Protein 5M9N (pdb70)

B-factor: mean 44.67, std 14.73, range [20.62, 97.95]

Nearest PDB structures (foldseek):
  5m9n-assembly1_A  TM=1.005E+00  e=4.529E-41  Homo sapiens
  5m9n-assembly2_B  TM=9.582E-01  e=7.636E-34  Homo sapiens
  4b9w-assembly1_A  TM=9.595E-01  e=5.349E-20  Mus musculus
  4b9w-assembly1_B  TM=9.604E-01  e=1.551E-19  Mus musculus
  4b9x-assembly1_A  TM=9.502E-01  e=4.252E-19  Mus musculus

Structure (mmCIF, N/CA/C/O backbone):
data_5M9N
#
_entry.id   5M9N
#
_cell.length_a   42.910
_cell.length_b   52.962
_cell.length_c   59.619
_cell.angle_alpha   64.94
_cell.angle_beta   88.85
_cell.angle_gamma   67.67
#
_symmetry.space_group_name_H-M   'P 1'
#
loop_
_entity.id
_entity.type
_entity.pdbx_description
1 polymer 'Tudor domain-containing protein 1'
2 polymer 'E2F peptide'
3 non-polymer 1,2-ETHANEDIOL
4 non-polymer 'N3, N4-DIMETHYLARGININE'
5 water water
#
loop_
_atom_site.group_PDB
_atom_site.id
_atom_site.type_symbol
_atom_site.label_atom_id
_atom_site.label_alt_id
_atom_site.label_comp_id
_atom_site.label_asym_id
_atom_site.label_entity_id
_atom_site.label_seq_id
_atom_site.pdbx_PDB_ins_code
_atom_site.Cartn_x
_atom_site.Cartn_y
_atom_site.Cartn_z
_atom_site.occupancy
_atom_site.B_iso_or_equiv
_atom_site.auth_seq_id
_atom_site.auth_comp_id
_atom_site.auth_asym_id
_atom_site.auth_atom_id
_atom_site.pdbx_PDB_model_num
ATOM 1 N N . ASN A 1 16 ? 56.076 65.798 15.610 1.00 61.38 474 ASN A N 1
ATOM 2 C CA . ASN A 1 16 ? 55.018 65.888 14.523 1.00 60.45 474 ASN A CA 1
ATOM 3 C C . ASN A 1 16 ? 53.585 65.625 15.042 1.00 60.01 474 ASN A C 1
ATOM 4 O O . ASN A 1 16 ? 52.885 66.558 15.455 1.00 62.16 474 ASN A O 1
ATOM 9 N N . ILE A 1 17 ? 53.130 64.365 15.011 1.00 58.10 475 ILE A N 1
ATOM 10 C CA . ILE A 1 17 ? 51.715 64.046 15.267 1.00 54.88 475 ILE A CA 1
ATOM 11 C C . ILE A 1 17 ? 51.536 63.456 16.662 1.00 53.95 475 ILE A C 1
ATOM 12 O O . ILE A 1 17 ? 52.067 62.391 16.963 1.00 52.54 475 ILE A O 1
ATOM 17 N N . VAL A 1 18 ? 50.759 64.144 17.488 1.00 54.67 476 VAL A N 1
ATOM 18 C CA . VAL A 1 18 ? 50.470 63.699 18.842 1.00 55.48 476 VAL A CA 1
ATOM 19 C C . VAL A 1 18 ? 49.082 63.137 18.733 1.00 55.34 476 VAL A C 1
ATOM 20 O O . VAL A 1 18 ? 48.149 63.889 18.465 1.00 56.08 476 VAL A O 1
ATOM 24 N N . VAL A 1 19 ? 48.947 61.826 18.900 1.00 55.35 477 VAL A N 1
ATOM 25 C CA . VAL A 1 19 ? 47.686 61.153 18.639 1.00 57.43 477 VAL A CA 1
ATOM 26 C C . VAL A 1 19 ? 46.944 60.775 19.927 1.00 61.90 477 VAL A C 1
ATOM 27 O O . VAL A 1 19 ? 47.444 59.982 20.761 1.00 62.21 477 VAL A O 1
ATOM 31 N N . ASP A 1 20 ? 45.737 61.327 20.064 1.00 65.01 478 ASP A N 1
ATOM 32 C CA . ASP A 1 20 ? 44.786 60.839 21.040 1.00 68.68 478 ASP A CA 1
ATOM 33 C C . ASP A 1 20 ? 44.255 59.544 20.439 1.00 67.74 478 ASP A C 1
ATOM 34 O O . ASP A 1 20 ? 43.720 59.545 19.328 1.00 68.02 478 ASP A O 1
ATOM 39 N N . LYS A 1 21 ? 44.447 58.444 21.159 1.00 68.09 479 LYS A N 1
ATOM 40 C CA . LYS A 1 21 ? 43.918 57.146 20.762 1.00 66.74 479 LYS A CA 1
ATOM 41 C C . LYS A 1 21 ? 42.380 57.100 20.742 1.00 66.44 479 LYS A C 1
ATOM 42 O O . LYS A 1 21 ? 41.803 56.229 20.076 1.00 65.25 479 LYS A O 1
ATOM 48 N N . SER A 1 22 ? 41.719 58.014 21.461 1.00 65.43 480 SER A N 1
ATOM 49 C CA . SER A 1 22 ? 40.280 58.243 21.280 1.00 64.03 480 SER A CA 1
ATOM 50 C C . SER A 1 22 ? 39.971 58.583 19.837 1.00 62.05 480 SER A C 1
ATOM 51 O O . SER A 1 22 ? 38.943 58.186 19.322 1.00 61.46 480 SER A O 1
ATOM 54 N N . ASP A 1 23 ? 40.861 59.323 19.191 1.00 59.79 481 ASP A N 1
ATOM 55 C CA . ASP A 1 23 ? 40.696 59.652 17.785 1.00 59.38 481 ASP A CA 1
ATOM 56 C C . ASP A 1 23 ? 41.070 58.528 16.802 1.00 56.61 481 ASP A C 1
ATOM 57 O O . ASP A 1 23 ? 41.111 58.790 15.597 1.00 58.27 481 ASP A O 1
ATOM 62 N N . LEU A 1 24 ? 41.326 57.302 17.265 1.00 52.41 482 LEU A N 1
ATOM 63 C CA . LEU A 1 24 ? 41.705 56.211 16.362 1.00 50.84 482 LEU A CA 1
ATOM 64 C C . LEU A 1 24 ? 40.580 55.208 16.188 1.00 49.27 482 LEU A C 1
ATOM 65 O O . LEU A 1 24 ? 40.792 53.993 16.226 1.00 48.32 482 LEU A O 1
ATOM 70 N N . ILE A 1 25 ? 39.390 55.744 15.927 1.00 48.31 483 ILE A N 1
ATOM 71 C CA . ILE A 1 25 ? 38.175 54.945 15.784 1.00 47.79 483 ILE A CA 1
ATOM 72 C C . ILE A 1 25 ? 38.057 54.611 14.306 1.00 45.07 483 ILE A C 1
ATOM 73 O O . ILE A 1 25 ? 37.916 55.507 13.481 1.00 44.41 483 ILE A O 1
ATOM 78 N N . PRO A 1 26 ? 38.155 53.330 13.967 1.00 43.82 484 PRO A N 1
ATOM 79 C CA . PRO A 1 26 ? 37.825 52.989 12.589 1.00 42.82 484 PRO A CA 1
ATOM 80 C C . PRO A 1 26 ? 36.326 53.178 12.273 1.00 43.77 484 PRO A C 1
ATOM 81 O O . PRO A 1 26 ? 35.459 53.087 13.137 1.00 44.94 484 PRO A O 1
ATOM 85 N N . LYS A 1 27 ? 36.061 53.513 11.028 1.00 44.21 485 LYS A N 1
ATOM 86 C CA . LYS A 1 27 ? 34.705 53.733 10.516 1.00 45.15 485 LYS A CA 1
ATOM 87 C C . LYS A 1 27 ? 34.171 52.429 9.922 1.00 45.66 485 LYS A C 1
ATOM 88 O O . LYS A 1 27 ? 34.948 51.550 9.565 1.00 44.21 485 LYS A O 1
ATOM 94 N N . VAL A 1 28 ? 32.847 52.304 9.828 1.00 47.66 486 VAL A N 1
ATOM 95 C CA . VAL A 1 28 ? 32.192 51.049 9.412 1.00 48.01 486 VAL A CA 1
ATOM 96 C C . VAL A 1 28 ? 31.251 51.346 8.255 1.00 50.53 486 VAL A C 1
ATOM 97 O O . VAL A 1 28 ? 30.494 52.327 8.288 1.00 50.88 486 VAL A O 1
ATOM 101 N N . LEU A 1 29 ? 31.298 50.501 7.226 1.00 50.36 487 LEU A N 1
ATOM 102 C CA . LEU A 1 29 ? 30.336 50.620 6.156 1.00 51.37 487 LEU A CA 1
ATOM 103 C C . LEU A 1 29 ? 28.928 50.456 6.740 1.00 52.22 487 LEU A C 1
ATOM 104 O O . LEU A 1 29 ? 28.664 49.556 7.529 1.00 51.90 487 LEU A O 1
ATOM 109 N N . THR A 1 30 ? 28.070 51.413 6.408 1.00 54.47 488 THR A N 1
ATOM 110 C CA . THR A 1 30 ? 26.650 51.350 6.684 1.00 53.79 488 THR A CA 1
ATOM 111 C C . THR A 1 30 ? 26.159 50.352 5.658 1.00 52.20 488 THR A C 1
ATOM 112 O O . THR A 1 30 ? 26.330 50.562 4.431 1.00 52.67 488 THR A O 1
ATOM 116 N N . LEU A 1 31 ? 25.624 49.251 6.171 1.00 48.20 489 LEU A N 1
ATOM 117 C CA . LEU A 1 31 ? 24.963 48.241 5.387 1.00 45.69 489 LEU A CA 1
ATOM 118 C C . LEU A 1 31 ? 23.600 48.089 6.020 1.00 44.01 489 LEU A C 1
ATOM 119 O O . LEU A 1 31 ? 23.477 47.561 7.122 1.00 45.90 489 LEU A O 1
ATOM 124 N N . ASN A 1 32 ? 22.602 48.662 5.380 1.00 42.66 490 ASN A N 1
ATOM 125 C CA . ASN A 1 32 ? 21.221 48.530 5.846 1.00 42.39 490 ASN A CA 1
ATOM 126 C C . ASN A 1 32 ? 20.636 47.205 5.363 1.00 39.65 490 ASN A C 1
ATOM 127 O O . ASN A 1 32 ? 21.031 46.690 4.290 1.00 37.09 490 ASN A O 1
ATOM 132 N N . VAL A 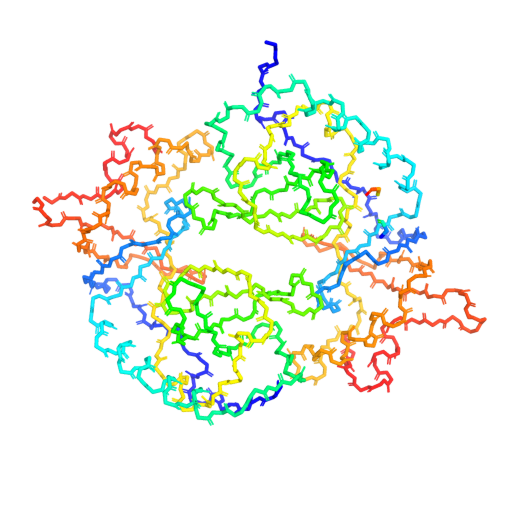1 33 ? 19.696 46.664 6.148 1.00 38.02 491 VAL A N 1
ATOM 133 C CA . VAL A 1 33 ? 18.974 45.472 5.733 1.00 37.57 491 VAL A CA 1
ATOM 134 C C . VAL A 1 33 ? 18.304 45.825 4.375 1.00 37.41 491 VAL A C 1
ATOM 135 O O . VAL A 1 33 ? 17.822 46.932 4.179 1.00 37.01 491 VAL A O 1
ATOM 139 N N . GLY A 1 34 ? 18.312 44.895 3.444 1.00 37.34 492 GLY A N 1
ATOM 140 C CA . GLY A 1 34 ? 17.787 45.174 2.107 1.00 38.33 492 GLY A CA 1
ATOM 141 C C . GLY A 1 34 ? 18.783 45.803 1.146 1.00 38.58 492 GLY A C 1
ATOM 142 O O . GLY A 1 34 ? 18.537 45.784 -0.040 1.00 39.62 492 GLY A O 1
ATOM 143 N N . ASP A 1 35 ? 19.927 46.319 1.613 1.00 38.41 493 ASP A N 1
ATOM 144 C CA . ASP A 1 35 ? 20.959 46.757 0.671 1.00 38.67 493 ASP A CA 1
ATOM 145 C C . ASP A 1 35 ? 21.418 45.582 -0.147 1.00 37.91 493 ASP A C 1
ATOM 146 O O . ASP A 1 35 ? 21.592 44.479 0.382 1.00 36.24 493 ASP A O 1
ATOM 151 N N . GLU A 1 36 ? 21.583 45.827 -1.444 1.00 37.56 494 GLU A N 1
ATOM 152 C CA . GLU A 1 36 ? 22.286 44.922 -2.306 1.00 38.18 494 GLU A CA 1
ATOM 153 C C . GLU A 1 36 ? 23.496 45.678 -2.839 1.00 37.41 494 GLU A C 1
ATOM 154 O O . GLU A 1 36 ? 23.447 46.910 -3.049 1.00 38.43 494 GLU A O 1
ATOM 160 N N . PHE A 1 37 ? 24.603 44.990 -3.044 1.00 35.87 495 PHE A N 1
ATOM 161 C CA . PHE A 1 37 ? 25.720 45.637 -3.749 1.00 35.18 495 PHE A CA 1
ATOM 162 C C . PHE A 1 37 ? 26.441 44.592 -4.535 1.00 34.53 495 PHE A C 1
ATOM 163 O O . PHE A 1 37 ? 26.369 43.391 -4.195 1.00 33.03 495 PHE A O 1
ATOM 171 N N . CYS A 1 38 ? 27.144 45.042 -5.573 1.00 34.73 496 CYS A N 1
ATOM 172 C CA . CYS A 1 38 ? 28.010 44.137 -6.343 1.00 35.94 496 CYS A CA 1
ATOM 173 C C . CYS A 1 38 ? 29.299 44.096 -5.561 1.00 33.33 496 CYS A C 1
ATOM 174 O O . CYS A 1 38 ? 29.858 45.136 -5.279 1.00 31.78 496 CYS A O 1
ATOM 177 N N . GLY A 1 39 ? 29.754 42.889 -5.225 1.00 32.49 497 GLY A N 1
ATOM 178 C CA . GLY A 1 39 ? 31.039 42.740 -4.591 1.00 32.15 497 GLY A CA 1
ATOM 179 C C . GLY A 1 39 ? 31.771 41.478 -4.903 1.00 32.07 497 GLY A C 1
ATOM 180 O O . GLY A 1 39 ? 31.339 40.673 -5.727 1.00 32.16 497 GLY A O 1
ATOM 181 N N . VAL A 1 40 ? 32.855 41.273 -4.147 1.00 31.33 498 VAL A N 1
ATOM 182 C CA . VAL A 1 40 ? 33.705 40.118 -4.293 1.00 31.39 498 VAL A CA 1
ATOM 183 C C . VAL A 1 40 ? 33.847 39.473 -2.927 1.00 30.87 498 VAL A C 1
ATOM 184 O O . VAL A 1 40 ? 33.844 40.197 -1.916 1.00 29.74 498 VAL A O 1
ATOM 188 N N . VAL A 1 41 ? 33.907 38.147 -2.906 1.00 31.09 499 VAL A N 1
ATOM 189 C CA . VAL A 1 41 ? 34.150 37.410 -1.651 1.00 31.64 499 VAL A CA 1
ATOM 190 C C . VAL A 1 41 ? 35.677 37.448 -1.584 1.00 32.29 499 VAL A C 1
ATOM 191 O O . VAL A 1 41 ? 36.383 36.917 -2.435 1.00 32.54 499 VAL A O 1
ATOM 195 N N . ALA A 1 42 ? 36.186 38.181 -0.623 1.00 32.67 500 ALA A N 1
ATOM 196 C CA . ALA A 1 42 ? 37.627 38.401 -0.545 1.00 33.27 500 ALA A CA 1
ATOM 197 C C . ALA A 1 42 ? 38.350 37.287 0.219 1.00 33.71 500 ALA A C 1
ATOM 198 O O . ALA A 1 42 ? 39.464 36.919 -0.173 1.00 35.78 500 ALA A O 1
ATOM 200 N N . HIS A 1 43 ? 37.742 36.784 1.309 1.00 32.79 501 HIS A N 1
ATOM 201 C CA A HIS A 1 43 ? 38.354 35.798 2.217 0.50 32.12 501 HIS A CA 1
ATOM 202 C CA B HIS A 1 43 ? 38.316 35.694 2.092 0.50 32.62 501 HIS A CA 1
ATOM 203 C C . HIS A 1 43 ? 37.235 34.943 2.821 1.00 32.41 501 HIS A C 1
ATOM 204 O O . HIS A 1 43 ? 36.240 35.524 3.203 1.00 32.14 501 HIS A O 1
ATOM 217 N N . ILE A 1 44 ? 37.433 33.618 2.953 1.00 32.29 502 ILE A N 1
ATOM 218 C CA . ILE A 1 44 ? 36.427 32.676 3.465 1.00 32.65 502 ILE A CA 1
ATOM 219 C C . ILE A 1 44 ? 37.057 31.781 4.497 1.00 33.56 502 ILE A C 1
ATOM 220 O O . ILE A 1 44 ? 37.955 31.031 4.146 1.00 34.39 502 ILE A O 1
ATOM 225 N N . GLN A 1 45 ? 36.587 31.850 5.748 1.00 32.53 503 GLN A N 1
ATOM 226 C CA . GLN A 1 45 ? 36.831 30.763 6.727 1.00 32.43 503 GLN A CA 1
ATOM 227 C C . GLN A 1 45 ? 35.823 29.667 6.559 1.00 32.08 503 GLN A C 1
ATOM 228 O O . GLN A 1 45 ? 36.180 28.548 6.290 1.00 33.47 503 GLN A O 1
ATOM 234 N N . THR A 1 46 ? 34.552 29.987 6.713 1.00 31.91 504 THR A N 1
ATOM 235 C CA . THR A 1 46 ? 33.471 29.041 6.475 1.00 32.29 504 THR A CA 1
ATOM 236 C C . THR A 1 46 ? 32.299 29.836 5.915 1.00 32.30 504 THR A C 1
ATOM 237 O O . THR A 1 46 ? 32.328 31.067 5.941 1.00 32.28 504 THR A O 1
ATOM 241 N N . PRO A 1 47 ? 31.211 29.150 5.602 1.00 33.47 505 PRO A N 1
ATOM 242 C CA . PRO A 1 47 ? 30.002 29.843 5.253 1.00 35.09 505 PRO A CA 1
ATOM 243 C C . PRO A 1 47 ? 29.424 30.738 6.305 1.00 35.54 505 PRO A C 1
ATOM 244 O O . PRO A 1 47 ? 28.688 31.638 5.941 1.00 36.02 505 PRO A O 1
ATOM 248 N N . GLU A 1 48 ? 29.782 30.555 7.565 1.00 35.87 506 GLU A N 1
ATOM 249 C CA . GLU A 1 48 ? 29.367 31.453 8.634 1.00 36.43 506 GLU A CA 1
ATOM 250 C C . GLU A 1 48 ? 30.446 32.452 9.010 1.00 35.04 506 GLU A C 1
ATOM 251 O O . GLU A 1 48 ? 30.278 33.174 9.964 1.00 35.70 506 GLU A O 1
ATOM 257 N N . ASP A 1 49 ? 31.576 32.471 8.310 1.00 33.15 507 ASP A N 1
ATOM 258 C CA . ASP A 1 49 ? 32.665 33.373 8.631 1.00 31.99 507 ASP A CA 1
ATOM 259 C C . ASP A 1 49 ? 33.468 33.732 7.380 1.00 29.79 507 ASP A C 1
ATOM 260 O O . ASP A 1 49 ? 34.332 33.000 6.973 1.00 29.74 507 ASP A O 1
ATOM 265 N N . PHE A 1 50 ? 33.087 34.824 6.718 1.00 27.73 508 PHE A N 1
ATOM 266 C CA . PHE A 1 50 ? 33.703 35.228 5.468 1.00 26.39 508 PHE A CA 1
ATOM 267 C C . PHE A 1 50 ? 33.581 36.727 5.299 1.00 25.45 508 PHE A C 1
ATOM 268 O O . PHE A 1 50 ? 32.907 37.360 6.090 1.00 24.96 508 PHE A O 1
ATOM 276 N N . PHE A 1 51 ? 34.251 37.274 4.265 1.00 24.94 509 PHE A N 1
ATOM 277 C CA . PHE A 1 51 ? 34.389 38.715 4.072 1.00 24.53 509 PHE A CA 1
ATOM 278 C C . PHE A 1 51 ? 34.164 39.087 2.638 1.00 25.42 509 PHE A C 1
ATOM 279 O O . PHE A 1 51 ? 34.710 38.433 1.775 1.00 25.42 509 PHE A O 1
ATOM 287 N N . CYS A 1 52 ? 33.439 40.165 2.434 1.00 26.16 510 CYS A N 1
ATOM 288 C CA . CYS A 1 52 ? 33.153 40.653 1.073 1.00 27.25 510 CYS A CA 1
ATOM 289 C C . CYS A 1 52 ? 33.720 42.056 1.036 1.00 27.25 510 CYS A C 1
ATOM 290 O O . CYS A 1 52 ? 33.868 42.716 2.070 1.00 26.08 510 CYS A O 1
ATOM 293 N N . GLN A 1 53 ? 34.069 42.497 -0.164 1.00 27.71 511 GLN A N 1
ATOM 294 C CA . GLN A 1 53 ? 34.303 43.884 -0.428 1.00 28.56 511 GLN A CA 1
ATOM 295 C C . GLN A 1 53 ? 33.360 44.343 -1.559 1.00 30.06 511 GLN A C 1
ATOM 296 O O . GLN A 1 53 ? 33.020 43.562 -2.433 1.00 29.80 511 GLN A O 1
ATOM 302 N N . GLN A 1 54 ? 33.026 45.620 -1.516 1.00 31.69 512 GLN A N 1
ATOM 303 C CA . GLN A 1 54 ? 32.251 46.273 -2.497 1.00 34.94 512 GLN A CA 1
ATOM 304 C C . GLN A 1 54 ? 33.140 46.459 -3.701 1.00 35.95 512 GLN A C 1
ATOM 305 O O . GLN A 1 54 ? 34.266 46.944 -3.585 1.00 36.06 512 GLN A O 1
ATOM 311 N N . LEU A 1 55 ? 32.655 46.085 -4.863 1.00 38.06 513 LEU A N 1
ATOM 312 C CA . LEU A 1 55 ? 33.462 46.233 -6.069 1.00 41.11 513 LEU A CA 1
ATOM 313 C C . LEU A 1 55 ? 33.889 47.698 -6.240 1.00 43.10 513 LEU A C 1
ATOM 314 O O . LEU A 1 55 ? 35.030 47.976 -6.596 1.00 45.56 513 LEU A O 1
ATOM 319 N N . GLN A 1 56 ? 33.033 48.642 -5.880 1.00 46.85 514 GLN A N 1
ATOM 320 C CA . GLN A 1 56 ? 33.344 50.070 -6.061 1.00 52.35 514 GLN A CA 1
ATOM 321 C C . GLN A 1 56 ? 34.513 50.588 -5.189 1.00 54.13 514 GLN A C 1
ATOM 322 O O . GLN A 1 56 ? 34.887 51.755 -5.314 1.00 58.39 514 GLN A O 1
ATOM 328 N N . SER A 1 57 ? 35.089 49.704 -4.356 1.00 52.73 515 SER A N 1
ATOM 329 C CA . SER A 1 57 ? 36.258 49.947 -3.496 1.00 49.50 515 SER A CA 1
ATOM 330 C C . SER A 1 57 ? 37.642 49.882 -4.124 1.00 49.58 515 SER A C 1
ATOM 331 O O . SER A 1 57 ? 38.629 50.244 -3.442 1.00 50.27 515 SER A O 1
ATOM 334 N N . GLY A 1 58 ? 37.767 49.367 -5.340 1.00 47.08 516 GLY A N 1
ATOM 335 C CA . GLY A 1 58 ? 39.072 49.132 -5.944 1.00 47.29 516 GLY A CA 1
ATOM 336 C C . GLY A 1 58 ? 39.965 50.367 -5.974 1.00 49.21 516 GLY A C 1
ATOM 337 O O . GLY A 1 58 ? 41.163 50.305 -5.613 1.00 47.26 516 GLY A O 1
ATOM 338 N N . ARG A 1 59 ? 39.373 51.495 -6.369 1.00 50.86 517 ARG A N 1
ATOM 339 C CA . ARG A 1 59 ? 40.136 52.728 -6.601 1.00 52.30 517 ARG A CA 1
ATOM 340 C C . ARG A 1 59 ? 40.433 53.394 -5.267 1.00 50.19 517 ARG A C 1
ATOM 341 O O . ARG A 1 59 ? 41.582 53.713 -4.965 1.00 49.47 517 ARG A O 1
ATOM 349 N N . LYS A 1 60 ? 39.369 53.610 -4.494 1.00 49.38 518 LYS A N 1
ATOM 350 C CA . LYS A 1 60 ? 39.420 54.208 -3.148 1.00 49.11 518 LYS A CA 1
ATOM 351 C C . LYS A 1 60 ? 40.451 53.495 -2.233 1.00 45.91 518 LYS A C 1
ATOM 352 O O . LYS A 1 60 ? 41.145 54.122 -1.425 1.00 46.87 518 LYS A O 1
ATOM 358 N N . LEU A 1 61 ? 40.592 52.191 -2.431 1.00 43.20 519 LEU A N 1
ATOM 359 C CA . LEU A 1 61 ? 41.501 51.351 -1.678 1.00 41.83 519 LEU A CA 1
ATOM 360 C C . LEU A 1 61 ? 42.918 51.368 -2.213 1.00 40.64 519 LEU A C 1
ATOM 361 O O . LEU A 1 61 ? 43.856 51.361 -1.418 1.00 37.08 519 LEU A O 1
ATOM 366 N N . ALA A 1 62 ? 43.087 51.427 -3.550 1.00 38.62 520 ALA A N 1
ATOM 367 C CA . ALA A 1 62 ? 44.404 51.580 -4.130 1.00 38.50 520 ALA A CA 1
ATOM 368 C C . ALA A 1 62 ? 44.946 52.923 -3.720 1.00 37.67 520 ALA A C 1
ATOM 369 O O . ALA A 1 62 ? 46.126 53.067 -3.537 1.00 37.08 520 ALA A O 1
ATOM 371 N N . GLU A 1 63 ? 44.058 53.892 -3.589 1.00 38.44 521 GLU A N 1
ATOM 372 C CA . GLU A 1 63 ? 44.390 55.238 -3.117 1.00 40.01 521 GLU A CA 1
ATOM 373 C C . GLU A 1 63 ? 44.877 55.225 -1.651 1.00 38.39 521 GLU A C 1
ATOM 374 O O . GLU A 1 63 ? 45.888 55.847 -1.300 1.00 36.67 521 GLU A O 1
ATOM 380 N N . LEU A 1 64 ? 44.156 54.488 -0.822 1.00 37.11 522 LEU A N 1
ATOM 381 C CA . LEU A 1 64 ? 44.541 54.332 0.602 1.00 36.12 522 LEU A CA 1
ATOM 382 C C . LEU A 1 64 ? 45.910 53.726 0.708 1.00 35.84 522 LEU A C 1
ATOM 383 O O . LEU A 1 64 ? 46.769 54.214 1.420 1.00 36.05 522 LEU A O 1
ATOM 388 N N . GLN A 1 65 ? 46.097 52.628 0.012 1.00 36.92 523 GLN A N 1
ATOM 389 C CA . GLN A 1 65 ? 47.367 51.934 -0.046 1.00 38.54 523 GLN A CA 1
ATOM 390 C C . GLN A 1 65 ? 48.518 52.814 -0.521 1.00 38.13 523 GLN A C 1
ATOM 391 O O . GLN A 1 65 ? 49.617 52.694 -0.013 1.00 38.21 523 GLN A O 1
ATOM 397 N N . ALA A 1 66 ? 48.270 53.718 -1.477 1.00 37.66 524 ALA A N 1
ATOM 398 C CA . ALA A 1 66 ? 49.309 54.679 -1.863 1.00 36.89 524 ALA A CA 1
ATOM 399 C C . ALA A 1 66 ? 49.615 55.642 -0.716 1.00 35.48 524 ALA A C 1
ATOM 400 O O . ALA A 1 66 ? 50.782 55.957 -0.463 1.00 33.87 524 ALA A O 1
ATOM 402 N N . SER A 1 67 ? 48.570 56.121 -0.040 1.00 34.12 525 SER A N 1
ATOM 403 C CA . SER A 1 67 ? 48.775 57.034 1.075 1.00 34.46 525 SER A CA 1
ATOM 404 C C . SER A 1 67 ? 49.504 56.369 2.221 1.00 34.06 525 SER A C 1
ATOM 405 O O . SER A 1 67 ? 50.355 56.978 2.893 1.00 34.34 525 SER A O 1
ATOM 408 N N . LEU A 1 68 ? 49.169 55.110 2.447 1.00 33.95 526 LEU A N 1
ATOM 409 C CA . LEU A 1 68 ? 49.781 54.345 3.555 1.00 34.01 526 LEU A CA 1
ATOM 410 C C . LEU A 1 68 ? 51.298 54.154 3.316 1.00 35.64 526 LEU A C 1
ATOM 411 O O . LEU A 1 68 ? 52.091 54.226 4.227 1.00 35.51 526 LEU A O 1
ATOM 416 N N . SER A 1 69 ? 51.642 53.887 2.061 1.00 37.77 527 SER A N 1
ATOM 417 C CA . SER A 1 69 ? 53.008 53.668 1.617 1.00 39.93 527 SER A CA 1
ATOM 418 C C . SER A 1 69 ? 53.787 54.956 1.763 1.00 40.25 527 SER A C 1
ATOM 419 O O . SER A 1 69 ? 54.884 54.965 2.290 1.00 42.88 527 SER A O 1
ATOM 422 N N . LYS A 1 70 ? 53.203 56.057 1.324 1.00 39.39 528 LYS A N 1
ATOM 423 C CA . LYS A 1 70 ? 53.836 57.344 1.473 1.00 40.28 528 LYS A CA 1
ATOM 424 C C . LYS A 1 70 ? 54.085 57.728 2.927 1.00 39.73 528 LYS A C 1
ATOM 425 O O . LYS A 1 70 ? 55.149 58.232 3.277 1.00 40.03 528 LYS A O 1
ATOM 431 N N . TYR A 1 71 ? 53.094 57.452 3.770 1.00 38.19 529 TYR A N 1
ATOM 432 C CA . TYR A 1 71 ? 53.107 57.827 5.151 1.00 37.67 529 TYR A CA 1
ATOM 433 C C . TYR A 1 71 ? 54.098 56.965 5.926 1.00 39.23 529 TYR A C 1
ATOM 434 O O . TYR A 1 71 ? 54.939 57.508 6.653 1.00 39.47 529 TYR A O 1
ATOM 443 N N . CYS A 1 72 ? 54.000 55.643 5.779 1.00 40.15 530 CYS A N 1
ATOM 444 C CA . CYS A 1 72 ? 54.902 54.746 6.498 1.00 42.05 530 CYS A CA 1
ATOM 445 C C . CYS A 1 72 ? 56.357 54.919 6.094 1.00 43.58 530 CYS A C 1
ATOM 446 O O . CYS A 1 72 ? 57.227 54.775 6.937 1.00 43.46 530 CYS A O 1
ATOM 449 N N . ASP A 1 73 ? 56.616 55.317 4.842 1.00 45.79 531 ASP A N 1
ATOM 450 C CA . ASP A 1 73 ? 58.002 55.624 4.416 1.00 48.48 531 ASP A CA 1
ATOM 451 C C . ASP A 1 73 ? 58.680 56.800 5.115 1.00 48.50 531 ASP A C 1
ATOM 452 O O . ASP A 1 73 ? 59.904 56.864 5.147 1.00 50.12 531 ASP A O 1
ATOM 457 N N . GLN A 1 74 ? 57.902 57.716 5.669 1.00 48.71 532 GLN A N 1
ATOM 458 C CA . GLN A 1 74 ? 58.435 58.853 6.389 1.00 50.39 532 GLN A CA 1
ATOM 459 C C . GLN A 1 74 ? 58.659 58.614 7.849 1.00 52.61 532 GLN A C 1
ATOM 460 O O . GLN A 1 74 ? 59.207 59.494 8.537 1.00 53.93 532 GLN A O 1
ATOM 466 N N . LEU A 1 75 ? 58.222 57.461 8.339 1.00 54.80 533 LEU A N 1
ATOM 467 C CA . LEU A 1 75 ? 58.481 57.062 9.726 1.00 58.13 533 LEU A CA 1
ATOM 468 C C . LEU A 1 75 ? 59.875 56.405 9.782 1.00 63.02 533 LEU A C 1
ATOM 469 O O . LEU A 1 75 ? 60.117 55.421 9.063 1.00 60.56 533 LEU A O 1
ATOM 474 N N . PRO A 1 76 ? 60.786 56.933 10.638 1.00 70.64 534 PRO A N 1
ATOM 475 C CA . PRO A 1 76 ? 62.096 56.295 10.754 1.00 75.19 534 PRO A CA 1
ATOM 476 C C . PRO A 1 76 ? 61.900 55.038 11.594 1.00 77.68 534 PRO A C 1
ATOM 477 O O . PRO A 1 76 ? 61.894 55.145 12.816 1.00 78.21 534 PRO A O 1
ATOM 481 N N . PRO A 1 77 ? 61.736 53.853 10.950 1.00 80.73 535 PRO A N 1
ATOM 482 C CA . PRO A 1 77 ? 61.077 52.692 11.573 1.00 80.68 535 PRO A CA 1
ATOM 483 C C . PRO A 1 77 ? 61.901 51.990 12.683 1.00 80.97 535 PRO A C 1
ATOM 484 O O . PRO A 1 77 ? 62.082 50.765 12.663 1.00 78.24 535 PRO A O 1
ATOM 488 N N . ARG A 1 78 ? 62.341 52.782 13.663 1.00 83.15 536 ARG A N 1
ATOM 489 C CA . ARG A 1 78 ? 63.200 52.333 14.747 1.00 83.93 536 ARG A CA 1
ATOM 490 C C . ARG A 1 78 ? 62.394 52.293 16.046 1.00 81.09 536 ARG A C 1
ATOM 491 O O . ARG A 1 78 ? 62.380 53.245 16.838 1.00 80.40 536 ARG A O 1
ATOM 499 N N . SER A 1 79 ? 61.654 51.195 16.178 1.00 76.04 537 SER A N 1
ATOM 500 C CA . SER A 1 79 ? 61.533 50.449 17.443 1.00 76.71 537 SER A CA 1
ATOM 501 C C . SER A 1 79 ? 60.712 51.057 18.603 1.00 72.88 537 SER A C 1
ATOM 502 O O . SER A 1 79 ? 60.348 52.233 18.597 1.00 69.69 537 SER A O 1
ATOM 505 N N . ASP A 1 80 ? 60.440 50.209 19.599 1.00 71.21 538 ASP A N 1
ATOM 506 C CA . ASP A 1 80 ? 59.633 50.552 20.779 1.00 68.89 538 ASP A CA 1
ATOM 507 C C . ASP A 1 80 ? 58.141 50.806 20.441 1.00 62.75 538 ASP A C 1
ATOM 508 O O . ASP A 1 80 ? 57.413 51.346 21.276 1.00 64.78 538 ASP A O 1
ATOM 513 N N . PHE A 1 81 ? 57.670 50.397 19.251 1.00 56.03 539 PHE A N 1
ATOM 514 C CA . PHE A 1 81 ? 56.219 50.418 18.956 1.00 48.79 539 PHE A CA 1
ATOM 515 C C . PHE A 1 81 ? 55.582 49.102 19.420 1.00 46.33 539 PHE A C 1
ATOM 516 O O . PHE A 1 81 ? 55.903 48.014 18.950 1.00 46.16 539 PHE A O 1
ATOM 524 N N . TYR A 1 82 ? 54.714 49.238 20.406 1.00 43.51 540 TYR A N 1
ATOM 525 C CA . TYR A 1 82 ? 54.033 48.159 21.018 1.00 41.97 540 TYR A CA 1
ATOM 526 C C . TYR A 1 82 ? 52.596 48.596 21.107 1.00 40.50 540 TYR A C 1
ATOM 527 O O . TYR A 1 82 ? 52.160 49.114 22.147 1.00 41.66 540 TYR A O 1
ATOM 536 N N . PRO A 1 83 ? 51.812 48.331 20.034 1.00 37.95 541 PRO A N 1
ATOM 537 C CA . PRO A 1 83 ? 50.383 48.607 20.097 1.00 36.83 541 PRO A CA 1
ATOM 538 C C . PRO A 1 83 ? 49.643 47.726 21.094 1.00 36.34 541 PRO A C 1
ATOM 539 O O . PRO A 1 83 ? 50.103 46.610 21.399 1.00 35.91 541 PRO A O 1
ATOM 543 N N . ALA A 1 84 ? 48.511 48.224 21.586 1.00 36.23 542 ALA A N 1
ATOM 544 C CA . ALA A 1 84 ? 47.668 47.497 22.487 1.00 37.06 542 ALA A CA 1
ATOM 545 C C . ALA A 1 84 ? 46.763 46.615 21.706 1.00 37.13 542 ALA A C 1
ATOM 546 O O . ALA A 1 84 ? 46.525 46.885 20.492 1.00 35.51 542 ALA A O 1
ATOM 548 N N . ILE A 1 85 ? 46.231 45.582 22.394 1.00 36.79 543 ILE A N 1
ATOM 549 C CA . ILE A 1 85 ? 45.254 44.669 21.823 1.00 37.71 543 ILE A CA 1
ATOM 550 C C . ILE A 1 85 ? 44.068 45.495 21.418 1.00 35.99 543 ILE A C 1
ATOM 551 O O . ILE A 1 85 ? 43.621 46.316 22.169 1.00 36.26 543 ILE A O 1
ATOM 556 N N . GLY A 1 86 ? 43.648 45.328 20.179 1.00 33.73 544 GLY A N 1
ATOM 557 C CA . GLY A 1 86 ? 42.561 46.104 19.617 1.00 32.80 544 GLY A CA 1
ATOM 558 C C . GLY A 1 86 ? 42.876 47.432 18.961 1.00 31.35 544 GLY A C 1
ATOM 559 O O . GLY A 1 86 ? 41.977 48.106 18.518 1.00 32.35 544 GLY A O 1
ATOM 560 N N . ASP A 1 87 ? 44.126 47.847 18.913 1.00 30.71 545 ASP A N 1
ATOM 561 C CA . ASP A 1 87 ? 44.457 49.087 18.281 1.00 30.05 545 ASP A CA 1
ATOM 562 C C . ASP A 1 87 ? 44.382 48.805 16.771 1.00 28.95 545 ASP A C 1
ATOM 563 O O . ASP A 1 87 ? 44.578 47.669 16.336 1.00 27.71 545 ASP A O 1
ATOM 568 N N . ILE A 1 88 ? 44.111 49.856 16.010 1.00 28.93 546 ILE A N 1
ATOM 569 C CA . ILE A 1 88 ? 44.387 49.821 14.555 1.00 28.56 546 ILE A CA 1
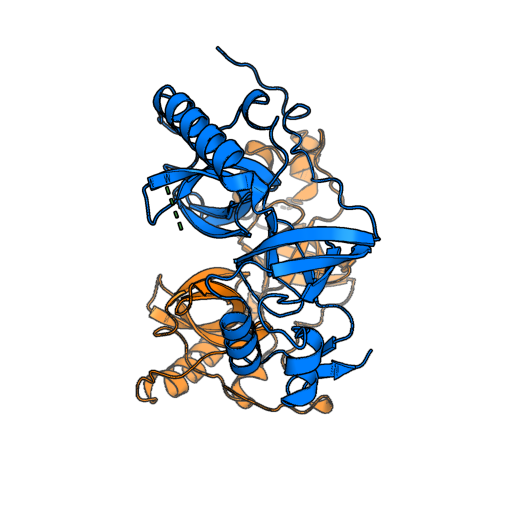ATOM 570 C C . ILE A 1 88 ? 45.779 50.383 14.361 1.00 28.47 546 ILE A C 1
ATOM 571 O O . ILE A 1 88 ? 46.159 51.329 15.034 1.00 29.50 546 ILE A O 1
ATOM 576 N N . CYS A 1 89 ? 46.557 49.792 13.489 1.00 28.06 547 CYS A N 1
ATOM 577 C CA . CYS A 1 89 ? 47.867 50.344 13.125 1.00 28.07 547 CYS A CA 1
ATOM 578 C C . CYS A 1 89 ? 48.108 50.040 11.639 1.00 27.21 547 CYS A C 1
ATOM 579 O O . CYS A 1 89 ? 47.163 49.652 10.951 1.00 27.20 547 CYS A O 1
ATOM 582 N N . CYS A 1 90 ? 49.320 50.267 11.147 1.00 27.15 548 CYS A N 1
ATOM 583 C CA . CYS A 1 90 ? 49.777 49.832 9.813 1.00 27.14 548 CYS A CA 1
ATOM 584 C C . CYS A 1 90 ? 50.621 48.580 9.990 1.00 26.59 548 CYS A C 1
ATOM 585 O O . CYS A 1 90 ? 51.378 48.458 10.973 1.00 26.42 548 CYS A O 1
ATOM 588 N N . ALA A 1 91 ? 50.392 47.611 9.112 1.00 25.47 549 ALA A N 1
ATOM 589 C CA . ALA A 1 91 ? 51.105 46.363 9.037 1.00 25.13 549 ALA A CA 1
ATOM 590 C C . ALA A 1 91 ? 51.590 46.137 7.601 1.00 25.62 549 ALA A C 1
ATOM 591 O O . ALA A 1 91 ? 50.810 46.355 6.636 1.00 24.59 549 ALA A O 1
ATOM 593 N N . GLN A 1 92 ? 52.849 45.694 7.457 1.00 26.07 550 GLN A N 1
ATOM 594 C CA . GLN A 1 92 ? 53.414 45.403 6.140 1.00 26.79 550 GLN A CA 1
ATOM 595 C C . GLN A 1 92 ? 53.227 43.920 5.800 1.00 26.83 550 GLN A C 1
ATOM 596 O O . GLN A 1 92 ? 53.822 43.029 6.429 1.00 26.95 550 GLN A O 1
ATOM 602 N N . PHE A 1 93 ? 52.347 43.659 4.858 1.00 26.71 551 PHE A N 1
ATOM 603 C CA . PHE A 1 93 ? 51.928 42.317 4.465 1.00 27.19 551 PHE A CA 1
ATOM 604 C C . PHE A 1 93 ? 53.107 41.504 3.994 1.00 28.37 551 PHE A C 1
ATOM 605 O O . PHE A 1 93 ? 53.953 42.015 3.285 1.00 28.46 551 PHE A O 1
ATOM 613 N N . SER A 1 94 ? 53.209 40.247 4.442 1.00 28.98 552 SER A N 1
ATOM 614 C CA . SER A 1 94 ? 54.391 39.475 4.130 1.00 30.49 552 SER A CA 1
ATOM 615 C C . SER A 1 94 ? 54.549 39.202 2.623 1.00 31.90 552 SER A C 1
ATOM 616 O O . SER A 1 94 ? 55.667 39.113 2.154 1.00 31.24 552 SER A O 1
ATOM 619 N N . GLU A 1 95 ? 53.437 38.990 1.940 1.00 33.15 553 GLU A N 1
ATOM 620 C CA . GLU A 1 95 ? 53.483 38.526 0.528 1.00 35.78 553 GLU A CA 1
ATOM 621 C C . GLU A 1 95 ? 53.821 39.607 -0.516 1.00 35.60 553 GLU A C 1
ATOM 622 O O . GLU A 1 95 ? 54.265 39.273 -1.599 1.00 36.55 553 GLU A O 1
ATOM 628 N N . ASP A 1 96 ? 53.572 40.882 -0.229 1.00 34.34 554 ASP A N 1
ATOM 629 C CA . ASP A 1 96 ? 53.928 41.950 -1.188 1.00 34.18 554 ASP A CA 1
ATOM 630 C C . ASP A 1 96 ? 54.692 43.110 -0.521 1.00 33.71 554 ASP A C 1
ATOM 631 O O . ASP A 1 96 ? 55.081 44.039 -1.189 1.00 32.97 554 ASP A O 1
ATOM 636 N N . ASP A 1 97 ? 54.826 43.098 0.809 1.00 32.61 555 ASP A N 1
ATOM 637 C CA . ASP A 1 97 ? 55.556 44.155 1.539 1.00 32.59 555 ASP A CA 1
ATOM 638 C C . ASP A 1 97 ? 54.965 45.517 1.448 1.00 32.46 555 ASP A C 1
ATOM 639 O O . ASP A 1 97 ? 55.636 46.496 1.752 1.00 32.82 555 ASP A O 1
ATOM 644 N N . GLN A 1 98 ? 53.667 45.571 1.137 1.00 31.83 556 GLN A N 1
ATOM 645 C CA . GLN A 1 98 ? 52.956 46.805 1.090 1.00 31.73 556 GLN A CA 1
ATOM 646 C C . GLN A 1 98 ? 52.301 46.951 2.438 1.00 29.98 556 GLN A C 1
ATOM 647 O O . GLN A 1 98 ? 52.124 45.973 3.108 1.00 29.01 556 GLN A O 1
ATOM 653 N N . TRP A 1 99 ? 51.900 48.179 2.736 1.00 28.91 557 TRP A N 1
ATOM 654 C CA . TRP A 1 99 ? 51.345 48.594 3.991 1.00 28.09 557 TRP A CA 1
ATOM 655 C C . TRP A 1 99 ? 49.798 48.584 3.914 1.00 26.65 557 TRP A C 1
ATOM 656 O O . TRP A 1 99 ? 49.218 49.058 2.947 1.00 26.10 557 TRP A O 1
ATOM 667 N N . TYR A 1 100 ? 49.182 48.027 4.941 1.00 24.89 558 TYR A N 1
ATOM 668 C CA . TYR A 1 100 ? 47.730 47.838 5.022 1.00 24.29 558 TYR A CA 1
ATOM 669 C C . TYR A 1 100 ? 47.260 48.257 6.384 1.00 23.79 558 TYR A C 1
ATOM 670 O O . TYR A 1 100 ? 48.065 48.274 7.322 1.00 23.46 558 TYR A O 1
ATOM 679 N N . ARG A 1 101 ? 45.963 48.512 6.526 1.00 23.32 559 ARG A N 1
ATOM 680 C CA . ARG A 1 101 ? 45.375 48.761 7.847 1.00 23.22 559 ARG A CA 1
ATOM 681 C C . ARG A 1 101 ? 45.105 47.444 8.578 1.00 22.84 559 ARG A C 1
ATOM 682 O O . ARG A 1 101 ? 44.677 46.419 8.020 1.00 21.85 559 ARG A O 1
ATOM 690 N N . ALA A 1 102 ? 45.459 47.418 9.868 1.00 23.04 560 ALA A N 1
ATOM 691 C CA . ALA A 1 102 ? 45.406 46.165 10.548 1.00 23.32 560 ALA A CA 1
ATOM 692 C C . ALA A 1 102 ? 45.016 46.354 12.024 1.00 24.14 560 ALA A C 1
ATOM 693 O O . ALA A 1 102 ? 45.398 47.336 12.630 1.00 24.34 560 ALA A O 1
ATOM 695 N N . SER A 1 103 ? 44.192 45.429 12.498 1.00 24.55 561 SER A N 1
ATOM 696 C CA . SER A 1 103 ? 43.777 45.351 13.919 1.00 25.63 561 SER A CA 1
ATOM 697 C C . SER A 1 103 ? 44.719 44.451 14.661 1.00 26.18 561 SER A C 1
ATOM 698 O O . SER A 1 103 ? 44.981 43.367 14.235 1.00 26.57 561 SER A O 1
ATOM 701 N N . VAL A 1 104 ? 45.198 44.890 15.818 1.00 27.15 562 VAL A N 1
ATOM 702 C CA . VAL A 1 104 ? 46.054 44.047 16.657 1.00 27.47 562 VAL A CA 1
ATOM 703 C C . VAL A 1 104 ? 45.222 43.008 17.409 1.00 27.09 562 VAL A C 1
ATOM 704 O O . VAL A 1 104 ? 44.443 43.387 18.264 1.00 27.82 562 VAL A O 1
ATOM 708 N N . LEU A 1 105 ? 45.326 41.723 17.078 1.00 26.34 563 LEU A N 1
ATOM 709 C CA . LEU A 1 105 ? 44.388 40.746 17.668 1.00 26.45 563 LEU A CA 1
ATOM 710 C C . LEU A 1 105 ? 44.948 40.127 18.962 1.00 26.62 563 LEU A C 1
ATOM 711 O O . LEU A 1 105 ? 44.207 39.850 19.830 1.00 27.03 563 LEU A O 1
ATOM 716 N N . ALA A 1 106 ? 46.262 39.990 19.050 1.00 26.56 564 ALA A N 1
ATOM 717 C CA . ALA A 1 106 ? 46.935 39.239 20.115 1.00 26.84 564 ALA A CA 1
ATOM 718 C C . ALA A 1 106 ? 48.424 39.344 19.890 1.00 27.07 564 ALA A C 1
ATOM 719 O O . ALA A 1 106 ? 48.905 39.446 18.733 1.00 26.40 564 ALA A O 1
ATOM 721 N N . TYR A 1 107 ? 49.194 39.301 20.980 1.00 27.42 565 TYR A N 1
ATOM 722 C CA . TYR A 1 107 ? 50.621 39.119 20.810 1.00 27.97 565 TYR A CA 1
ATOM 723 C C . TYR A 1 107 ? 50.889 37.628 20.702 1.00 28.41 565 TYR A C 1
ATOM 724 O O . TYR A 1 107 ? 50.401 36.827 21.532 1.00 28.72 565 TYR A O 1
ATOM 733 N N . ALA A 1 108 ? 51.675 37.234 19.704 1.00 28.68 566 ALA A N 1
ATOM 734 C CA . ALA A 1 108 ? 52.138 35.834 19.571 1.00 29.56 566 ALA A CA 1
ATOM 735 C C . ALA A 1 108 ? 53.414 35.530 20.378 1.00 30.74 566 ALA A C 1
ATOM 736 O O . ALA A 1 108 ? 53.661 34.389 20.731 1.00 31.25 566 ALA A O 1
ATOM 738 N N . SER A 1 109 ? 54.242 36.532 20.566 1.00 31.63 567 SER A N 1
ATOM 739 C CA . SER A 1 109 ? 55.399 36.438 21.470 1.00 33.30 567 SER A CA 1
ATOM 740 C C . SER A 1 109 ? 55.625 37.861 21.964 1.00 33.80 567 SER A C 1
ATOM 741 O O . SER A 1 109 ? 54.833 38.786 21.704 1.00 32.66 567 SER A O 1
ATOM 744 N N . GLU A 1 110 ? 56.771 38.084 22.574 1.00 35.61 568 GLU A N 1
ATOM 745 C CA . GLU A 1 110 ? 57.131 39.423 22.989 1.00 36.62 568 GLU A CA 1
ATOM 746 C C . GLU A 1 110 ? 57.387 40.323 21.822 1.00 35.77 568 GLU A C 1
ATOM 747 O O . GLU A 1 110 ? 57.258 41.510 21.995 1.00 35.81 568 GLU A O 1
ATOM 753 N N . GLU A 1 111 ? 57.825 39.776 20.690 1.00 35.54 569 GLU A N 1
ATOM 754 C CA . GLU A 1 111 ? 58.193 40.563 19.517 1.00 35.98 569 GLU A CA 1
ATOM 755 C C . GLU A 1 111 ? 57.344 40.330 18.225 1.00 33.65 569 GLU A C 1
ATOM 756 O O . GLU A 1 111 ? 57.726 40.788 17.170 1.00 33.20 569 GLU A O 1
ATOM 762 N N . SER A 1 112 ? 56.170 39.713 18.337 1.00 31.86 570 SER A N 1
ATOM 763 C CA . SER A 1 112 ? 55.372 39.330 17.174 1.00 30.32 570 SER A CA 1
ATOM 764 C C . SER A 1 112 ? 53.893 39.420 17.528 1.00 28.98 570 SER A C 1
ATOM 765 O O . SER A 1 112 ? 53.529 39.268 18.689 1.00 28.54 570 SER A O 1
ATOM 768 N N . VAL A 1 113 ? 53.058 39.787 16.552 1.00 27.13 571 VAL A N 1
ATOM 769 C CA . VAL A 1 113 ? 51.639 40.044 16.816 1.00 26.33 571 VAL A CA 1
ATOM 770 C C . VAL A 1 113 ? 50.754 39.375 15.767 1.00 25.51 571 VAL A C 1
ATOM 771 O O . VAL A 1 113 ? 51.102 39.421 14.588 1.00 25.67 571 VAL A O 1
ATOM 775 N N . LEU A 1 114 ? 49.613 38.827 16.182 1.00 25.03 572 LEU A N 1
ATOM 776 C CA . LEU A 1 114 ? 48.573 38.335 15.259 1.00 24.62 572 LEU A CA 1
ATOM 777 C C . LEU A 1 114 ? 47.778 39.556 14.819 1.00 23.86 572 LEU A C 1
ATOM 778 O O . LEU A 1 114 ? 47.312 40.295 15.672 1.00 23.64 572 LEU A O 1
ATOM 783 N N . VAL A 1 115 ? 47.748 39.843 13.504 1.00 23.06 573 VAL A N 1
ATOM 784 C CA . VAL A 1 115 ? 47.014 41.006 13.035 1.00 22.85 573 VAL A CA 1
ATOM 785 C C . VAL A 1 115 ? 45.945 40.603 11.981 1.00 22.44 573 VAL A C 1
ATOM 786 O O . VAL A 1 115 ? 46.168 39.654 11.262 1.00 22.48 573 VAL A O 1
ATOM 790 N N . GLY A 1 116 ? 44.813 41.287 11.988 1.00 22.17 574 GLY A N 1
ATOM 791 C CA . GLY A 1 116 ? 43.763 41.132 10.943 1.00 21.96 574 GLY A CA 1
ATOM 792 C C . GLY A 1 116 ? 43.745 42.309 9.996 1.00 21.77 574 GLY A C 1
ATOM 793 O O . GLY A 1 116 ? 43.776 43.473 10.439 1.00 22.19 574 GLY A O 1
ATOM 794 N N . TYR A 1 117 ? 43.776 42.030 8.695 1.00 21.28 575 TYR A N 1
ATOM 795 C CA . TYR A 1 117 ? 43.781 43.106 7.699 1.00 21.23 575 TYR A CA 1
ATOM 796 C C . TYR A 1 117 ? 42.378 43.587 7.512 1.00 21.32 575 TYR A C 1
ATOM 797 O O . TYR A 1 117 ? 41.522 42.868 6.938 1.00 21.27 575 TYR A O 1
ATOM 806 N N . VAL A 1 118 ? 42.102 44.772 8.034 1.00 21.53 576 VAL A N 1
ATOM 807 C CA . VAL A 1 118 ? 40.708 45.181 8.199 1.00 21.94 576 VAL A CA 1
ATOM 808 C C . VAL A 1 118 ? 40.000 45.554 6.858 1.00 22.07 576 VAL A C 1
ATOM 809 O O . VAL A 1 118 ? 38.787 45.695 6.764 1.00 22.26 576 VAL A O 1
ATOM 813 N N . ASP A 1 119 ? 40.772 45.712 5.855 1.00 22.39 577 ASP A N 1
ATOM 814 C CA . ASP A 1 119 ? 40.188 46.024 4.509 1.00 22.79 577 ASP A CA 1
ATOM 815 C C . ASP A 1 119 ? 40.075 44.834 3.599 1.00 23.33 577 ASP A C 1
ATOM 816 O O . ASP A 1 119 ? 39.499 44.959 2.441 1.00 23.73 577 ASP A O 1
ATOM 821 N N . TYR A 1 120 ? 40.541 43.669 4.072 1.00 23.78 578 TYR A N 1
ATOM 822 C CA . TYR A 1 120 ? 40.666 42.480 3.231 1.00 24.70 578 TYR A CA 1
ATOM 823 C C . TYR A 1 120 ? 40.131 41.253 3.886 1.00 24.94 578 TYR A C 1
ATOM 824 O O . TYR A 1 120 ? 39.581 40.395 3.189 1.00 25.28 578 TYR A O 1
ATOM 833 N N . GLY A 1 121 ? 40.345 41.082 5.193 1.00 24.52 579 GLY A N 1
ATOM 834 C CA . GLY A 1 121 ? 39.807 39.985 5.911 1.00 24.66 579 GLY A CA 1
ATOM 835 C C . GLY A 1 121 ? 40.716 38.847 6.268 1.00 24.98 579 GLY A C 1
ATOM 836 O O . GLY A 1 121 ? 40.339 37.967 7.095 1.00 25.35 579 GLY A O 1
ATOM 837 N N . ASN A 1 122 ? 41.914 38.861 5.715 1.00 24.82 580 ASN A N 1
ATOM 838 C CA . ASN A 1 122 ? 42.914 37.884 6.053 1.00 24.89 580 ASN A CA 1
ATOM 839 C C . ASN A 1 122 ? 43.669 38.348 7.317 1.00 24.60 580 ASN A C 1
ATOM 840 O O . ASN A 1 122 ? 43.398 39.417 7.885 1.00 24.60 580 ASN A O 1
ATOM 845 N N . PHE A 1 123 ? 44.572 37.493 7.768 1.00 24.66 581 PHE A N 1
ATOM 846 C CA . PHE A 1 123 ? 45.311 37.672 8.999 1.00 24.35 581 PHE A CA 1
ATOM 847 C C . PHE A 1 123 ? 46.688 37.012 8.879 1.00 24.51 581 PHE A C 1
ATOM 848 O O . PHE A 1 123 ? 46.902 36.171 8.046 1.00 25.04 581 PHE A O 1
ATOM 856 N N . GLU A 1 124 ? 47.648 37.427 9.705 1.00 24.38 582 GLU A N 1
ATOM 857 C CA . GLU A 1 124 ? 48.920 36.734 9.844 1.00 24.68 582 GLU A CA 1
ATOM 858 C C . GLU A 1 124 ? 49.623 37.165 11.134 1.00 24.70 582 GLU A C 1
ATOM 859 O O . GLU A 1 124 ? 49.157 38.061 11.804 1.00 24.24 582 GLU A O 1
ATOM 865 N N . ILE A 1 125 ? 50.745 36.526 11.405 1.00 25.25 583 ILE A N 1
ATOM 866 C CA . ILE A 1 125 ? 51.604 36.893 12.529 1.00 25.88 583 ILE A CA 1
ATOM 867 C C . ILE A 1 125 ? 52.830 37.574 12.000 1.00 26.31 583 ILE A C 1
ATOM 868 O O . ILE A 1 125 ? 53.495 37.057 11.119 1.00 27.32 583 ILE A O 1
ATOM 873 N N . LEU A 1 126 ? 53.097 38.753 12.521 1.00 26.48 584 LEU A N 1
ATOM 874 C CA . LEU A 1 126 ? 54.153 39.607 12.047 1.00 26.89 584 LEU A CA 1
ATOM 875 C C . LEU A 1 126 ? 55.077 40.025 13.191 1.00 27.47 584 LEU A C 1
ATOM 876 O O . LEU A 1 126 ? 54.617 40.344 14.281 1.00 26.60 584 LEU A O 1
ATOM 881 N N . SER A 1 127 ? 56.364 40.055 12.861 1.00 28.36 585 SER A N 1
ATOM 882 C CA . SER A 1 127 ? 57.334 40.819 13.597 1.00 29.52 585 SER A CA 1
ATOM 883 C C . SER A 1 127 ? 56.846 42.246 13.875 1.00 29.41 585 SER A C 1
ATOM 884 O O . SER A 1 127 ? 56.295 42.913 12.980 1.00 28.65 585 SER A O 1
ATOM 887 N N . LEU A 1 128 ? 57.095 42.754 15.080 1.00 30.01 586 LEU A N 1
ATOM 888 C CA . LEU A 1 128 ? 56.884 44.186 15.391 1.00 30.48 586 LEU A CA 1
ATOM 889 C C . LEU A 1 128 ? 57.575 45.172 14.435 1.00 31.23 586 LEU A C 1
ATOM 890 O O . LEU A 1 128 ? 57.099 46.306 14.255 1.00 30.23 586 LEU A O 1
ATOM 895 N N . MET A 1 129 ? 58.651 44.727 13.786 1.00 32.45 587 MET A N 1
ATOM 896 C CA . MET A 1 129 ? 59.329 45.546 12.811 1.00 34.37 587 MET A CA 1
ATOM 897 C C . MET A 1 129 ? 58.394 45.825 11.598 1.00 33.76 587 MET A C 1
ATOM 898 O O . MET A 1 129 ? 58.615 46.791 10.904 1.00 33.54 587 MET A O 1
ATOM 903 N N . ARG A 1 130 ? 57.338 45.020 11.395 1.00 33.02 588 ARG A N 1
ATOM 904 C CA . ARG A 1 130 ? 56.420 45.186 10.237 1.00 33.36 588 ARG A CA 1
ATOM 905 C C . ARG A 1 130 ? 55.168 45.945 10.668 1.00 32.99 588 ARG A C 1
ATOM 906 O O . ARG A 1 130 ? 54.231 46.084 9.878 1.00 32.01 588 ARG A O 1
ATOM 914 N N . LEU A 1 131 ? 55.147 46.490 11.897 1.00 32.56 589 LEU A N 1
ATOM 915 C CA . LEU A 1 131 ? 54.034 47.370 12.301 1.00 32.89 589 LEU A CA 1
ATOM 916 C C . LEU A 1 131 ? 54.547 48.803 12.446 1.00 34.05 589 LEU A C 1
ATOM 917 O O . LEU A 1 131 ? 55.682 48.955 12.805 1.00 34.11 589 LEU A O 1
ATOM 922 N N . CYS A 1 132 ? 53.671 49.792 12.202 1.00 34.03 590 CYS A N 1
ATOM 923 C CA . CYS A 1 132 ? 53.905 51.263 12.074 1.00 35.86 590 CYS A CA 1
ATOM 924 C C . CYS A 1 132 ? 52.665 51.762 12.888 1.00 33.34 590 CYS A C 1
ATOM 925 O O . CYS A 1 132 ? 51.560 51.198 12.736 1.00 32.34 590 CYS A O 1
ATOM 928 N N . PRO A 1 133 ? 52.777 52.804 13.742 1.00 32.79 591 PRO A N 1
ATOM 929 C CA . PRO A 1 133 ? 51.485 53.427 14.157 1.00 32.41 591 PRO A CA 1
ATOM 930 C C . PRO A 1 133 ? 50.742 54.147 13.011 1.00 32.15 591 PRO A C 1
ATOM 931 O O . PRO A 1 133 ? 51.348 54.417 11.980 1.00 31.06 591 PRO A O 1
ATOM 935 N N . ILE A 1 134 ? 49.437 54.377 13.212 1.00 32.36 592 ILE A N 1
ATOM 936 C CA . ILE A 1 134 ? 48.555 55.015 12.235 1.00 33.13 592 ILE A CA 1
ATOM 937 C C . ILE A 1 134 ? 48.161 56.373 12.788 1.00 34.43 592 ILE A C 1
ATOM 938 O O . ILE A 1 134 ? 48.250 56.621 14.000 1.00 34.70 592 ILE A O 1
ATOM 943 N N . ILE A 1 135 ? 47.725 57.243 11.894 1.00 35.69 593 ILE A N 1
ATOM 944 C CA . ILE A 1 135 ? 47.138 58.545 12.267 1.00 37.61 593 ILE A CA 1
ATOM 945 C C . ILE A 1 135 ? 45.678 58.636 11.833 1.00 37.91 593 ILE A C 1
ATOM 946 O O . ILE A 1 135 ? 45.279 57.911 10.929 1.00 37.82 593 ILE A O 1
ATOM 951 N N . PRO A 1 136 ? 44.881 59.528 12.460 1.00 39.65 594 PRO A N 1
ATOM 952 C CA . PRO A 1 136 ? 43.440 59.541 12.187 1.00 40.46 594 PRO A CA 1
ATOM 953 C C . PRO A 1 136 ? 43.090 59.908 10.737 1.00 41.00 594 PRO A C 1
ATOM 954 O O . PRO A 1 136 ? 42.056 59.466 10.258 1.00 41.10 594 PRO A O 1
ATOM 958 N N . LYS A 1 137 ? 43.936 60.661 10.037 1.00 41.63 595 LYS A N 1
ATOM 959 C CA . LYS A 1 137 ? 43.688 60.896 8.603 1.00 42.61 595 LYS A CA 1
ATOM 960 C C . LYS A 1 137 ? 43.543 59.579 7.845 1.00 40.56 595 LYS A C 1
ATOM 961 O O . LYS A 1 137 ? 42.717 59.482 6.975 1.00 40.63 595 LYS A O 1
ATOM 967 N N . LEU A 1 138 ? 44.318 58.556 8.194 1.00 38.96 596 LEU A N 1
ATOM 968 C CA . LEU A 1 138 ? 44.293 57.317 7.416 1.00 37.15 596 LEU A CA 1
ATOM 969 C C . LEU A 1 138 ? 43.127 56.389 7.773 1.00 36.01 596 LEU A C 1
ATOM 970 O O . LEU A 1 138 ? 43.007 55.329 7.161 1.00 33.87 596 LEU A O 1
ATOM 975 N N . LEU A 1 139 ? 42.318 56.776 8.769 1.00 36.27 597 LEU A N 1
ATOM 976 C CA . LEU A 1 139 ? 41.066 56.099 9.136 1.00 36.95 597 LEU A CA 1
ATOM 977 C C . LEU A 1 139 ? 39.803 56.755 8.584 1.00 37.49 597 LEU A C 1
ATOM 978 O O . LEU A 1 139 ? 38.703 56.405 8.990 1.00 38.40 597 LEU A O 1
ATOM 983 N N . GLU A 1 140 ? 39.941 57.675 7.641 1.00 38.53 598 GLU A N 1
ATOM 984 C CA . GLU A 1 140 ? 38.781 58.322 7.058 1.00 39.81 598 GLU A CA 1
ATOM 985 C C . GLU A 1 140 ? 37.994 57.384 6.130 1.00 38.45 598 GLU A C 1
ATOM 986 O O . GLU A 1 140 ? 36.778 57.436 6.157 1.00 39.41 598 GLU A O 1
ATOM 992 N N . LEU A 1 141 ? 38.672 56.526 5.358 1.00 36.25 599 LEU A N 1
ATOM 993 C CA . LEU A 1 141 ? 38.003 55.454 4.628 1.00 35.20 599 LEU A CA 1
ATOM 994 C C . LEU A 1 141 ? 37.404 54.433 5.607 1.00 33.53 599 LEU A C 1
ATOM 995 O O . LEU A 1 141 ? 38.104 54.006 6.500 1.00 33.23 599 LEU A O 1
ATOM 1000 N N . PRO A 1 142 ? 36.106 54.071 5.468 1.00 32.10 600 PRO A N 1
ATOM 1001 C CA . PRO A 1 142 ? 35.646 52.970 6.290 1.00 30.97 600 PRO A CA 1
ATOM 1002 C C . PRO A 1 142 ? 36.353 51.667 5.964 1.00 29.81 600 PRO A C 1
ATOM 1003 O O . PRO A 1 142 ? 36.808 51.442 4.825 1.00 28.92 600 PRO A O 1
ATOM 1007 N N . MET A 1 143 ? 36.449 50.817 6.976 1.00 29.03 601 MET A N 1
ATOM 1008 C CA . MET A 1 143 ? 37.013 49.508 6.822 1.00 29.17 601 MET A CA 1
ATOM 1009 C C . MET A 1 143 ? 36.305 48.687 5.732 1.00 29.16 601 MET A C 1
ATOM 1010 O O . MET A 1 143 ? 35.061 48.581 5.683 1.00 29.70 601 MET A O 1
ATOM 1015 N N . GLN A 1 144 ? 37.070 48.161 4.801 1.00 28.02 602 GLN A N 1
ATOM 1016 C CA . GLN A 1 144 ? 36.455 47.618 3.614 1.00 28.05 602 GLN A CA 1
ATOM 1017 C C . GLN A 1 144 ? 36.090 46.130 3.611 1.00 27.23 602 GLN A C 1
ATOM 1018 O O . GLN A 1 144 ? 35.431 45.712 2.656 1.00 28.57 602 GLN A O 1
ATOM 1024 N N . ALA A 1 145 ? 36.564 45.325 4.559 1.00 25.91 603 ALA A N 1
ATOM 1025 C CA . ALA A 1 145 ? 36.258 43.898 4.585 1.00 25.32 603 ALA A CA 1
ATOM 1026 C C . ALA A 1 145 ? 34.965 43.772 5.357 1.00 25.44 603 ALA A C 1
ATOM 1027 O O . ALA A 1 145 ? 34.901 44.181 6.516 1.00 25.76 603 ALA A O 1
ATOM 1029 N N . ILE A 1 146 ? 33.905 43.343 4.690 1.00 25.01 604 ILE A N 1
ATOM 1030 C CA . ILE A 1 146 ? 32.597 43.281 5.331 1.00 25.27 604 ILE A CA 1
ATOM 1031 C C . ILE A 1 146 ? 32.416 41.856 5.849 1.00 24.78 604 ILE A C 1
ATOM 1032 O O . ILE A 1 146 ? 32.447 40.923 5.067 1.00 24.32 604 ILE A O 1
ATOM 1037 N N . LYS A 1 147 ? 32.232 41.707 7.174 1.00 24.54 605 LYS A N 1
ATOM 1038 C CA A LYS A 1 147 ? 32.088 40.404 7.785 0.50 24.72 605 LYS A CA 1
ATOM 1039 C CA B LYS A 1 147 ? 32.091 40.415 7.798 0.50 24.64 605 LYS A CA 1
ATOM 1040 C C . LYS A 1 147 ? 30.666 39.875 7.610 1.00 25.08 605 LYS A C 1
ATOM 1041 O O . LYS A 1 147 ? 29.702 40.547 7.951 1.00 25.61 605 LYS A O 1
ATOM 1052 N N . CYS A 1 148 ? 30.569 38.654 7.093 1.00 25.32 606 CYS A N 1
ATOM 1053 C CA . CYS A 1 148 ? 29.353 38.064 6.642 1.00 25.73 606 CYS A CA 1
ATOM 1054 C C . CYS A 1 148 ? 29.153 36.666 7.185 1.00 25.92 606 CYS A C 1
ATOM 1055 O O . CYS A 1 148 ? 30.109 35.920 7.422 1.00 25.48 606 CYS A O 1
ATOM 1058 N N . VAL A 1 149 ? 27.870 36.315 7.312 1.00 26.55 607 VAL A N 1
ATOM 1059 C CA . VAL A 1 149 ? 27.407 34.991 7.560 1.00 27.04 607 VAL A CA 1
ATOM 1060 C C . VAL A 1 149 ? 26.348 34.671 6.483 1.00 27.86 607 VAL A C 1
ATOM 1061 O O . VAL A 1 149 ? 25.506 35.489 6.222 1.00 27.91 607 VAL A O 1
ATOM 1065 N N . LEU A 1 150 ? 26.428 33.490 5.896 1.00 28.61 608 LEU A N 1
ATOM 1066 C CA . LEU A 1 150 ? 25.583 33.110 4.800 1.00 29.95 608 LEU A CA 1
ATOM 1067 C C . LEU A 1 150 ? 24.187 32.747 5.337 1.00 30.88 608 LEU A C 1
ATOM 1068 O O . LEU A 1 150 ? 24.084 31.856 6.160 1.00 31.19 608 LEU A O 1
ATOM 1073 N N . ALA A 1 151 ? 23.155 33.485 4.917 1.00 32.48 609 ALA A N 1
ATOM 1074 C CA . ALA A 1 151 ? 21.721 33.288 5.312 1.00 34.30 609 ALA A CA 1
ATOM 1075 C C . ALA A 1 151 ? 21.138 31.945 4.939 1.00 35.83 609 ALA A C 1
ATOM 1076 O O . ALA A 1 151 ? 21.453 31.383 3.890 1.00 35.65 609 ALA A O 1
ATOM 1078 N N . GLY A 1 152 ? 20.283 31.449 5.840 1.00 38.34 610 GLY A N 1
ATOM 1079 C CA . GLY A 1 152 ? 19.394 30.314 5.583 1.00 40.28 610 GLY A CA 1
ATOM 1080 C C . GLY A 1 152 ? 20.015 28.936 5.690 1.00 41.08 610 GLY A C 1
ATOM 1081 O O . GLY A 1 152 ? 19.348 27.965 5.356 1.00 41.30 610 GLY A O 1
ATOM 1082 N N . VAL A 1 153 ? 21.267 28.833 6.139 1.00 41.10 611 VAL A N 1
ATOM 1083 C CA . VAL A 1 153 ? 21.982 27.556 6.117 1.00 42.48 611 VAL A CA 1
ATOM 1084 C C . VAL A 1 153 ? 22.672 27.249 7.421 1.00 42.69 611 VAL A C 1
ATOM 1085 O O . VAL A 1 153 ? 23.094 28.149 8.126 1.00 42.44 611 VAL A O 1
ATOM 1089 N N . LYS A 1 154 ? 22.736 25.949 7.721 1.00 44.84 612 LYS A N 1
ATOM 1090 C CA . LYS A 1 154 ? 23.538 25.390 8.816 1.00 45.08 612 LYS A CA 1
ATOM 1091 C C . LYS A 1 154 ? 24.303 24.217 8.241 1.00 44.89 612 LYS A C 1
ATOM 1092 O O . LYS A 1 154 ? 23.808 23.563 7.303 1.00 44.56 612 LYS A O 1
ATOM 1098 N N . PRO A 1 155 ? 25.472 23.905 8.812 1.00 44.65 613 PRO A N 1
ATOM 1099 C CA . PRO A 1 155 ? 26.269 22.784 8.311 1.00 46.01 613 PRO A CA 1
ATOM 1100 C C . PRO A 1 155 ? 25.568 21.461 8.573 1.00 48.32 613 PRO A C 1
ATOM 1101 O O . PRO A 1 155 ? 25.224 21.205 9.733 1.00 49.06 613 PRO A O 1
ATOM 1105 N N . SER A 1 156 ? 25.392 20.615 7.559 1.00 49.63 614 SER A N 1
ATOM 1106 C CA . SER A 1 156 ? 24.517 19.435 7.727 1.00 52.85 614 SER A CA 1
ATOM 1107 C C . SER A 1 156 ? 25.068 18.395 8.706 1.00 54.02 614 SER A C 1
ATOM 1108 O O . SER A 1 156 ? 24.314 17.536 9.115 1.00 57.54 614 SER A O 1
ATOM 1111 N N . LEU A 1 157 ? 26.351 18.476 9.071 1.00 53.82 615 LEU A N 1
ATOM 1112 C CA . LEU A 1 157 ? 26.932 17.679 10.179 1.00 54.74 615 LEU A CA 1
ATOM 1113 C C . LEU A 1 157 ? 27.030 18.408 11.514 1.00 52.99 615 LEU A C 1
ATOM 1114 O O . LEU A 1 157 ? 27.238 17.756 12.544 1.00 56.12 615 LEU A O 1
ATOM 1119 N N . GLY A 1 158 ? 26.882 19.734 11.512 1.00 50.75 616 GLY A N 1
ATOM 1120 C CA . GLY A 1 158 ? 27.140 20.587 12.686 1.00 49.55 616 GLY A CA 1
ATOM 1121 C C . GLY A 1 158 ? 28.486 21.294 12.619 1.00 48.75 616 GLY A C 1
ATOM 1122 O O . GLY A 1 158 ? 28.801 22.168 13.458 1.00 48.46 616 GLY A O 1
ATOM 1123 N N . ILE A 1 159 ? 29.303 20.869 11.661 1.00 48.38 617 ILE A N 1
ATOM 1124 C CA . ILE A 1 159 ? 30.598 21.464 11.373 1.00 48.01 617 ILE A CA 1
ATOM 1125 C C . ILE A 1 159 ? 30.673 21.617 9.849 1.00 45.95 617 ILE A C 1
ATOM 1126 O O . ILE A 1 159 ? 30.290 20.665 9.163 1.00 43.71 617 ILE A O 1
ATOM 1131 N N . TRP A 1 160 ? 31.192 22.752 9.337 1.00 45.03 618 TRP A N 1
ATOM 1132 C CA . TRP A 1 160 ? 31.500 22.872 7.865 1.00 45.93 618 TRP A CA 1
ATOM 1133 C C . TRP A 1 160 ? 32.789 22.145 7.518 1.00 48.20 618 TRP A C 1
ATOM 1134 O O . TRP A 1 160 ? 33.863 22.398 8.107 1.00 50.08 618 TRP A O 1
ATOM 1145 N N . THR A 1 161 ? 32.658 21.211 6.590 1.00 52.75 619 THR A N 1
ATOM 1146 C CA . THR A 1 161 ? 33.768 20.417 6.117 1.00 57.18 619 THR A CA 1
ATOM 1147 C C . THR A 1 161 ? 34.506 21.172 5.003 1.00 60.72 619 THR A C 1
ATOM 1148 O O . THR A 1 161 ? 33.849 21.859 4.198 1.00 57.24 619 THR A O 1
ATOM 1152 N N . PRO A 1 162 ? 35.858 21.018 4.929 1.00 63.60 620 PRO A N 1
ATOM 1153 C CA . PRO A 1 162 ? 36.688 21.699 3.916 1.00 62.67 620 PRO A CA 1
ATOM 1154 C C . PRO A 1 162 ? 36.213 21.494 2.494 1.00 61.29 620 PRO A C 1
ATOM 1155 O O . PRO A 1 162 ? 36.537 22.308 1.629 1.00 57.19 620 PRO A O 1
ATOM 1159 N N . GLU A 1 163 ? 35.466 20.415 2.269 1.00 59.03 621 GLU A N 1
ATOM 1160 C CA . GLU A 1 163 ? 34.788 20.221 1.022 1.00 58.91 621 GLU A CA 1
ATOM 1161 C C . GLU A 1 163 ? 33.631 21.177 0.757 1.00 56.31 621 GLU A C 1
ATOM 1162 O O . GLU A 1 163 ? 33.403 21.550 -0.396 1.00 55.14 621 GLU A O 1
ATOM 1168 N N . ALA A 1 164 ? 32.837 21.497 1.777 1.00 52.36 622 ALA A N 1
ATOM 1169 C CA . ALA A 1 164 ? 31.763 22.481 1.610 1.00 49.87 622 ALA A CA 1
ATOM 1170 C C . ALA A 1 164 ? 32.387 23.832 1.305 1.00 47.99 622 ALA A C 1
ATOM 1171 O O . ALA A 1 164 ? 31.948 24.552 0.425 1.00 44.45 622 ALA A O 1
ATOM 1173 N N . ILE A 1 165 ? 33.422 24.152 2.069 1.00 46.62 623 ILE A N 1
ATOM 1174 C CA . ILE A 1 165 ? 34.180 25.390 1.916 1.00 45.43 623 ILE A CA 1
ATOM 1175 C C . ILE A 1 165 ? 34.839 25.537 0.519 1.00 45.54 623 ILE A C 1
ATOM 1176 O O . ILE A 1 165 ? 34.819 26.614 -0.073 1.00 42.89 623 ILE A O 1
ATOM 1181 N N . CYS A 1 166 ? 35.418 24.446 0.041 1.00 46.53 624 CYS A N 1
ATOM 1182 C CA . CYS A 1 166 ? 35.955 24.339 -1.311 1.00 49.03 624 CYS A CA 1
ATOM 1183 C C . CYS A 1 166 ? 34.912 24.693 -2.361 1.00 46.83 624 CYS A C 1
ATOM 1184 O O . CYS A 1 166 ? 35.148 25.493 -3.237 1.00 46.74 624 CYS A O 1
ATOM 1187 N N . LEU A 1 167 ? 33.749 24.071 -2.240 1.00 45.93 625 LEU A N 1
ATOM 1188 C CA . LEU A 1 167 ? 32.649 24.317 -3.117 1.00 44.64 625 LEU A CA 1
ATOM 1189 C C . LEU A 1 167 ? 32.197 25.762 -3.088 1.00 42.90 625 LEU A C 1
ATOM 1190 O O . LEU A 1 167 ? 31.972 26.344 -4.139 1.00 42.25 625 LEU A O 1
ATOM 1195 N N . MET A 1 168 ? 32.023 26.334 -1.899 1.00 40.16 626 MET A N 1
ATOM 1196 C CA . MET A 1 168 ? 31.713 27.755 -1.779 1.00 39.00 626 MET A CA 1
ATOM 1197 C C . MET A 1 168 ? 32.745 28.634 -2.498 1.00 39.43 626 MET A C 1
ATOM 1198 O O . MET A 1 168 ? 32.361 29.581 -3.200 1.00 39.92 626 MET A O 1
ATOM 1203 N N . LYS A 1 169 ? 34.030 28.344 -2.285 1.00 40.07 627 LYS A N 1
ATOM 1204 C CA . LYS A 1 169 ? 35.128 29.066 -2.910 1.00 41.86 627 LYS A CA 1
ATOM 1205 C C . LYS A 1 169 ? 35.018 29.019 -4.442 1.00 42.99 627 LYS A C 1
ATOM 1206 O O . LYS A 1 169 ? 35.275 30.026 -5.109 1.00 41.96 627 LYS A O 1
ATOM 1212 N N . LYS A 1 170 ? 34.633 27.849 -4.951 1.00 44.44 628 LYS A N 1
ATOM 1213 C CA . LYS A 1 170 ? 34.467 27.578 -6.391 1.00 46.09 628 LYS A CA 1
ATOM 1214 C C . LYS A 1 170 ? 33.284 28.369 -6.951 1.00 45.60 628 LYS A C 1
ATOM 1215 O O . LYS A 1 170 ? 33.363 28.908 -8.039 1.00 46.01 628 LYS A O 1
ATOM 1221 N N . LEU A 1 171 ? 32.184 28.477 -6.210 1.00 43.85 629 LEU A N 1
ATOM 1222 C CA . LEU A 1 171 ? 31.045 29.260 -6.697 1.00 42.92 629 LEU A CA 1
ATOM 1223 C C . LEU A 1 171 ? 31.302 30.775 -6.794 1.00 41.31 629 LEU A C 1
ATOM 1224 O O . LEU A 1 171 ? 30.630 31.444 -7.534 1.00 39.98 629 LEU A O 1
ATOM 1229 N N . VAL A 1 172 ? 32.225 31.319 -6.014 1.00 40.42 630 VAL A N 1
ATOM 1230 C CA . VAL A 1 172 ? 32.417 32.773 -5.923 1.00 40.76 630 VAL A CA 1
ATOM 1231 C C . VAL A 1 172 ? 33.767 33.284 -6.387 1.00 42.28 630 VAL A C 1
ATOM 1232 O O . VAL A 1 172 ? 33.964 34.500 -6.445 1.00 41.77 630 VAL A O 1
ATOM 1236 N N . GLN A 1 173 ? 34.689 32.386 -6.712 1.00 46.59 631 GLN A N 1
ATOM 1237 C CA . GLN A 1 173 ? 36.053 32.778 -7.118 1.00 50.43 631 GLN A CA 1
ATOM 1238 C C . GLN A 1 173 ? 36.075 33.612 -8.389 1.00 51.59 631 GLN A C 1
ATOM 1239 O O . GLN A 1 173 ? 35.311 33.323 -9.297 1.00 53.75 631 GLN A O 1
ATOM 1245 N N . ASN A 1 174 ? 36.962 34.618 -8.427 1.00 52.64 632 ASN A N 1
ATOM 1246 C CA . ASN A 1 174 ? 37.107 35.582 -9.534 1.00 54.65 632 ASN A CA 1
ATOM 1247 C C . ASN A 1 174 ? 35.804 36.027 -10.136 1.00 54.02 632 ASN A C 1
ATOM 1248 O O . ASN A 1 174 ? 35.703 36.180 -11.358 1.00 56.91 632 ASN A O 1
ATOM 1253 N N . LYS A 1 175 ? 34.799 36.222 -9.285 1.00 51.07 633 LYS A N 1
ATOM 1254 C CA . LYS A 1 175 ? 33.466 36.562 -9.755 1.00 48.73 633 LYS A CA 1
ATOM 1255 C C . LYS A 1 175 ? 32.919 37.769 -9.026 1.00 45.54 633 LYS A C 1
ATOM 1256 O O . LYS A 1 175 ? 33.225 38.019 -7.834 1.00 40.04 633 LYS A O 1
ATOM 1262 N N . ILE A 1 176 ? 32.040 38.464 -9.738 1.00 42.59 634 ILE A N 1
ATOM 1263 C CA . ILE A 1 176 ? 31.311 39.568 -9.192 1.00 42.40 634 ILE A CA 1
ATOM 1264 C C . ILE A 1 176 ? 30.028 38.921 -8.689 1.00 40.59 634 ILE A C 1
ATOM 1265 O O . ILE A 1 176 ? 29.377 38.204 -9.430 1.00 42.84 634 ILE A O 1
ATOM 1270 N N . ILE A 1 177 ? 29.680 39.194 -7.434 1.00 36.49 635 ILE A N 1
ATOM 1271 C CA . ILE A 1 177 ? 28.577 38.573 -6.746 1.00 35.08 635 ILE A CA 1
ATOM 1272 C C . ILE A 1 177 ? 27.675 39.682 -6.296 1.00 33.40 635 ILE A C 1
ATOM 1273 O O . ILE A 1 177 ? 28.142 40.744 -5.937 1.00 32.70 635 ILE A O 1
ATOM 1278 N N . THR A 1 178 ? 26.375 39.446 -6.339 1.00 32.90 636 THR A N 1
ATOM 1279 C CA . THR A 1 178 ? 25.424 40.322 -5.677 1.00 32.75 636 THR A CA 1
ATOM 1280 C C . THR A 1 178 ? 25.321 39.865 -4.200 1.00 31.82 636 THR A C 1
ATOM 1281 O O . THR A 1 178 ? 24.939 38.727 -3.917 1.00 32.69 636 THR A O 1
ATOM 1285 N N . VAL A 1 179 ? 25.660 40.754 -3.287 1.00 30.72 637 VAL A N 1
ATOM 1286 C CA . VAL A 1 179 ? 25.528 40.519 -1.835 1.00 29.77 637 VAL A CA 1
ATOM 1287 C C . VAL A 1 179 ? 24.292 41.231 -1.395 1.00 29.78 637 VAL A C 1
ATOM 1288 O O . VAL A 1 179 ? 24.174 42.426 -1.623 1.00 29.74 637 VAL A O 1
ATOM 1292 N N . LYS A 1 180 ? 23.359 40.508 -0.792 1.00 30.03 638 LYS A N 1
ATOM 1293 C CA . LYS A 1 180 ? 22.141 41.086 -0.292 1.00 31.20 638 LYS A CA 1
ATOM 1294 C C . LYS A 1 180 ? 22.091 40.926 1.221 1.00 30.90 638 LYS A C 1
ATOM 1295 O O . LYS A 1 180 ? 22.164 39.802 1.695 1.00 30.23 638 LYS A O 1
ATOM 1301 N N . VAL A 1 181 ? 21.927 42.033 1.942 1.00 30.87 639 VAL A N 1
ATOM 1302 C CA . VAL A 1 181 ? 21.865 42.019 3.414 1.00 31.32 639 VAL A CA 1
ATOM 1303 C C . VAL A 1 181 ? 20.456 41.572 3.842 1.00 32.31 639 VAL A C 1
ATOM 1304 O O . VAL A 1 181 ? 19.470 42.244 3.543 1.00 32.44 639 VAL A O 1
ATOM 1308 N N . VAL A 1 182 ? 20.377 40.403 4.476 1.00 32.82 640 VAL A N 1
ATOM 1309 C CA . VAL A 1 182 ? 19.126 39.878 5.019 1.00 34.24 640 VAL A CA 1
ATOM 1310 C C . VAL A 1 182 ? 18.879 40.422 6.451 1.00 35.10 640 VAL A C 1
ATOM 1311 O O . VAL A 1 182 ? 17.728 40.704 6.815 1.00 35.74 640 VAL A O 1
ATOM 1315 N N . ASP A 1 183 ? 19.930 40.494 7.277 1.00 35.18 641 ASP A N 1
ATOM 1316 C CA . ASP A 1 183 ? 19.830 40.984 8.673 1.00 36.55 641 ASP A CA 1
ATOM 1317 C C . ASP A 1 183 ? 21.167 41.510 9.185 1.00 36.46 641 ASP A C 1
ATOM 1318 O O . ASP A 1 183 ? 22.197 41.220 8.595 1.00 35.17 641 ASP A O 1
ATOM 1323 N N . LYS A 1 184 ? 21.128 42.272 10.271 1.00 37.86 642 LYS A N 1
ATOM 1324 C CA . LYS A 1 184 ? 22.335 42.701 10.970 1.00 39.89 642 LYS A CA 1
ATOM 1325 C C . LYS A 1 184 ? 22.536 41.933 12.291 1.00 41.28 642 LYS A C 1
ATOM 1326 O O . LYS A 1 184 ? 21.646 41.909 13.116 1.00 42.43 642 LYS A O 1
ATOM 1332 N N . LEU A 1 185 ? 23.695 41.300 12.442 1.00 42.07 643 LEU A N 1
ATOM 1333 C CA . LEU A 1 185 ? 24.060 40.577 13.648 1.00 43.74 643 LEU A CA 1
ATOM 1334 C C . LEU A 1 185 ? 24.995 41.475 14.421 1.00 45.51 643 LEU A C 1
ATOM 1335 O O . LEU A 1 185 ? 25.339 42.576 13.973 1.00 44.93 643 LEU A O 1
ATOM 1340 N N . GLU A 1 186 ? 25.415 41.014 15.591 1.00 48.06 644 GLU A N 1
ATOM 1341 C CA . GLU A 1 186 ? 26.185 41.876 16.471 1.00 49.15 644 GLU A CA 1
ATOM 1342 C C . GLU A 1 186 ? 27.484 42.338 15.824 1.00 46.63 644 GLU A C 1
ATOM 1343 O O . GLU A 1 186 ? 27.761 43.535 15.760 1.00 47.72 644 GLU A O 1
ATOM 1349 N N . ASN A 1 187 ? 28.300 41.418 15.347 1.00 43.70 645 ASN A N 1
ATOM 1350 C CA . ASN A 1 187 ? 29.532 41.846 14.718 1.00 42.04 645 ASN A CA 1
ATOM 1351 C C . ASN A 1 187 ? 29.570 41.585 13.191 1.00 37.84 645 ASN A C 1
ATOM 1352 O O . ASN A 1 187 ? 30.609 41.734 12.575 1.00 35.77 645 ASN A O 1
ATOM 1357 N N . SER A 1 188 ? 28.428 41.264 12.583 1.00 35.02 646 SER A N 1
ATOM 1358 C CA . SER A 1 188 ? 28.425 40.963 11.134 1.00 32.51 646 SER A CA 1
ATOM 1359 C C . SER A 1 188 ? 27.095 41.151 10.403 1.00 31.50 646 SER A C 1
ATOM 1360 O O . SER A 1 188 ? 26.110 41.521 11.004 1.00 31.30 646 SER A O 1
ATOM 1363 N N . SER A 1 189 ? 27.119 40.926 9.088 1.00 30.08 647 SER A N 1
ATOM 1364 C CA . SER A 1 189 ? 25.912 40.895 8.278 1.00 30.00 647 SER A CA 1
ATOM 1365 C C . SER A 1 189 ? 25.527 39.496 7.823 1.00 29.46 647 SER A C 1
ATOM 1366 O O . SER A 1 189 ? 26.356 38.766 7.336 1.00 28.90 647 SER A O 1
ATOM 1369 N N . LEU A 1 190 ? 24.245 39.157 7.963 1.00 29.48 648 LEU A N 1
ATOM 1370 C CA . LEU A 1 190 ? 23.688 37.963 7.394 1.00 29.67 648 LEU A CA 1
ATOM 1371 C C . LEU A 1 190 ? 23.346 38.317 5.945 1.00 29.45 648 LEU A C 1
ATOM 1372 O O . LEU A 1 190 ? 22.640 39.265 5.720 1.00 29.79 648 LEU A O 1
ATOM 1377 N N . VAL A 1 191 ? 23.817 37.545 4.992 1.00 29.46 649 VAL A N 1
ATOM 1378 C CA . VAL A 1 191 ? 23.660 37.922 3.557 1.00 29.63 649 VAL A CA 1
ATOM 1379 C C . VAL A 1 191 ? 23.257 36.737 2.704 1.00 30.48 649 VAL A C 1
ATOM 1380 O O . VAL A 1 191 ? 23.464 35.576 3.086 1.00 30.60 649 VAL A O 1
ATOM 1384 N N . GLU A 1 192 ? 22.659 37.031 1.547 1.00 31.53 650 GLU A N 1
ATOM 1385 C CA . GLU A 1 192 ? 22.562 36.061 0.468 1.00 32.07 650 GLU A CA 1
ATOM 1386 C C . GLU A 1 192 ? 23.620 36.424 -0.529 1.00 31.30 650 GLU A C 1
ATOM 1387 O O . GLU A 1 192 ? 23.905 37.607 -0.711 1.00 31.50 650 GLU A O 1
ATOM 1393 N N . LEU A 1 193 ? 24.206 35.419 -1.163 1.00 31.06 651 LEU A N 1
ATOM 1394 C CA . LEU A 1 193 ? 25.184 35.607 -2.225 1.00 31.10 651 LEU A CA 1
ATOM 1395 C C . LEU A 1 193 ? 24.572 35.071 -3.512 1.00 32.55 651 LEU A C 1
ATOM 1396 O O . LEU A 1 193 ? 24.260 33.893 -3.581 1.00 32.21 651 LEU A O 1
ATOM 1401 N N . ILE A 1 194 ? 24.458 35.929 -4.528 1.00 33.94 652 ILE A N 1
ATOM 1402 C CA . ILE A 1 194 ? 23.709 35.581 -5.741 1.00 36.29 652 ILE A CA 1
ATOM 1403 C C . ILE A 1 194 ? 24.564 35.913 -6.944 1.00 36.75 652 ILE A C 1
ATOM 1404 O O . ILE A 1 194 ? 24.967 37.049 -7.130 1.00 35.80 652 ILE A O 1
ATOM 1409 N N . ASP A 1 195 ? 24.862 34.900 -7.742 1.00 38.63 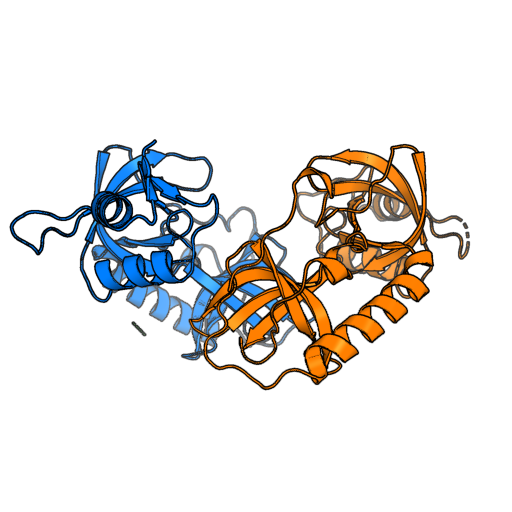653 ASP A N 1
ATOM 1410 C CA . ASP A 1 195 ? 25.625 35.102 -8.929 1.00 40.47 653 ASP A CA 1
ATOM 1411 C C . ASP A 1 195 ? 24.579 35.301 -10.053 1.00 42.40 653 ASP A C 1
ATOM 1412 O O . ASP A 1 195 ? 23.836 34.392 -10.391 1.00 41.90 653 ASP A O 1
ATOM 1417 N N . LYS A 1 196 ? 24.519 36.524 -10.541 1.00 44.22 654 LYS A N 1
ATOM 1418 C CA . LYS A 1 196 ? 23.588 36.918 -11.594 1.00 47.09 654 LYS A CA 1
ATOM 1419 C C . LYS A 1 196 ? 24.158 36.761 -13.020 1.00 50.39 654 LYS A C 1
ATOM 1420 O O . LYS A 1 196 ? 23.540 37.227 -14.006 1.00 51.83 654 LYS A O 1
ATOM 1426 N N . SER A 1 197 ? 25.330 36.133 -13.129 1.00 53.26 655 SER A N 1
ATOM 1427 C CA . SER A 1 197 ? 26.012 35.914 -14.403 1.00 56.76 655 SER A CA 1
ATOM 1428 C C . SER A 1 197 ? 25.538 34.637 -15.082 1.00 60.13 655 SER A C 1
ATOM 1429 O O . SER A 1 197 ? 25.926 34.386 -16.207 1.00 61.16 655 SER A O 1
ATOM 1432 N N . GLU A 1 198 ? 24.752 33.816 -14.381 1.00 63.58 656 GLU A N 1
ATOM 1433 C CA . GLU A 1 198 ? 24.073 32.650 -14.970 1.00 66.30 656 GLU A CA 1
ATOM 1434 C C . GLU A 1 198 ? 22.603 32.998 -15.103 1.00 66.47 656 GLU A C 1
ATOM 1435 O O . GLU A 1 198 ? 21.985 33.511 -14.178 1.00 62.23 656 GLU A O 1
ATOM 1441 N N . THR A 1 199 ? 22.031 32.720 -16.265 1.00 71.02 657 THR A N 1
ATOM 1442 C CA . THR A 1 199 ? 20.737 33.323 -16.603 1.00 73.07 657 THR A CA 1
ATOM 1443 C C . THR A 1 199 ? 19.578 32.816 -15.716 1.00 71.78 657 THR A C 1
ATOM 1444 O O . THR A 1 199 ? 18.658 33.603 -15.437 1.00 76.86 657 THR A O 1
ATOM 1448 N N . PRO A 1 200 ? 19.612 31.528 -15.278 1.00 65.46 658 PRO A N 1
ATOM 1449 C CA . PRO A 1 200 ? 18.872 31.226 -14.047 1.00 61.97 658 PRO A CA 1
ATOM 1450 C C . PRO A 1 200 ? 19.801 31.606 -12.867 1.00 58.42 658 PRO A C 1
ATOM 1451 O O . PRO A 1 200 ? 20.912 31.069 -12.792 1.00 57.40 658 PRO A O 1
ATOM 1455 N N . HIS A 1 201 ? 19.395 32.563 -12.022 1.00 55.15 659 HIS A N 1
ATOM 1456 C CA . HIS A 1 201 ? 20.286 33.065 -10.953 1.00 54.08 659 HIS A CA 1
ATOM 1457 C C . HIS A 1 201 ? 20.532 31.930 -9.944 1.00 53.26 659 HIS A C 1
ATOM 1458 O O . HIS A 1 201 ? 19.624 31.133 -9.660 1.00 53.64 659 HIS A O 1
ATOM 1465 N N . VAL A 1 202 ? 21.749 31.895 -9.394 1.00 52.31 660 VAL A N 1
ATOM 1466 C CA . VAL A 1 202 ? 22.177 30.844 -8.480 1.00 51.19 660 VAL A CA 1
ATOM 1467 C C . VAL A 1 202 ? 22.578 31.449 -7.109 1.00 49.38 660 VAL A C 1
ATOM 1468 O O . VAL A 1 202 ? 23.390 32.380 -7.039 1.00 46.23 660 VAL A O 1
ATOM 1472 N N . SER A 1 203 ? 21.924 30.942 -6.056 1.00 47.42 661 SER A N 1
ATOM 1473 C CA . SER A 1 203 ? 22.148 31.340 -4.669 1.00 45.88 661 SER A CA 1
ATOM 1474 C C . SER A 1 203 ? 23.217 30.428 -4.168 1.00 44.28 661 SER A C 1
ATOM 1475 O O . SER A 1 203 ? 23.160 29.225 -4.429 1.00 42.23 661 SER A O 1
ATOM 1478 N N . VAL A 1 204 ? 24.205 30.987 -3.454 1.00 42.08 662 VAL A N 1
ATOM 1479 C CA . VAL A 1 204 ? 25.248 30.158 -2.917 1.00 41.48 662 VAL A CA 1
ATOM 1480 C C . VAL A 1 204 ? 24.615 29.235 -1.875 1.00 41.48 662 VAL A C 1
ATOM 1481 O O . VAL A 1 204 ? 24.962 28.078 -1.838 1.00 40.78 662 VAL A O 1
ATOM 1485 N N . SER A 1 205 ? 23.702 29.766 -1.047 1.0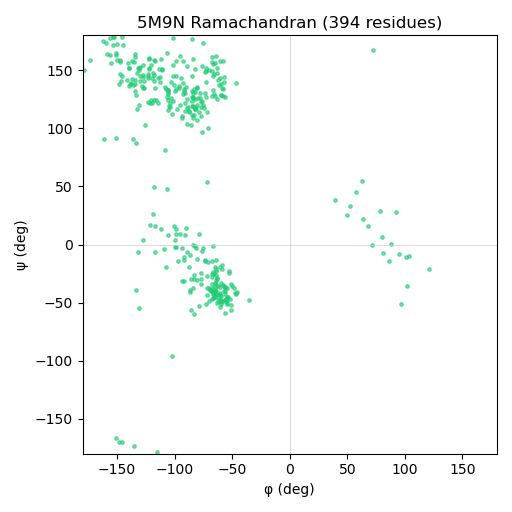0 42.15 663 SER A N 1
ATOM 1486 C CA . SER A 1 205 ? 22.942 28.981 -0.056 1.00 42.66 663 SER A CA 1
ATOM 1487 C C . SER A 1 205 ? 22.276 27.750 -0.700 1.00 42.97 663 SER A C 1
ATOM 1488 O O . SER A 1 205 ? 22.458 26.651 -0.229 1.00 43.13 663 SER A O 1
ATOM 1491 N N . LYS A 1 206 ? 21.540 27.958 -1.784 1.00 43.02 664 LYS A N 1
ATOM 1492 C CA . LYS A 1 206 ? 20.747 26.871 -2.464 1.00 44.80 664 LYS A CA 1
ATOM 1493 C C . LYS A 1 206 ? 21.645 25.739 -2.978 1.00 44.56 664 LYS A C 1
ATOM 1494 O O . LYS A 1 206 ? 21.341 24.572 -2.777 1.00 44.82 664 LYS A O 1
ATOM 1500 N N . VAL A 1 207 ? 22.777 26.091 -3.575 1.00 44.43 665 VAL A N 1
ATOM 1501 C CA . VAL A 1 207 ? 23.698 25.082 -4.093 1.00 46.28 665 VAL A CA 1
ATOM 1502 C C . VAL A 1 207 ? 24.266 24.212 -2.953 1.00 47.95 665 VAL A C 1
ATOM 1503 O O . VAL A 1 207 ? 24.372 22.998 -3.090 1.00 50.17 665 VAL A O 1
ATOM 1507 N N . LEU A 1 208 ? 24.636 24.837 -1.834 1.00 48.62 666 LEU A N 1
ATOM 1508 C CA . LEU A 1 208 ? 25.123 24.092 -0.669 1.00 49.24 666 LEU A CA 1
ATOM 1509 C C . LEU A 1 208 ? 24.061 23.148 -0.044 1.00 50.46 666 LEU A C 1
ATOM 1510 O O . LEU A 1 208 ? 24.399 22.035 0.398 1.00 53.41 666 LEU A O 1
ATOM 1515 N N . LEU A 1 209 ? 22.815 23.613 0.033 1.00 49.61 667 LEU A N 1
ATOM 1516 C CA . LEU A 1 209 ? 21.666 22.781 0.385 1.00 51.01 667 LEU A CA 1
ATOM 1517 C C . LEU A 1 209 ? 21.465 21.637 -0.618 1.00 53.50 667 LEU A C 1
ATOM 1518 O O . LEU A 1 209 ? 21.324 20.488 -0.213 1.00 54.05 667 LEU A O 1
ATOM 1523 N N . ASP A 1 210 ? 21.497 21.943 -1.920 1.00 53.82 668 ASP A N 1
ATOM 1524 C CA . ASP A 1 210 ? 21.321 20.904 -2.947 1.00 56.38 668 ASP A CA 1
ATOM 1525 C C . ASP A 1 210 ? 22.433 19.865 -2.937 1.00 57.17 668 ASP A C 1
ATOM 1526 O O . ASP A 1 210 ? 22.176 18.694 -3.192 1.00 58.22 668 ASP A O 1
ATOM 1531 N N . ALA A 1 211 ? 23.652 20.279 -2.609 1.00 57.02 669 ALA A N 1
ATOM 1532 C CA . ALA A 1 211 ? 24.810 19.374 -2.598 1.00 57.52 669 ALA A CA 1
ATOM 1533 C C . ALA A 1 211 ? 24.962 18.527 -1.332 1.00 58.76 669 ALA A C 1
ATOM 1534 O O . ALA A 1 211 ? 25.910 17.740 -1.233 1.00 60.73 669 ALA A O 1
ATOM 1536 N N . GLY A 1 212 ? 24.069 18.690 -0.357 1.00 57.62 670 GLY A N 1
ATOM 1537 C CA . GLY A 1 212 ? 24.133 17.922 0.881 1.00 56.58 670 GLY A CA 1
ATOM 1538 C C . GLY A 1 212 ? 24.713 18.707 2.045 1.00 54.85 670 GLY A C 1
ATOM 1539 O O . GLY A 1 212 ? 24.243 18.562 3.166 1.00 55.41 670 GLY A O 1
ATOM 1540 N N . PHE A 1 213 ? 25.693 19.569 1.765 1.00 53.16 671 PHE A N 1
ATOM 1541 C CA . PHE A 1 213 ? 26.571 20.136 2.785 1.00 51.58 671 PHE A CA 1
ATOM 1542 C C . PHE A 1 213 ? 25.821 20.999 3.798 1.00 50.18 671 PHE A C 1
ATOM 1543 O O . PHE A 1 213 ? 26.225 21.076 4.967 1.00 48.06 671 PHE A O 1
ATOM 1551 N N . ALA A 1 214 ? 24.714 21.603 3.372 1.00 48.61 672 ALA A N 1
ATOM 1552 C CA . ALA A 1 214 ? 23.942 22.464 4.242 1.00 48.20 672 ALA A CA 1
ATOM 1553 C C . ALA A 1 214 ? 22.554 21.942 4.463 1.00 48.67 672 ALA A C 1
ATOM 1554 O O . ALA A 1 214 ? 22.052 21.195 3.669 1.00 48.19 672 ALA A O 1
ATOM 1556 N N . VAL A 1 215 ? 21.947 22.393 5.556 1.00 50.47 673 VAL A N 1
ATOM 1557 C CA . VAL A 1 215 ? 20.534 22.162 5.891 1.00 51.87 673 VAL A CA 1
ATOM 1558 C C . VAL A 1 215 ? 19.873 23.520 6.197 1.00 51.85 673 VAL A C 1
ATOM 1559 O O . VAL A 1 215 ? 20.557 24.468 6.628 1.00 50.50 673 VAL A O 1
ATOM 1563 N N . GLY A 1 216 ? 18.558 23.604 6.002 1.00 52.18 674 GLY A N 1
ATOM 1564 C CA . GLY A 1 216 ? 17.813 24.863 6.125 1.00 53.61 674 GLY A CA 1
ATOM 1565 C C . GLY A 1 216 ? 17.601 25.403 7.536 1.00 55.55 674 GLY A C 1
ATOM 1566 O O . GLY A 1 216 ? 17.580 24.635 8.503 1.00 56.86 674 GLY A O 1
ATOM 1567 N N . GLU A 1 217 ? 17.469 26.731 7.658 1.00 55.83 675 GLU A N 1
ATOM 1568 C CA . GLU A 1 217 ? 16.898 27.366 8.863 1.00 57.10 675 GLU A CA 1
ATOM 1569 C C . GLU A 1 217 ? 16.120 28.636 8.545 1.00 57.25 675 GLU A C 1
ATOM 1570 O O . GLU A 1 217 ? 16.443 29.331 7.590 1.00 57.19 675 GLU A O 1
ATOM 1576 N N . ASN B 1 15 ? 40.512 13.358 8.108 1.00 71.93 473 ASN B N 1
ATOM 1577 C CA . ASN B 1 15 ? 39.603 14.554 8.100 1.00 71.37 473 ASN B CA 1
ATOM 1578 C C . ASN B 1 15 ? 38.437 14.459 9.106 1.00 68.45 473 ASN B C 1
ATOM 1579 O O . ASN B 1 15 ? 37.975 15.494 9.617 1.00 69.93 473 ASN B O 1
ATOM 1584 N N . ASN B 1 16 ? 37.992 13.231 9.397 1.00 62.91 474 ASN B N 1
ATOM 1585 C CA . ASN B 1 16 ? 36.870 12.965 10.281 1.00 57.83 474 ASN B CA 1
ATOM 1586 C C . ASN B 1 16 ? 37.320 12.139 11.505 1.00 54.60 474 ASN B C 1
ATOM 1587 O O . ASN B 1 16 ? 38.112 11.197 11.387 1.00 50.66 474 ASN B O 1
ATOM 1592 N N . ILE B 1 17 ? 36.770 12.478 12.661 1.00 50.88 475 ILE B N 1
ATOM 1593 C CA . ILE B 1 17 ? 36.769 11.580 13.785 1.00 51.63 475 ILE B CA 1
ATOM 1594 C C . ILE B 1 17 ? 35.515 11.782 14.635 1.00 50.31 475 ILE B C 1
ATOM 1595 O O . ILE B 1 17 ? 35.060 12.905 14.879 1.00 49.30 475 ILE B O 1
ATOM 1600 N N . VAL B 1 18 ? 34.951 10.667 15.061 1.00 49.43 476 VAL B N 1
ATOM 1601 C CA . VAL B 1 18 ? 33.675 10.668 15.745 1.00 49.40 476 VAL B CA 1
ATOM 1602 C C . VAL B 1 18 ? 33.949 10.347 17.188 1.00 49.88 476 VAL B C 1
ATOM 1603 O O . VAL B 1 18 ? 34.736 9.464 17.449 1.00 49.38 476 VAL B O 1
ATOM 1607 N N . VAL B 1 19 ? 33.305 11.088 18.093 1.00 51.83 477 VAL B N 1
ATOM 1608 C CA . VAL B 1 19 ? 33.402 10.882 19.538 1.00 53.83 477 VAL B CA 1
ATOM 1609 C C . VAL B 1 19 ? 31.985 10.846 20.164 1.00 56.95 477 VAL B C 1
ATOM 1610 O O . VAL B 1 19 ? 31.050 11.481 19.635 1.00 55.57 477 VAL B O 1
ATOM 1614 N N . ASP B 1 20 ? 31.852 10.090 21.268 1.00 58.84 478 ASP B N 1
ATOM 1615 C CA . ASP B 1 20 ? 30.589 9.917 22.011 1.00 62.00 478 ASP B CA 1
ATOM 1616 C C . ASP B 1 20 ? 30.421 11.117 22.950 1.00 64.13 478 ASP B C 1
ATOM 1617 O O . ASP B 1 20 ? 31.360 11.479 23.673 1.00 61.86 478 ASP B O 1
ATOM 1622 N N . LYS B 1 21 ? 29.234 11.730 22.927 1.00 67.85 479 LYS B N 1
ATOM 1623 C CA . LYS B 1 21 ? 28.891 12.852 23.831 1.00 70.58 479 LYS B CA 1
ATOM 1624 C C . LYS B 1 21 ? 29.062 12.443 25.298 1.00 69.99 479 LYS B C 1
ATOM 1625 O O . LYS B 1 21 ? 29.605 13.207 26.105 1.00 70.58 479 LYS B O 1
ATOM 1631 N N . SER B 1 22 ? 28.607 11.230 25.617 1.00 69.76 480 SER B N 1
ATOM 1632 C CA . SER B 1 22 ? 28.797 10.624 26.933 1.00 69.55 480 SER B CA 1
ATOM 1633 C C . SER B 1 22 ? 30.234 10.707 27.468 1.00 68.30 480 SER B C 1
ATOM 1634 O O . SER B 1 22 ? 30.439 10.956 28.660 1.00 68.43 480 SER B O 1
ATOM 1637 N N . ASP B 1 23 ? 31.215 10.468 26.599 1.00 66.98 481 ASP B N 1
ATOM 1638 C CA . ASP B 1 23 ? 32.639 10.415 27.019 1.00 66.31 481 ASP B CA 1
ATOM 1639 C C . ASP B 1 23 ? 33.226 11.751 27.512 1.00 64.27 481 ASP B C 1
ATOM 1640 O O . ASP B 1 23 ? 34.201 11.751 28.271 1.00 64.17 481 ASP B O 1
ATOM 1645 N N . LEU B 1 24 ? 32.624 12.863 27.074 1.00 62.98 482 LEU B N 1
ATOM 1646 C CA . LEU B 1 24 ? 33.004 14.219 27.480 1.00 61.54 482 LEU B CA 1
ATOM 1647 C C . LEU B 1 24 ? 34.423 14.499 27.024 1.00 58.33 482 LEU B C 1
ATOM 1648 O O . LEU B 1 24 ? 35.281 14.878 27.812 1.00 55.97 482 LEU B O 1
ATOM 1653 N N . ILE B 1 25 ? 34.641 14.310 25.729 1.00 55.49 483 ILE B N 1
ATOM 1654 C CA . ILE B 1 25 ? 35.932 14.541 25.109 1.00 54.88 483 ILE B CA 1
ATOM 1655 C C . ILE B 1 25 ? 35.681 15.327 23.838 1.00 55.31 483 ILE B C 1
ATOM 1656 O O . ILE B 1 25 ? 34.772 14.959 23.078 1.00 56.21 483 ILE B O 1
ATOM 1661 N N . PRO B 1 26 ? 36.424 16.411 23.591 1.00 54.16 484 PRO B N 1
ATOM 1662 C CA . PRO B 1 26 ? 37.459 16.955 24.488 1.00 54.34 484 PRO B CA 1
ATOM 1663 C C . PRO B 1 26 ? 36.846 17.649 25.714 1.00 55.33 484 PRO B C 1
ATOM 1664 O O . PRO B 1 26 ? 35.765 18.224 25.617 1.00 58.23 484 PRO B O 1
ATOM 1668 N N . LYS B 1 27 ? 37.544 17.604 26.832 1.00 55.32 485 LYS B N 1
ATOM 1669 C CA . LYS B 1 27 ? 37.070 18.246 28.072 1.00 56.11 485 LYS B CA 1
ATOM 1670 C C . LYS B 1 27 ? 38.023 19.328 28.492 1.00 52.63 485 LYS B C 1
ATOM 1671 O O . LYS B 1 27 ? 39.240 19.175 28.413 1.00 47.93 485 LYS B O 1
ATOM 1677 N N . VAL B 1 28 ? 37.435 20.458 28.854 1.00 53.62 486 VAL B N 1
ATOM 1678 C CA . VAL B 1 28 ? 38.115 21.443 29.663 1.00 55.25 486 VAL B CA 1
ATOM 1679 C C . VAL B 1 28 ? 38.400 20.810 31.024 1.00 53.15 486 VAL B C 1
ATOM 1680 O O . VAL B 1 28 ? 37.823 19.794 31.387 1.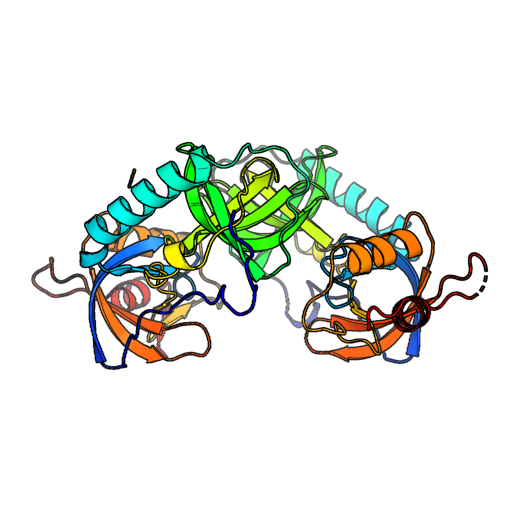00 51.89 486 VAL B O 1
ATOM 1684 N N . LEU B 1 29 ? 39.320 21.420 31.753 1.00 52.17 487 LEU B N 1
ATOM 1685 C CA . LEU B 1 29 ? 39.640 21.007 33.109 1.00 52.45 487 LEU B CA 1
ATOM 1686 C C . LEU B 1 29 ? 38.514 21.586 33.966 1.00 53.02 487 LEU B C 1
ATOM 1687 O O . LEU B 1 29 ? 38.212 22.781 33.878 1.00 53.25 487 LEU B O 1
ATOM 1692 N N . THR B 1 30 ? 37.851 20.752 34.752 1.00 54.46 488 THR B N 1
ATOM 1693 C CA . THR B 1 30 ? 36.749 21.242 35.573 1.00 57.27 488 THR B CA 1
ATOM 1694 C C . THR B 1 30 ? 37.306 21.815 36.878 1.00 55.19 488 THR B C 1
ATOM 1695 O O . THR B 1 30 ? 38.101 21.185 37.576 1.00 56.52 488 THR B O 1
ATOM 1699 N N . LEU B 1 31 ? 36.910 23.047 37.149 1.00 54.05 489 LEU B N 1
ATOM 1700 C CA . LEU B 1 31 ? 37.385 23.822 38.260 1.00 53.80 489 LEU B CA 1
ATOM 1701 C C . LEU B 1 31 ? 36.177 24.438 38.922 1.00 54.88 489 LEU B C 1
ATOM 1702 O O . LEU B 1 31 ? 35.351 25.056 38.256 1.00 54.90 489 LEU B O 1
ATOM 1707 N N . ASN B 1 32 ? 36.081 24.249 40.233 1.00 54.40 490 ASN B N 1
ATOM 1708 C CA . ASN B 1 32 ? 35.028 24.826 41.055 1.00 54.84 490 ASN B CA 1
ATOM 1709 C C . ASN B 1 32 ? 35.496 26.063 41.824 1.00 54.13 490 ASN B C 1
ATOM 1710 O O . ASN B 1 32 ? 36.687 26.233 42.109 1.00 52.03 490 ASN B O 1
ATOM 1715 N N . VAL B 1 33 ? 34.546 26.926 42.161 1.00 53.23 491 VAL B N 1
ATOM 1716 C CA . VAL B 1 33 ? 34.837 28.118 42.968 1.00 52.91 491 VAL B CA 1
ATOM 1717 C C . VAL B 1 33 ? 35.424 27.671 44.340 1.00 51.38 491 VAL B C 1
ATOM 1718 O O . VAL B 1 33 ? 35.024 26.657 44.895 1.00 49.63 491 VAL B O 1
ATOM 1722 N N . GLY B 1 34 ? 36.450 28.396 44.782 1.00 50.17 492 GLY B N 1
ATOM 1723 C CA . GLY B 1 34 ? 37.262 28.025 45.925 1.00 50.17 492 GLY B CA 1
ATOM 1724 C C . GLY B 1 34 ? 38.352 26.995 45.644 1.00 48.54 492 GLY B C 1
ATOM 1725 O O . GLY B 1 34 ? 39.161 26.762 46.521 1.00 48.54 492 GLY B O 1
ATOM 1726 N N . ASP B 1 35 ? 38.412 26.380 44.444 1.00 46.33 493 ASP B N 1
ATOM 1727 C CA . ASP B 1 35 ? 39.526 25.469 44.131 1.00 44.42 493 ASP B CA 1
ATOM 1728 C C . ASP B 1 35 ? 40.819 26.259 44.137 1.00 42.69 493 ASP B C 1
ATOM 1729 O O . ASP B 1 35 ? 40.849 27.438 43.761 1.00 41.89 493 ASP B O 1
ATOM 1734 N N . GLU B 1 36 ? 41.887 25.586 44.532 1.00 41.72 494 GLU B N 1
ATOM 1735 C CA . GLU B 1 36 ? 43.196 26.167 44.580 1.00 41.48 494 GLU B CA 1
ATOM 1736 C C . GLU B 1 36 ? 44.210 25.207 44.031 1.00 40.38 494 GLU B C 1
ATOM 1737 O O . GLU B 1 36 ? 44.125 23.987 44.244 1.00 39.82 494 GLU B O 1
ATOM 1743 N N . PHE B 1 37 ? 45.188 25.752 43.311 1.00 38.93 495 PHE B N 1
ATOM 1744 C CA . PHE B 1 37 ? 46.283 24.924 42.865 1.00 38.38 495 PHE B CA 1
ATOM 1745 C C . PHE B 1 37 ? 47.526 25.741 42.726 1.00 37.32 495 PHE B C 1
ATOM 1746 O O . PHE B 1 37 ? 47.464 26.962 42.711 1.00 36.79 495 PHE B O 1
ATOM 1754 N N . CYS B 1 38 ? 48.648 25.045 42.640 1.00 37.61 496 CYS B N 1
ATOM 1755 C CA . CYS B 1 38 ? 49.903 25.690 42.343 1.00 39.17 496 CYS B CA 1
ATOM 1756 C C . CYS B 1 38 ? 50.061 25.524 40.844 1.00 37.37 496 CYS B C 1
ATOM 1757 O O . CYS B 1 38 ? 49.761 24.444 40.296 1.00 35.49 496 CYS B O 1
ATOM 1760 N N . GLY B 1 39 ? 50.489 26.611 40.216 1.00 36.95 497 GLY B N 1
ATOM 1761 C CA . GLY B 1 39 ? 50.531 26.696 38.744 1.00 35.85 497 GLY B CA 1
ATOM 1762 C C . GLY B 1 39 ? 51.576 27.644 38.255 1.00 35.82 497 GLY B C 1
ATOM 1763 O O . GLY B 1 39 ? 52.304 28.293 39.049 1.00 34.84 497 GLY B O 1
ATOM 1764 N N . VAL B 1 40 ? 51.679 27.731 36.933 1.00 35.20 498 VAL B N 1
ATOM 1765 C CA . VAL B 1 40 ? 52.534 28.696 36.275 1.00 35.76 498 VAL B CA 1
ATOM 1766 C C . VAL B 1 40 ? 51.610 29.556 35.433 1.00 35.57 498 VAL B C 1
ATOM 1767 O O . VAL B 1 40 ? 50.589 29.042 34.957 1.00 34.39 498 VAL B O 1
ATOM 1771 N N . VAL B 1 41 ? 51.893 30.849 35.332 1.00 35.25 499 VAL B N 1
ATOM 1772 C CA . VAL B 1 41 ? 51.056 31.740 34.556 1.00 36.02 499 VAL B CA 1
ATOM 1773 C C . VAL B 1 41 ? 51.816 31.984 33.257 1.00 35.91 499 VAL B C 1
ATOM 1774 O O . VAL B 1 41 ? 53.035 32.161 33.268 1.00 36.03 499 VAL B O 1
ATOM 1778 N N . ALA B 1 42 ? 51.099 32.005 32.159 1.00 35.99 500 ALA B N 1
ATOM 1779 C CA . ALA B 1 42 ? 51.750 32.180 30.845 1.00 36.27 500 ALA B CA 1
ATOM 1780 C C . ALA B 1 42 ? 50.840 32.869 29.804 1.00 35.96 500 ALA B C 1
ATOM 1781 O O . ALA B 1 42 ? 49.626 32.992 29.939 1.00 34.99 500 ALA B O 1
ATOM 1783 N N . HIS B 1 43 ? 51.467 33.365 28.757 1.00 36.68 501 HIS B N 1
ATOM 1784 C CA . HIS B 1 43 ? 50.734 33.836 27.608 1.00 36.71 501 HIS B CA 1
ATOM 1785 C C . HIS B 1 43 ? 49.756 34.920 27.994 1.00 36.63 501 HIS B C 1
ATOM 1786 O O . HIS B 1 43 ? 48.605 34.927 27.593 1.00 38.31 501 HIS B O 1
ATOM 1793 N N . ILE B 1 44 ? 50.248 35.852 28.796 1.00 35.90 502 ILE B N 1
ATOM 1794 C CA . ILE B 1 44 ? 49.486 36.995 29.250 1.00 35.17 502 ILE B CA 1
ATOM 1795 C C . ILE B 1 44 ? 49.293 37.965 28.085 1.00 35.31 502 ILE B C 1
ATOM 1796 O O . ILE B 1 44 ? 50.261 38.510 27.622 1.00 35.07 502 ILE B O 1
ATOM 1801 N N . GLN B 1 45 ? 48.052 38.143 27.641 1.00 35.71 503 GLN B N 1
ATOM 1802 C CA . GLN B 1 45 ? 47.704 39.191 26.664 1.00 36.11 503 GLN B CA 1
ATOM 1803 C C . GLN B 1 45 ? 47.474 40.411 27.508 1.00 37.75 503 GLN B C 1
ATOM 1804 O O . GLN B 1 45 ? 48.145 41.440 27.325 1.00 39.74 503 GLN B O 1
ATOM 1810 N N . THR B 1 46 ? 46.554 40.281 28.474 1.00 37.43 504 THR B N 1
ATOM 1811 C CA . THR B 1 46 ? 46.359 41.323 29.470 1.00 37.76 504 THR B CA 1
ATOM 1812 C C . THR B 1 46 ? 46.015 40.607 30.770 1.00 37.66 504 THR B C 1
ATOM 1813 O O . THR B 1 46 ? 45.732 39.392 30.762 1.00 34.86 504 THR B O 1
ATOM 1817 N N . PRO B 1 47 ? 45.955 41.378 31.865 1.00 39.72 505 PRO B N 1
ATOM 1818 C CA . PRO B 1 47 ? 45.470 40.773 33.109 1.00 41.41 505 PRO B CA 1
ATOM 1819 C C . PRO B 1 47 ? 44.058 40.225 32.959 1.00 42.37 505 PRO B C 1
ATOM 1820 O O . PRO B 1 47 ? 43.684 39.375 33.715 1.00 42.45 505 PRO B O 1
ATOM 1824 N N . GLU B 1 48 ? 43.320 40.645 31.933 1.00 42.55 506 GLU B N 1
ATOM 1825 C CA . GLU B 1 48 ? 42.008 40.072 31.695 1.00 44.11 506 GLU B CA 1
ATOM 1826 C C . GLU B 1 48 ? 41.981 38.923 30.691 1.00 42.03 506 GLU B C 1
ATOM 1827 O O . GLU B 1 48 ? 40.926 38.456 30.339 1.00 41.40 506 GLU B O 1
ATOM 1833 N N . ASP B 1 49 ? 43.147 38.432 30.282 1.00 41.09 507 ASP B N 1
ATOM 1834 C CA . ASP B 1 49 ? 43.240 37.427 29.239 1.00 39.70 507 ASP B CA 1
ATOM 1835 C C . ASP B 1 49 ? 44.611 36.755 29.337 1.00 37.58 507 ASP B C 1
ATOM 1836 O O . ASP B 1 49 ? 45.612 37.232 28.742 1.00 36.73 507 ASP B O 1
ATOM 1841 N N . PHE B 1 50 ? 44.672 35.664 30.123 1.00 35.07 508 PHE B N 1
ATOM 1842 C CA . PHE B 1 50 ? 45.909 34.921 30.267 1.00 32.76 508 PHE B CA 1
ATOM 1843 C C . PHE B 1 50 ? 45.611 33.478 30.531 1.00 31.62 508 PHE B C 1
ATOM 1844 O O . PHE B 1 50 ? 44.470 33.135 30.626 1.00 32.60 508 PHE B O 1
ATOM 1852 N N . PHE B 1 51 ? 46.608 32.620 30.545 1.00 30.85 509 PHE B N 1
ATOM 1853 C CA . PHE B 1 51 ? 46.426 31.209 30.837 1.00 31.29 509 PHE B CA 1
ATOM 1854 C C . PHE B 1 51 ? 47.279 30.796 32.043 1.00 31.99 509 PHE B C 1
ATOM 1855 O O . PHE B 1 51 ? 48.359 31.399 32.300 1.00 32.22 509 PHE B O 1
ATOM 1863 N N . CYS B 1 52 ? 46.789 29.780 32.747 1.00 32.67 510 CYS B N 1
ATOM 1864 C CA . CYS B 1 52 ? 47.577 29.045 33.721 1.00 34.24 510 CYS B CA 1
ATOM 1865 C C . CYS B 1 52 ? 47.595 27.597 33.347 1.00 33.88 510 CYS B C 1
ATOM 1866 O O . CYS B 1 52 ? 46.697 27.116 32.654 1.00 32.48 510 CYS B O 1
ATOM 1869 N N .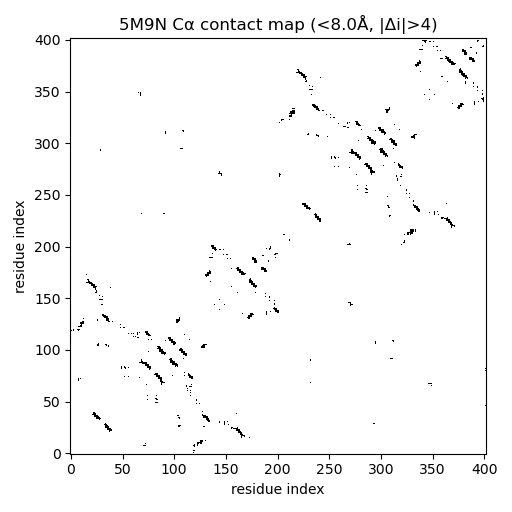 GLN B 1 53 ? 48.597 26.910 33.877 1.00 34.08 511 GLN B N 1
ATOM 1870 C CA . GLN B 1 53 ? 48.690 25.490 33.894 1.00 35.12 511 GLN B CA 1
ATOM 1871 C C . GLN B 1 53 ? 48.933 25.056 35.326 1.00 35.50 511 GLN B C 1
ATOM 1872 O O . GLN B 1 53 ? 49.703 25.722 36.047 1.00 33.07 511 GLN B O 1
ATOM 1878 N N . GLN B 1 54 ? 48.383 23.907 35.655 1.00 36.48 512 GLN B N 1
ATOM 1879 C CA . GLN B 1 54 ? 48.616 23.254 36.981 1.00 38.74 512 GLN B CA 1
ATOM 1880 C C . GLN B 1 54 ? 49.985 22.577 36.988 1.00 38.90 512 GLN B C 1
ATOM 1881 O O . GLN B 1 54 ? 50.274 21.808 36.076 1.00 37.30 512 GLN B O 1
ATOM 1887 N N . LEU B 1 55 ? 50.824 22.816 38.010 1.00 40.87 513 LEU B N 1
ATOM 1888 C CA . LEU B 1 55 ? 52.107 22.052 38.203 1.00 41.76 513 LEU B CA 1
ATOM 1889 C C . LEU B 1 55 ? 51.939 20.542 38.067 1.00 42.20 513 LEU B C 1
ATOM 1890 O O . LEU B 1 55 ? 52.808 19.841 37.544 1.00 42.09 513 LEU B O 1
ATOM 1895 N N . GLN B 1 56 ? 50.867 20.032 38.645 1.00 44.54 514 GLN B N 1
ATOM 1896 C CA . GLN B 1 56 ? 50.589 18.590 38.635 1.00 48.26 514 GLN B CA 1
ATOM 1897 C C . GLN B 1 56 ? 50.333 18.008 37.238 1.00 48.22 514 GLN B C 1
ATOM 1898 O O . GLN B 1 56 ? 50.307 16.783 37.068 1.00 50.55 514 GLN B O 1
ATOM 1904 N N . SER B 1 57 ? 50.121 18.897 36.263 1.00 47.31 515 SER B N 1
ATOM 1905 C CA . SER B 1 57 ? 50.040 18.522 34.862 1.00 46.48 515 SER B CA 1
ATOM 1906 C C . SER B 1 57 ? 51.406 18.205 34.234 1.00 46.23 515 SER B C 1
ATOM 1907 O O . SER B 1 57 ? 51.456 17.858 33.060 1.00 47.03 515 SER B O 1
ATOM 1910 N N . GLY B 1 58 ? 52.516 18.352 34.966 1.00 45.63 516 GLY B N 1
ATOM 1911 C CA . GLY B 1 58 ? 53.845 18.063 34.407 1.00 46.55 516 GLY B CA 1
ATOM 1912 C C . GLY B 1 58 ? 53.932 16.643 33.868 1.00 48.40 516 GLY B C 1
ATOM 1913 O O . GLY B 1 58 ? 54.150 16.403 32.665 1.00 45.89 516 GLY B O 1
ATOM 1914 N N . ARG B 1 59 ? 53.697 15.697 34.763 1.00 49.89 517 ARG B N 1
ATOM 1915 C CA . ARG B 1 59 ? 53.744 14.277 34.413 1.00 51.77 517 ARG B CA 1
ATOM 1916 C C . ARG B 1 59 ? 52.725 13.843 33.368 1.00 47.65 517 ARG B C 1
ATOM 1917 O O . ARG B 1 59 ? 53.037 13.035 32.518 1.00 46.71 517 ARG B O 1
ATOM 1925 N N . LYS B 1 60 ? 51.496 14.313 33.550 1.00 45.21 518 LYS B N 1
ATOM 1926 C CA . LYS B 1 60 ? 50.366 14.064 32.665 1.00 44.35 518 LYS B CA 1
ATOM 1927 C C . LYS B 1 60 ? 50.714 14.440 31.213 1.00 42.50 518 LYS B C 1
ATOM 1928 O O . LYS B 1 60 ? 50.412 13.699 30.281 1.00 41.12 518 LYS B O 1
ATOM 1934 N N . LEU B 1 61 ? 51.338 15.596 31.058 1.00 41.38 519 LEU B N 1
ATOM 1935 C CA . LEU B 1 61 ? 51.656 16.128 29.739 1.00 40.97 519 LEU B CA 1
ATOM 1936 C C . LEU B 1 61 ? 52.906 15.492 29.176 1.00 41.59 519 LEU B C 1
ATOM 1937 O O . LEU B 1 61 ? 53.032 15.368 27.970 1.00 38.04 519 LEU B O 1
ATOM 1942 N N . ALA B 1 62 ? 53.840 15.088 30.043 1.00 42.01 520 ALA B N 1
ATOM 1943 C CA . ALA B 1 62 ? 54.995 14.344 29.574 1.00 44.01 520 ALA B CA 1
ATOM 1944 C C . ALA B 1 62 ? 54.548 12.997 29.022 1.00 45.40 520 ALA B C 1
ATOM 1945 O O . ALA B 1 62 ? 55.043 12.567 27.962 1.00 46.76 520 ALA B O 1
ATOM 1947 N N . GLU B 1 63 ? 53.616 12.345 29.714 1.00 45.92 521 GLU B N 1
ATOM 1948 C CA . GLU B 1 63 ? 53.085 11.067 29.249 1.00 47.14 521 GLU B CA 1
ATOM 1949 C C . GLU B 1 63 ? 52.271 11.227 27.969 1.00 45.25 521 GLU B C 1
ATOM 1950 O O . GLU B 1 63 ? 52.494 10.494 27.010 1.00 44.63 521 GLU B O 1
ATOM 1956 N N . LEU B 1 64 ? 51.376 12.209 27.944 1.00 43.50 522 LEU B N 1
ATOM 1957 C CA . LEU B 1 64 ? 50.628 12.536 26.713 1.00 42.74 522 LEU B CA 1
ATOM 1958 C C . LEU B 1 64 ? 51.563 12.807 25.525 1.00 43.51 522 LEU B C 1
ATOM 1959 O O . LEU B 1 64 ? 51.369 12.237 24.452 1.00 44.82 522 LEU B O 1
ATOM 1964 N N . GLN B 1 65 ? 52.557 13.675 25.694 1.00 43.81 523 GLN B N 1
ATOM 1965 C CA . GLN B 1 65 ? 53.500 13.916 24.623 1.00 45.38 523 GLN B CA 1
ATOM 1966 C C . GLN B 1 65 ? 54.148 12.630 24.135 1.00 45.43 523 GLN B C 1
ATOM 1967 O O . GLN B 1 65 ? 54.244 12.419 22.917 1.00 43.36 523 GLN B O 1
ATOM 1973 N N . ALA B 1 66 ? 54.629 11.813 25.080 1.00 44.37 524 ALA B N 1
ATOM 1974 C CA . ALA B 1 66 ? 55.172 10.488 24.773 1.00 44.67 524 ALA B CA 1
ATOM 1975 C C . ALA B 1 66 ? 54.201 9.662 23.942 1.00 44.23 524 ALA B C 1
ATOM 1976 O O . ALA B 1 66 ? 54.607 9.088 22.942 1.00 45.76 524 ALA B O 1
ATOM 1978 N N . SER B 1 67 ? 52.929 9.624 24.332 1.00 43.52 525 SER B N 1
ATOM 1979 C CA . SER B 1 67 ? 51.894 8.948 23.539 1.00 43.92 525 SER B CA 1
ATOM 1980 C C . SER B 1 67 ? 51.613 9.592 22.162 1.00 42.84 525 SER B C 1
ATOM 1981 O O . SER B 1 67 ? 51.386 8.899 21.167 1.00 42.26 525 SER B O 1
ATOM 1984 N N . LEU B 1 68 ? 51.592 10.918 22.123 1.00 42.75 526 LEU B N 1
ATOM 1985 C CA . LEU B 1 68 ? 51.401 11.621 20.849 1.00 43.31 526 LEU B CA 1
ATOM 1986 C C . LEU B 1 68 ? 52.552 11.317 19.911 1.00 44.56 526 LEU B C 1
ATOM 1987 O O . LEU B 1 68 ? 52.320 10.958 18.748 1.00 43.63 526 LEU B O 1
ATOM 1992 N N . SER B 1 69 ? 53.782 11.472 20.415 1.00 45.84 527 SER B N 1
ATOM 1993 C CA . SER B 1 69 ? 54.980 11.238 19.621 1.00 49.84 527 SER B CA 1
ATOM 1994 C C . SER B 1 69 ? 55.002 9.838 19.039 1.00 52.41 527 SER B C 1
ATOM 1995 O O . SER B 1 69 ? 55.247 9.675 17.835 1.00 54.43 527 SER B O 1
ATOM 1998 N N . LYS B 1 70 ? 54.717 8.849 19.878 1.00 53.33 528 LYS B N 1
ATOM 1999 C CA . LYS B 1 70 ? 54.577 7.469 19.422 1.00 55.64 528 LYS B CA 1
ATOM 2000 C C . LYS B 1 70 ? 53.599 7.376 18.234 1.00 54.20 528 LYS B C 1
ATOM 2001 O O . LYS B 1 70 ? 53.958 6.905 17.167 1.00 56.33 528 LYS B O 1
ATOM 2007 N N . TYR B 1 71 ? 52.385 7.865 18.438 1.00 50.73 529 TYR B N 1
ATOM 2008 C CA . TYR B 1 71 ? 51.329 7.780 17.456 1.00 49.55 529 TYR B CA 1
ATOM 2009 C C . TYR B 1 71 ? 51.683 8.535 16.169 1.00 48.69 529 TYR B C 1
ATOM 2010 O O . TYR B 1 71 ? 51.582 7.988 15.077 1.00 48.13 529 TYR B O 1
ATOM 2019 N N . CYS B 1 72 ? 52.139 9.773 16.326 1.00 47.62 530 CYS B N 1
ATOM 2020 C CA . CYS B 1 72 ? 52.397 10.669 15.201 1.00 48.19 530 CYS B CA 1
ATOM 2021 C C . CYS B 1 72 ? 53.643 10.296 14.366 1.00 49.27 530 CYS B C 1
ATOM 2022 O O . CYS B 1 72 ? 53.584 10.332 13.132 1.00 49.33 530 CYS B O 1
ATOM 2025 N N . ASP B 1 73 ? 54.750 9.935 15.033 1.00 49.72 531 ASP B N 1
ATOM 2026 C CA . ASP B 1 73 ? 56.019 9.605 14.346 1.00 50.64 531 ASP B CA 1
ATOM 2027 C C . ASP B 1 73 ? 55.989 8.239 13.636 1.00 52.62 531 ASP B C 1
ATOM 2028 O O . ASP B 1 73 ? 56.898 7.943 12.871 1.00 53.44 531 ASP B O 1
ATOM 2033 N N . GLN B 1 74 ? 54.989 7.405 13.939 1.00 53.51 532 GLN B N 1
ATOM 2034 C CA . GLN B 1 74 ? 54.750 6.124 13.264 1.00 56.66 532 GLN B CA 1
ATOM 2035 C C . GLN B 1 74 ? 54.110 6.332 11.901 1.00 55.92 532 GLN B C 1
ATOM 2036 O O . GLN B 1 74 ? 54.305 5.519 10.998 1.00 56.41 532 GLN B O 1
ATOM 2042 N N . LEU B 1 75 ? 53.340 7.407 11.773 1.00 55.51 533 LEU B N 1
ATOM 2043 C CA . LEU B 1 75 ? 52.577 7.665 10.576 1.00 56.60 533 LEU B CA 1
ATOM 2044 C C . LEU B 1 75 ? 53.435 8.099 9.389 1.00 56.76 533 LEU B C 1
ATOM 2045 O O . LEU B 1 75 ? 54.362 8.901 9.536 1.00 55.68 533 LEU B O 1
ATOM 2050 N N . PRO B 1 76 ? 53.100 7.594 8.190 1.00 58.25 534 PRO B N 1
ATOM 2051 C CA . PRO B 1 76 ? 53.655 8.205 6.969 1.00 59.22 534 PRO B CA 1
ATOM 2052 C C . PRO B 1 76 ? 53.053 9.607 6.707 1.00 58.82 534 PRO B C 1
ATOM 2053 O O . PRO B 1 76 ? 51.918 9.865 7.106 1.00 58.41 534 PRO B O 1
ATOM 2057 N N . PRO B 1 77 ? 53.807 10.520 6.063 1.00 60.84 535 PRO B N 1
ATOM 2058 C CA . PRO B 1 77 ? 53.247 11.844 5.721 1.00 61.30 535 PRO B CA 1
ATOM 2059 C C . PRO B 1 77 ? 52.104 11.777 4.703 1.00 62.55 535 PRO B C 1
ATOM 2060 O O . PRO B 1 77 ? 52.032 10.824 3.940 1.00 64.25 535 PRO B O 1
ATOM 2064 N N . ARG B 1 78 ? 51.237 12.787 4.705 1.00 63.16 536 ARG B N 1
ATOM 2065 C CA . ARG B 1 78 ? 50.004 12.775 3.938 1.00 64.86 536 ARG B CA 1
ATOM 2066 C C . ARG B 1 78 ? 49.747 14.140 3.296 1.00 65.21 536 ARG B C 1
ATOM 2067 O O . ARG B 1 78 ? 49.938 15.183 3.926 1.00 65.84 536 ARG B O 1
ATOM 2075 N N . SER B 1 79 ? 49.307 14.131 2.042 1.00 64.12 537 SER B N 1
ATOM 2076 C CA . SER B 1 79 ? 49.090 15.362 1.284 1.00 63.12 537 SER B CA 1
ATOM 2077 C C . SER B 1 79 ? 47.703 15.976 1.476 1.00 61.30 537 SER B C 1
ATOM 2078 O O . SER B 1 79 ? 47.525 17.164 1.218 1.00 61.05 537 SER B O 1
ATOM 2081 N N . ASP B 1 80 ? 46.750 15.176 1.956 1.00 60.48 538 ASP B N 1
ATOM 2082 C CA . ASP B 1 80 ? 45.307 15.452 1.839 1.00 59.26 538 ASP B CA 1
ATOM 2083 C C . ASP B 1 80 ? 44.588 15.595 3.204 1.00 56.45 538 ASP B C 1
ATOM 2084 O O . ASP B 1 80 ? 43.380 15.332 3.306 1.00 58.07 538 ASP B O 1
ATOM 2089 N N . PHE B 1 81 ? 45.313 15.988 4.257 1.00 52.85 539 PHE B N 1
ATOM 2090 C CA . PHE B 1 81 ? 44.693 16.225 5.570 1.00 48.53 539 PHE B CA 1
ATOM 2091 C C . PHE B 1 81 ? 44.285 17.687 5.656 1.00 46.15 539 PHE B C 1
ATOM 2092 O O . PHE B 1 81 ? 45.121 18.576 5.505 1.00 44.72 539 PHE B O 1
ATOM 2100 N N . TYR B 1 82 ? 42.998 17.915 5.880 1.00 45.19 540 TYR B N 1
ATOM 2101 C CA . TYR B 1 82 ? 42.408 19.241 6.013 1.00 44.47 540 TYR B CA 1
ATOM 2102 C C . TYR B 1 82 ? 41.451 19.200 7.176 1.00 43.25 540 TYR B C 1
ATOM 2103 O O . TYR B 1 82 ? 40.288 18.846 7.016 1.00 43.39 540 TYR B O 1
ATOM 2112 N N . PRO B 1 83 ? 41.951 19.530 8.392 1.00 40.79 541 PRO B N 1
ATOM 2113 C CA . PRO B 1 83 ? 41.054 19.576 9.501 1.00 40.40 541 PRO B CA 1
ATOM 2114 C C . PRO B 1 83 ? 40.054 20.712 9.370 1.00 40.58 541 PRO B C 1
ATOM 2115 O O . PRO B 1 83 ? 40.281 21.679 8.629 1.00 41.94 541 PRO B O 1
ATOM 2119 N N . ALA B 1 84 ? 38.927 20.567 10.064 1.00 41.10 542 ALA B N 1
ATOM 2120 C CA . ALA B 1 84 ? 37.927 21.614 10.126 1.00 41.17 542 ALA B CA 1
ATOM 2121 C C . ALA B 1 84 ? 38.205 22.564 11.303 1.00 40.31 542 ALA B C 1
ATOM 2122 O O . ALA B 1 84 ? 38.808 22.148 12.314 1.00 39.02 542 ALA B O 1
ATOM 2124 N N . ILE B 1 85 ? 37.744 23.816 11.163 1.00 39.86 543 ILE B N 1
ATOM 2125 C CA . ILE B 1 85 ? 37.829 24.824 12.224 1.00 40.05 543 ILE B CA 1
ATOM 2126 C C . ILE B 1 85 ? 37.112 24.254 13.428 1.00 39.85 543 ILE B C 1
ATOM 2127 O O . ILE B 1 85 ? 35.950 23.845 13.336 1.00 41.08 543 ILE B O 1
ATOM 2132 N N . GLY B 1 86 ? 37.789 24.267 14.560 1.00 37.36 544 GLY B N 1
ATOM 2133 C CA . GLY B 1 86 ? 37.266 23.723 15.769 1.00 37.33 544 GLY B CA 1
ATOM 2134 C C . GLY B 1 86 ? 37.672 22.297 16.049 1.00 35.81 544 GLY B C 1
ATOM 2135 O O . GLY B 1 86 ? 37.385 21.825 17.081 1.00 37.01 544 GLY B O 1
ATOM 2136 N N . ASP B 1 87 ? 38.317 21.603 15.134 1.00 35.38 545 ASP B N 1
ATOM 2137 C CA . ASP B 1 87 ? 38.832 20.285 15.429 1.00 34.78 545 ASP B CA 1
ATOM 2138 C C . ASP B 1 87 ? 40.026 20.374 16.337 1.00 33.54 545 ASP B C 1
ATOM 2139 O O . ASP B 1 87 ? 40.791 21.354 16.270 1.00 31.72 545 ASP B O 1
ATOM 2144 N N . ILE B 1 88 ? 40.190 19.335 17.171 1.00 33.50 546 ILE B N 1
ATOM 2145 C CA . ILE B 1 88 ? 41.483 19.091 17.788 1.00 32.95 546 ILE B CA 1
ATOM 2146 C C . ILE B 1 88 ? 42.240 18.156 16.890 1.00 33.40 546 ILE B C 1
ATOM 2147 O O . ILE B 1 88 ? 41.703 17.181 16.469 1.00 34.78 546 ILE B O 1
ATOM 2152 N N . CYS B 1 89 ? 43.489 18.453 16.628 1.00 33.72 547 CYS B N 1
ATOM 2153 C CA . CYS B 1 89 ? 44.401 17.565 15.935 1.00 35.02 547 CYS B CA 1
ATOM 2154 C C . CYS B 1 89 ? 45.752 17.573 16.700 1.00 34.69 547 CYS B C 1
ATOM 2155 O O . CYS B 1 89 ? 45.828 18.131 17.802 1.00 33.70 547 CYS B O 1
ATOM 2158 N N . CYS B 1 90 ? 46.773 16.913 16.143 1.00 34.72 548 CYS B N 1
ATOM 2159 C CA . CYS B 1 90 ? 48.152 17.033 16.567 1.00 34.23 548 CYS B CA 1
ATOM 2160 C C . CYS B 1 90 ? 48.915 18.051 15.752 1.00 33.84 548 CYS B C 1
ATOM 2161 O O . CYS B 1 90 ? 48.687 18.194 14.511 1.00 34.48 548 CYS B O 1
ATOM 2164 N N . ALA B 1 91 ? 49.805 18.768 16.403 1.00 32.24 549 ALA B N 1
ATOM 2165 C CA . ALA B 1 91 ? 50.636 19.765 15.737 1.00 32.06 549 ALA B CA 1
ATOM 2166 C C . ALA B 1 91 ? 52.083 19.740 16.272 1.00 32.47 549 ALA B C 1
ATOM 2167 O O . ALA B 1 91 ? 52.329 19.653 17.495 1.00 31.27 549 ALA B O 1
ATOM 2169 N N . GLN B 1 92 ? 53.013 19.826 15.331 1.00 32.75 550 GLN B N 1
ATOM 2170 C CA . GLN B 1 92 ? 54.410 19.825 15.628 1.00 34.24 550 GLN B CA 1
ATOM 2171 C C . GLN B 1 92 ? 54.885 21.274 15.863 1.00 33.41 550 GLN B C 1
ATOM 2172 O O . GLN B 1 92 ? 55.042 22.065 14.920 1.00 33.06 550 GLN B O 1
ATOM 2178 N N . PHE B 1 93 ? 55.088 21.605 17.133 1.00 32.34 551 PHE B N 1
ATOM 2179 C CA . PHE B 1 93 ? 55.439 22.937 17.572 1.00 32.26 551 PHE B CA 1
ATOM 2180 C C . PHE B 1 93 ? 56.731 23.385 16.880 1.00 33.66 551 PHE B C 1
ATOM 2181 O O . PHE B 1 93 ? 57.686 22.607 16.766 1.00 34.09 551 PHE B O 1
ATOM 2189 N N . SER B 1 94 ? 56.735 24.610 16.363 1.00 33.92 552 SER B N 1
ATOM 2190 C CA . SER B 1 94 ? 57.867 25.115 15.565 1.00 35.52 552 SER B CA 1
ATOM 2191 C C . SER B 1 94 ? 59.127 25.204 16.414 1.00 37.42 552 SER B C 1
ATOM 2192 O O . SER B 1 94 ? 60.203 25.050 15.889 1.00 37.61 552 SER B O 1
ATOM 2195 N N . GLU B 1 95 ? 58.981 25.457 17.714 1.00 38.53 553 GLU B N 1
ATOM 2196 C CA . GLU B 1 95 ? 60.143 25.727 18.550 1.00 41.11 553 GLU B CA 1
ATOM 2197 C C . GLU B 1 95 ? 60.922 24.484 18.917 1.00 41.65 553 GLU B C 1
ATOM 2198 O O . GLU B 1 95 ? 62.137 24.563 19.045 1.00 44.02 553 GLU B O 1
ATOM 2204 N N . ASP B 1 96 ? 60.265 23.345 19.108 1.00 40.76 554 ASP B N 1
ATOM 2205 C CA . ASP B 1 96 ? 60.974 22.106 19.544 1.00 40.34 554 ASP B CA 1
ATOM 2206 C C . ASP B 1 96 ? 60.729 20.872 18.674 1.00 41.05 554 ASP B C 1
ATOM 2207 O O . ASP B 1 96 ? 61.223 19.804 18.985 1.00 41.22 554 ASP B O 1
ATOM 2212 N N . ASP B 1 97 ? 59.982 21.032 17.573 1.00 41.28 555 ASP B N 1
ATOM 2213 C CA . ASP B 1 97 ? 59.513 19.919 16.712 1.00 41.71 555 ASP B CA 1
ATOM 2214 C C . ASP B 1 97 ? 58.831 18.746 17.399 1.00 40.93 555 ASP B C 1
ATOM 2215 O O . ASP B 1 97 ? 58.774 17.638 16.859 1.00 40.55 555 ASP B O 1
ATOM 2220 N N . GLN B 1 98 ? 58.251 19.012 18.565 1.00 40.04 556 GLN B N 1
ATOM 2221 C CA . GLN B 1 98 ? 57.602 17.999 19.334 1.00 39.81 556 GLN B CA 1
ATOM 2222 C C . GLN B 1 98 ? 56.111 18.094 19.059 1.00 37.87 556 GLN B C 1
ATOM 2223 O O . GLN B 1 98 ? 55.619 19.153 18.672 1.00 35.91 556 GLN B O 1
ATOM 2229 N N . TRP B 1 99 ? 55.415 16.991 19.300 1.00 36.82 557 TRP B N 1
ATOM 2230 C CA . TRP B 1 99 ? 53.976 16.857 18.990 1.00 36.38 557 TRP B CA 1
ATOM 2231 C C . TRP B 1 99 ? 53.094 17.263 20.185 1.00 34.56 557 TRP B C 1
ATOM 2232 O O . TRP B 1 99 ? 53.359 16.807 21.315 1.00 35.41 557 TRP B O 1
ATOM 2243 N N . TYR B 1 100 ? 52.095 18.120 19.931 1.00 32.01 558 TYR B N 1
ATOM 2244 C CA . TYR B 1 100 ? 51.140 18.634 20.919 1.00 30.34 558 TYR B CA 1
ATOM 2245 C C . TYR B 1 100 ? 49.731 18.593 20.402 1.00 29.80 558 TYR B C 1
ATOM 2246 O O . TYR B 1 100 ? 49.508 18.526 19.163 1.00 29.05 558 TYR B O 1
ATOM 2255 N N . ARG B 1 101 ? 48.775 18.726 21.323 1.00 29.11 559 ARG B N 1
ATOM 2256 C CA . ARG B 1 101 ? 47.342 18.849 20.947 1.00 28.92 559 ARG B CA 1
ATOM 2257 C C . ARG B 1 101 ? 46.974 20.289 20.554 1.00 28.34 559 ARG B C 1
ATOM 2258 O O . ARG B 1 101 ? 47.265 21.239 21.288 1.00 27.08 559 ARG B O 1
ATOM 2266 N N . ALA B 1 102 ? 46.403 20.459 19.343 1.00 28.01 560 ALA B N 1
ATOM 2267 C CA . ALA B 1 102 ? 46.106 21.769 18.826 1.00 27.98 560 ALA B CA 1
ATOM 2268 C C . ALA B 1 102 ? 44.628 21.887 18.485 1.00 28.05 560 ALA B C 1
ATOM 2269 O O . ALA B 1 102 ? 44.008 20.942 18.014 1.00 28.76 560 ALA B O 1
ATOM 2271 N N . SER B 1 103 ? 44.088 23.074 18.661 1.00 27.64 561 SER B N 1
ATOM 2272 C CA . SER B 1 103 ? 42.803 23.404 18.170 1.00 27.73 561 SER B CA 1
ATOM 2273 C C . SER B 1 103 ? 42.968 24.176 16.862 1.00 27.52 561 SER B C 1
ATOM 2274 O O . SER B 1 103 ? 43.762 25.111 16.791 1.00 26.94 561 SER B O 1
ATOM 2277 N N . VAL B 1 104 ? 42.196 23.803 15.848 1.00 27.19 562 VAL B N 1
ATOM 2278 C CA . VAL B 1 104 ? 42.258 24.505 14.578 1.00 27.49 562 VAL B CA 1
ATOM 2279 C C . VAL B 1 104 ? 41.349 25.723 14.682 1.00 27.48 562 VAL B C 1
ATOM 2280 O O . VAL B 1 104 ? 40.119 25.632 14.695 1.00 28.26 562 VAL B O 1
ATOM 2284 N N . LEU B 1 105 ? 41.945 26.878 14.736 1.00 26.97 563 LEU B N 1
ATOM 2285 C CA . LEU B 1 105 ? 41.197 28.110 14.959 1.00 27.06 563 LEU B CA 1
ATOM 2286 C C . LEU B 1 105 ? 40.822 28.767 13.661 1.00 27.37 563 LEU B C 1
ATOM 2287 O O . LEU B 1 105 ? 39.851 29.433 13.606 1.00 27.72 563 LEU B O 1
ATOM 2292 N N . ALA B 1 106 ? 41.634 28.627 12.648 1.00 27.53 564 ALA B N 1
ATOM 2293 C CA . ALA B 1 106 ? 41.356 29.297 11.365 1.00 28.54 564 ALA B CA 1
ATOM 2294 C C . ALA B 1 106 ? 42.374 28.844 10.324 1.00 28.88 564 ALA B C 1
ATOM 2295 O O . ALA B 1 106 ? 43.448 28.330 10.662 1.00 28.03 564 ALA B O 1
ATOM 2297 N N . TYR B 1 107 ? 42.022 28.992 9.049 1.00 30.19 565 TYR B N 1
ATOM 2298 C CA . TYR B 1 107 ? 42.989 28.839 7.999 1.00 31.24 565 TYR B CA 1
ATOM 2299 C C . TYR B 1 107 ? 43.666 30.160 7.692 1.00 31.59 565 TYR B C 1
ATOM 2300 O O . TYR B 1 107 ? 42.991 31.116 7.324 1.00 32.88 565 TYR B O 1
ATOM 2309 N N . ALA B 1 108 ? 44.997 30.190 7.740 1.00 31.57 566 ALA B N 1
ATOM 2310 C CA . ALA B 1 108 ? 45.764 31.377 7.357 1.00 31.94 566 ALA B CA 1
ATOM 2311 C C . ALA B 1 108 ? 45.980 31.453 5.838 1.00 33.26 566 ALA B C 1
ATOM 2312 O O . ALA B 1 108 ? 46.136 32.525 5.317 1.00 33.44 566 ALA B O 1
ATOM 2314 N N . SER B 1 109 ? 46.037 30.314 5.173 1.00 34.54 567 SER B N 1
ATOM 2315 C CA . SER B 1 109 ? 46.093 30.255 3.724 1.00 36.54 567 SER B CA 1
ATOM 2316 C C . SER B 1 109 ? 45.482 28.908 3.438 1.00 37.75 567 SER B C 1
ATOM 2317 O O . SER B 1 109 ? 45.104 28.198 4.369 1.00 36.49 567 SER B O 1
ATOM 2320 N N . GLU B 1 110 ? 45.380 28.582 2.153 1.00 38.94 568 GLU B N 1
ATOM 2321 C CA . GLU B 1 110 ? 44.931 27.265 1.687 1.00 40.81 568 GLU B CA 1
ATOM 2322 C C . GLU B 1 110 ? 45.648 26.088 2.395 1.00 41.03 568 GLU B C 1
ATOM 2323 O O . GLU B 1 110 ? 44.991 25.082 2.693 1.00 41.43 568 GLU B O 1
ATOM 2329 N N . GLU B 1 111 ? 46.955 26.225 2.689 1.00 40.51 569 GLU B N 1
ATOM 2330 C CA . GLU B 1 111 ? 47.773 25.112 3.166 1.00 40.48 569 GLU B CA 1
ATOM 2331 C C . GLU B 1 111 ? 48.414 25.395 4.580 1.00 37.58 569 GLU B C 1
ATOM 2332 O O . GLU B 1 111 ? 49.398 24.774 4.920 1.00 36.36 569 GLU B O 1
ATOM 2338 N N . SER B 1 112 ? 47.916 26.385 5.314 1.00 35.21 570 SER B N 1
ATOM 2339 C CA . SER B 1 112 ? 48.412 26.709 6.678 1.00 33.20 570 SER B CA 1
ATOM 2340 C C . SER B 1 112 ? 47.241 27.065 7.568 1.00 32.09 570 SER B C 1
ATOM 2341 O O . SER B 1 112 ? 46.176 27.477 7.071 1.00 31.99 570 SER B O 1
ATOM 2344 N N . VAL B 1 113 ? 47.455 26.883 8.894 1.00 30.27 571 VAL B N 1
ATOM 2345 C CA . VAL B 1 113 ? 46.408 26.972 9.836 1.00 29.75 571 VAL B CA 1
ATOM 2346 C C . VAL B 1 113 ? 46.946 27.669 11.103 1.00 28.85 571 VAL B C 1
ATOM 2347 O O . VAL B 1 113 ? 48.126 27.506 11.480 1.00 28.53 571 VAL B O 1
ATOM 2351 N N . LEU B 1 114 ? 46.097 28.499 11.675 1.00 28.07 572 LEU B N 1
ATOM 2352 C CA . LEU B 1 114 ? 46.292 29.024 13.017 1.00 27.41 572 LEU B CA 1
ATOM 2353 C C . LEU B 1 114 ? 45.792 27.980 14.005 1.00 26.90 572 LEU B C 1
ATOM 2354 O O . LEU B 1 114 ? 44.569 27.592 14.019 1.00 27.12 572 LEU B O 1
ATOM 2359 N N . VAL B 1 115 ? 46.743 27.506 14.795 1.00 26.26 573 VAL B N 1
ATOM 2360 C CA . VAL B 1 115 ? 46.497 26.510 15.824 1.00 25.90 573 VAL B CA 1
ATOM 2361 C C . VAL B 1 115 ? 46.693 27.095 17.232 1.00 25.62 573 VAL B C 1
ATOM 2362 O O . VAL B 1 115 ? 47.543 27.942 17.441 1.00 25.22 573 VAL B O 1
ATOM 2366 N N . GLY B 1 116 ? 45.814 26.697 18.135 1.00 25.53 574 GLY B N 1
ATOM 2367 C CA . GLY B 1 116 ? 45.950 27.041 19.561 1.00 25.63 574 GLY B CA 1
ATOM 2368 C C . GLY B 1 116 ? 46.389 25.802 20.283 1.00 25.77 574 GLY B C 1
ATOM 2369 O O . GLY B 1 116 ? 45.766 24.739 20.179 1.00 26.10 574 GLY B O 1
ATOM 2370 N N . TYR B 1 117 ? 47.422 25.920 21.106 1.00 25.93 575 TYR B N 1
ATOM 2371 C CA . TYR B 1 117 ? 47.914 24.734 21.855 1.00 26.16 575 TYR B CA 1
ATOM 2372 C C . TYR B 1 117 ? 47.113 24.568 23.148 1.00 26.59 575 TYR B C 1
ATOM 2373 O O . TYR B 1 117 ? 47.348 25.267 24.113 1.00 26.33 575 TYR B O 1
ATOM 2382 N N . VAL B 1 118 ? 46.181 23.619 23.146 1.00 26.90 576 VAL B N 1
ATOM 2383 C CA . VAL B 1 118 ? 45.124 23.526 24.141 1.00 27.42 576 VAL B CA 1
ATOM 2384 C C . VAL B 1 118 ? 45.625 23.095 25.533 1.00 27.75 576 VAL B C 1
ATOM 2385 O O . VAL B 1 118 ? 44.955 23.305 26.526 1.00 27.86 576 VAL B O 1
ATOM 2389 N N . ASP B 1 119 ? 46.840 22.581 25.594 1.00 28.33 577 ASP B N 1
ATOM 2390 C CA . ASP B 1 119 ? 47.458 22.212 26.860 1.00 29.17 577 ASP B CA 1
ATOM 2391 C C . ASP B 1 119 ? 48.428 23.243 27.421 1.00 29.54 577 ASP B C 1
ATOM 2392 O O . ASP B 1 119 ? 48.864 23.061 28.571 1.00 30.00 577 ASP B O 1
ATOM 2397 N N . TYR B 1 120 ? 48.650 24.343 26.685 1.00 29.11 578 TYR B N 1
ATOM 2398 C CA . TYR B 1 120 ? 49.655 25.348 27.001 1.00 29.86 578 TYR B CA 1
ATOM 2399 C C . TYR B 1 120 ? 49.081 26.760 26.950 1.00 29.36 578 TYR B C 1
ATOM 2400 O O . TYR B 1 120 ? 49.191 27.549 27.908 1.00 28.85 578 TYR B O 1
ATOM 2409 N N . GLY B 1 121 ? 48.475 27.121 25.831 1.00 27.92 579 GLY B N 1
ATOM 2410 C CA . GLY B 1 121 ? 47.871 28.428 25.716 1.00 27.76 579 GLY B CA 1
ATOM 2411 C C . GLY B 1 121 ? 48.405 29.297 24.597 1.00 27.55 579 GLY B C 1
ATOM 2412 O O . GLY B 1 121 ? 47.781 30.278 24.206 1.00 28.01 579 GLY B O 1
ATOM 2413 N N . ASN B 1 122 ? 49.602 28.997 24.123 1.00 27.38 580 ASN B N 1
ATOM 2414 C CA . ASN B 1 122 ? 50.197 29.766 23.051 1.00 26.69 580 ASN B CA 1
ATOM 2415 C C . ASN B 1 122 ? 49.518 29.372 21.744 1.00 26.05 580 ASN B C 1
ATOM 2416 O O . ASN B 1 122 ? 48.652 28.460 21.680 1.00 25.26 580 ASN B O 1
ATOM 2421 N N . PHE B 1 123 ? 49.873 30.101 20.703 1.00 25.78 581 PHE B N 1
ATOM 2422 C CA . PHE B 1 123 ? 49.282 29.802 19.369 1.00 25.26 581 PHE B CA 1
ATOM 2423 C C . PHE B 1 123 ? 50.315 30.118 18.332 1.00 25.55 581 PHE B C 1
ATOM 2424 O O . PHE B 1 123 ? 51.231 30.934 18.562 1.00 25.43 581 PHE B O 1
ATOM 2432 N N . GLU B 1 124 ? 50.141 29.514 17.132 1.00 25.39 582 GLU B N 1
ATOM 2433 C CA . GLU B 1 124 ? 50.981 29.871 16.005 1.00 25.86 582 GLU B CA 1
ATOM 2434 C C . GLU B 1 124 ? 50.311 29.468 14.690 1.00 26.05 582 GLU B C 1
ATOM 2435 O O . GLU B 1 124 ? 49.241 28.832 14.719 1.00 25.47 582 GLU B O 1
ATOM 2441 N N . ILE B 1 125 ? 50.924 29.876 13.584 1.00 26.85 583 ILE B N 1
ATOM 2442 C CA . ILE B 1 125 ? 50.442 29.490 12.213 1.00 27.59 583 ILE B CA 1
ATOM 2443 C C . ILE B 1 125 ? 51.390 28.439 11.743 1.00 28.31 583 ILE B C 1
ATOM 2444 O O . ILE B 1 125 ? 52.647 28.679 11.745 1.00 29.07 583 ILE B O 1
ATOM 2449 N N . LEU B 1 126 ? 50.860 27.268 11.431 1.00 28.95 584 LEU B N 1
ATOM 2450 C CA . LEU B 1 126 ? 51.648 26.175 10.874 1.00 30.29 584 LEU B CA 1
ATOM 2451 C C . LEU B 1 126 ? 51.185 25.758 9.483 1.00 31.70 584 LEU B C 1
ATOM 2452 O O . LEU B 1 126 ? 50.005 25.759 9.197 1.00 31.87 584 LEU B O 1
ATOM 2457 N N . SER B 1 127 ? 52.135 25.326 8.670 1.00 33.27 585 SER B N 1
ATOM 2458 C CA . SER B 1 127 ? 51.815 24.539 7.509 1.00 35.14 585 SER B CA 1
ATOM 2459 C C . SER B 1 127 ? 51.050 23.282 7.896 1.00 35.92 585 SER B C 1
ATOM 2460 O O . SER B 1 127 ? 51.354 22.644 8.940 1.00 34.25 585 SER B O 1
ATOM 2463 N N . LEU B 1 128 ? 50.101 22.877 7.026 1.00 36.73 586 LEU B N 1
ATOM 2464 C CA . LEU B 1 128 ? 49.351 21.636 7.229 1.00 37.79 586 LEU B CA 1
ATOM 2465 C C . LEU B 1 128 ? 50.265 20.401 7.300 1.00 39.13 586 LEU B C 1
ATOM 2466 O O . LEU B 1 128 ? 49.851 19.370 7.819 1.00 38.25 586 LEU B O 1
ATOM 2471 N N . MET B 1 129 ? 51.483 20.507 6.761 1.00 41.59 587 MET B N 1
ATOM 2472 C CA . MET B 1 129 ? 52.457 19.424 6.798 1.00 44.76 587 MET B CA 1
ATOM 2473 C C . MET B 1 129 ? 52.923 19.122 8.234 1.00 43.01 587 MET B C 1
ATOM 2474 O O . MET B 1 129 ? 53.285 18.008 8.527 1.00 43.94 587 MET B O 1
ATOM 2479 N N . ARG B 1 130 ? 52.855 20.102 9.122 1.00 41.74 588 ARG B N 1
ATOM 2480 C CA . ARG B 1 130 ? 53.192 19.903 10.546 1.00 41.09 588 ARG B CA 1
ATOM 2481 C C . ARG B 1 130 ? 52.009 19.477 11.420 1.00 40.39 588 ARG B C 1
ATOM 2482 O O . ARG B 1 130 ? 52.121 19.564 12.666 1.00 39.59 588 ARG B O 1
ATOM 2490 N N . LEU B 1 131 ? 50.895 19.043 10.819 1.00 39.67 589 LEU B N 1
ATOM 2491 C CA . LEU B 1 131 ? 49.748 18.484 11.563 1.00 41.02 589 LEU B CA 1
ATOM 2492 C C . LEU B 1 131 ? 49.536 16.975 11.304 1.00 42.73 589 LEU B C 1
ATOM 2493 O O . LEU B 1 131 ? 49.856 16.540 10.225 1.00 43.51 589 LEU B O 1
ATOM 2498 N N . CYS B 1 132 ? 49.110 16.195 12.314 1.00 44.31 590 CYS B N 1
ATOM 2499 C CA . CYS B 1 132 ? 48.526 14.819 12.160 1.00 45.32 590 CYS B CA 1
ATOM 2500 C C . CYS B 1 132 ? 47.042 14.890 12.597 1.00 43.46 590 CYS B C 1
ATOM 2501 O O . CYS B 1 132 ? 46.708 15.604 13.550 1.00 42.35 590 CYS B O 1
ATOM 2504 N N . PRO B 1 133 ? 46.169 14.034 12.035 1.00 42.91 591 PRO B N 1
ATOM 2505 C CA . PRO B 1 133 ? 44.899 13.803 12.754 1.00 42.16 591 PRO B CA 1
ATOM 2506 C C . PRO B 1 133 ? 45.166 13.220 14.138 1.00 40.94 591 PRO B C 1
ATOM 2507 O O . PRO B 1 133 ? 46.242 12.650 14.377 1.00 40.75 591 PRO B O 1
ATOM 2511 N N . ILE B 1 134 ? 44.217 13.378 15.041 1.00 39.59 592 ILE B N 1
ATOM 2512 C CA . ILE B 1 134 ? 44.359 12.805 16.392 1.00 39.80 592 ILE B CA 1
ATOM 2513 C C . ILE B 1 134 ? 43.411 11.606 16.455 1.00 40.72 592 ILE B C 1
ATOM 2514 O O . ILE B 1 134 ? 42.564 11.460 15.581 1.00 40.51 592 ILE B O 1
ATOM 2519 N N . ILE B 1 135 ? 43.583 10.752 17.455 1.00 41.64 593 ILE B N 1
ATOM 2520 C CA . ILE B 1 135 ? 42.618 9.679 17.758 1.00 42.89 593 ILE B CA 1
ATOM 2521 C C . ILE B 1 135 ? 41.868 9.896 19.067 1.00 42.61 593 ILE B C 1
ATOM 2522 O O . ILE B 1 135 ? 42.402 10.533 19.991 1.00 41.62 593 ILE B O 1
ATOM 2527 N N . PRO B 1 136 ? 40.625 9.371 19.155 1.00 42.61 594 PRO B N 1
ATOM 2528 C CA . PRO B 1 136 ? 39.840 9.547 20.364 1.00 42.83 594 PRO B CA 1
ATOM 2529 C C . PRO B 1 136 ? 40.570 9.297 21.679 1.00 42.55 594 PRO B C 1
ATOM 2530 O O . PRO B 1 136 ? 40.371 10.057 22.611 1.00 41.90 594 PRO B O 1
ATOM 2534 N N . LYS B 1 137 ? 41.411 8.264 21.731 1.00 42.96 595 LYS B N 1
ATOM 2535 C CA . LYS B 1 137 ? 42.083 7.856 22.965 1.00 43.98 595 LYS B CA 1
ATOM 2536 C C . LYS B 1 137 ? 42.963 8.993 23.538 1.00 41.42 595 LYS B C 1
ATOM 2537 O O . LYS B 1 137 ? 43.074 9.168 24.763 1.00 39.80 595 LYS B O 1
ATOM 2543 N N . LEU B 1 138 ? 43.538 9.788 22.648 1.00 38.61 596 LEU B N 1
ATOM 2544 C CA . LEU B 1 138 ? 44.447 10.871 23.040 1.00 37.33 596 LEU B CA 1
ATOM 2545 C C . LEU B 1 138 ? 43.707 12.170 23.440 1.00 36.36 596 LEU B C 1
ATOM 2546 O O . LEU B 1 138 ? 44.354 13.155 23.768 1.00 34.71 596 LEU B O 1
ATOM 2551 N N . LEU B 1 139 ? 42.360 12.168 23.383 1.00 36.91 597 LEU B N 1
ATOM 2552 C CA . LEU B 1 139 ? 41.513 13.256 23.895 1.00 37.20 597 LEU B CA 1
ATOM 2553 C C . LEU B 1 139 ? 41.023 13.037 25.358 1.00 38.40 597 LEU B C 1
ATOM 2554 O O . LEU B 1 139 ? 40.293 13.880 25.924 1.00 37.23 597 LEU B O 1
ATOM 2559 N N . GLU B 1 140 ? 41.375 11.893 25.932 1.00 40.17 598 GLU B N 1
ATOM 2560 C CA . GLU B 1 140 ? 40.934 11.532 27.291 1.00 42.27 598 GLU B CA 1
ATOM 2561 C C . GLU B 1 140 ? 41.417 12.584 28.294 1.00 40.40 598 GLU B C 1
ATOM 2562 O O . GLU B 1 140 ? 40.645 13.071 29.125 1.00 40.39 598 GLU B O 1
ATOM 2568 N N . LEU B 1 141 ? 42.696 12.928 28.219 1.00 38.31 599 LEU B N 1
ATOM 2569 C CA . LEU B 1 141 ? 43.274 13.827 29.215 1.00 36.46 599 LEU B CA 1
ATOM 2570 C C . LEU B 1 141 ? 42.577 15.189 29.059 1.00 35.97 599 LEU B C 1
ATOM 2571 O O . LEU B 1 141 ? 42.488 15.716 27.942 1.00 33.78 599 LEU B O 1
ATOM 2576 N N . PRO B 1 142 ? 42.045 15.758 30.167 1.00 35.53 600 PRO B N 1
ATOM 2577 C CA . PRO B 1 142 ? 41.537 17.139 29.925 1.00 35.03 600 PRO B CA 1
ATOM 2578 C C . PRO B 1 142 ? 42.586 18.163 29.387 1.00 34.11 600 PRO B C 1
ATOM 2579 O O . PRO B 1 142 ? 43.840 18.028 29.554 1.00 32.89 600 PRO B O 1
ATOM 2583 N N . MET B 1 143 ? 42.063 19.200 28.755 1.00 33.81 601 MET B N 1
ATOM 2584 C CA . MET B 1 143 ? 42.901 20.216 28.165 1.00 33.42 601 MET B CA 1
ATOM 2585 C C . MET B 1 143 ? 43.477 21.039 29.326 1.00 32.72 601 MET B C 1
ATOM 2586 O O . MET B 1 143 ? 42.723 21.541 30.133 1.00 32.68 601 MET B O 1
ATOM 2591 N N . GLN B 1 144 ? 44.797 21.182 29.346 1.00 31.75 602 GLN B N 1
ATOM 2592 C CA . GLN B 1 144 ? 45.490 21.676 30.521 1.00 32.40 602 GLN B CA 1
ATOM 2593 C C . GLN B 1 144 ? 45.665 23.179 30.503 1.00 32.45 602 GLN B C 1
ATOM 2594 O O . GLN B 1 144 ? 46.067 23.683 31.520 1.00 32.10 602 GLN B O 1
ATOM 2600 N N . ALA B 1 145 ? 45.397 23.903 29.382 1.00 31.47 603 ALA B N 1
ATOM 2601 C CA . ALA B 1 145 ? 45.514 25.371 29.449 1.00 31.61 603 ALA B CA 1
ATOM 2602 C C . ALA B 1 145 ? 44.242 25.931 30.030 1.00 32.28 603 ALA B C 1
ATOM 2603 O O . ALA B 1 145 ? 43.194 25.787 29.417 1.00 32.48 603 ALA B O 1
ATOM 2605 N N . ILE B 1 146 ? 44.323 26.580 31.211 1.00 31.75 604 ILE B N 1
ATOM 2606 C CA . ILE B 1 146 ? 43.166 27.148 31.882 1.00 31.98 604 ILE B CA 1
ATOM 2607 C C . ILE B 1 146 ? 43.133 28.621 31.539 1.00 32.71 604 ILE B C 1
ATOM 2608 O O . ILE B 1 146 ? 44.071 29.340 31.847 1.00 31.07 604 ILE B O 1
ATOM 2613 N N . LYS B 1 147 ? 42.079 29.070 30.845 1.00 34.49 605 LYS B N 1
ATOM 2614 C CA . LYS B 1 147 ? 41.935 30.460 30.461 1.00 35.96 605 LYS B CA 1
ATOM 2615 C C . LYS B 1 147 ? 41.418 31.217 31.659 1.00 36.98 605 LYS B C 1
ATOM 2616 O O . LYS B 1 147 ? 40.476 30.765 32.338 1.00 37.32 605 LYS B O 1
ATOM 2622 N N . CYS B 1 148 ? 42.030 32.372 31.921 1.00 37.92 606 CYS B N 1
ATOM 2623 C CA . CYS B 1 148 ? 41.794 33.071 33.211 1.00 38.24 606 CYS B CA 1
ATOM 2624 C C . CYS B 1 148 ? 41.581 34.562 32.977 1.00 38.66 606 CYS B C 1
ATOM 2625 O O . CYS B 1 148 ? 41.975 35.108 31.935 1.00 36.78 606 CYS B O 1
ATOM 2628 N N . VAL B 1 149 ? 40.907 35.185 33.941 1.00 39.07 607 VAL B N 1
ATOM 2629 C CA . VAL B 1 149 ? 40.759 36.623 34.061 1.00 40.24 607 VAL B CA 1
ATOM 2630 C C . VAL B 1 149 ? 41.135 36.933 35.522 1.00 42.21 607 VAL B C 1
ATOM 2631 O O . VAL B 1 149 ? 40.789 36.186 36.431 1.00 41.37 607 VAL B O 1
ATOM 2635 N N . LEU B 1 150 ? 41.833 38.036 35.735 1.00 43.92 608 LEU B N 1
ATOM 2636 C CA . LEU B 1 150 ? 42.300 38.376 37.029 1.00 46.26 608 LEU B CA 1
ATOM 2637 C C . LEU B 1 150 ? 41.141 38.987 37.785 1.00 48.77 608 LEU B C 1
ATOM 2638 O O . LEU B 1 150 ? 40.480 39.885 37.287 1.00 49.13 608 LEU B O 1
ATOM 2643 N N . ALA B 1 151 ? 40.878 38.421 38.959 1.00 50.81 609 ALA B N 1
ATOM 2644 C CA . ALA B 1 151 ? 39.863 38.938 39.892 1.00 54.85 609 ALA B CA 1
ATOM 2645 C C . ALA B 1 151 ? 40.203 40.343 40.392 1.00 57.57 609 ALA B C 1
ATOM 2646 O O . ALA B 1 151 ? 41.314 40.587 40.896 1.00 57.02 609 ALA B O 1
ATOM 2648 N N . GLY B 1 152 ? 39.240 41.251 40.206 1.00 61.63 610 GLY B N 1
ATOM 2649 C CA . GLY B 1 152 ? 39.158 42.514 40.960 1.00 64.53 610 GLY B CA 1
ATOM 2650 C C . GLY B 1 152 ? 39.840 43.705 40.324 1.00 65.47 610 GLY B C 1
ATOM 2651 O O . GLY B 1 152 ? 40.279 44.618 41.011 1.00 65.07 610 GLY B O 1
ATOM 2652 N N . VAL B 1 153 ? 39.927 43.709 39.002 1.00 68.43 611 VAL B N 1
ATOM 2653 C CA . VAL B 1 153 ? 40.713 44.713 38.305 1.00 69.63 611 VAL B CA 1
ATOM 2654 C C . VAL B 1 153 ? 40.091 45.091 36.977 1.00 71.12 611 VAL B C 1
ATOM 2655 O O . VAL B 1 153 ? 39.490 44.256 36.298 1.00 72.59 611 VAL B O 1
ATOM 2659 N N . LYS B 1 154 ? 40.247 46.367 36.637 1.00 72.91 612 LYS B N 1
ATOM 2660 C CA . LYS B 1 154 ? 39.876 46.907 35.351 1.00 72.90 612 LYS B CA 1
ATOM 2661 C C . LYS B 1 154 ? 40.973 47.894 34.939 1.00 74.18 612 LYS B C 1
ATOM 2662 O O . LYS B 1 154 ? 41.649 48.445 35.811 1.00 72.25 612 LYS B O 1
ATOM 2668 N N . PRO B 1 155 ? 41.179 48.090 33.611 1.00 76.56 613 PRO B N 1
ATOM 2669 C CA . PRO B 1 155 ? 42.318 48.884 33.144 1.00 77.87 613 PRO B CA 1
ATOM 2670 C C . PRO B 1 155 ? 42.120 50.376 33.468 1.00 81.71 613 PRO B C 1
ATOM 2671 O O . PRO B 1 155 ? 41.395 51.074 32.749 1.00 82.34 613 PRO B O 1
ATOM 2675 N N . SER B 1 156 ? 42.773 50.839 34.541 1.00 85.53 614 SER B N 1
ATOM 2676 C CA . SER B 1 156 ? 42.450 52.118 35.230 1.00 90.18 614 SER B CA 1
ATOM 2677 C C . SER B 1 156 ? 41.989 53.276 34.338 1.00 92.99 614 SER B C 1
ATOM 2678 O O . SER B 1 156 ? 40.998 53.943 34.658 1.00 97.95 614 SER B O 1
ATOM 2681 N N . LEU B 1 157 ? 42.715 53.519 33.247 1.00 92.48 615 LEU B N 1
ATOM 2682 C CA . LEU B 1 157 ? 42.381 54.595 32.306 1.00 92.63 615 LEU B CA 1
ATOM 2683 C C . LEU B 1 157 ? 42.072 54.010 30.925 1.00 91.25 615 LEU B C 1
ATOM 2684 O O . LEU B 1 157 ? 42.612 54.457 29.914 1.00 88.43 615 LEU B O 1
ATOM 2689 N N . GLY B 1 158 ? 41.200 52.998 30.905 1.00 90.32 616 GLY B N 1
ATOM 2690 C CA . GLY B 1 158 ? 40.622 52.466 29.669 1.00 90.32 616 GLY B CA 1
ATOM 2691 C C . GLY B 1 158 ? 41.313 51.239 29.105 1.00 89.25 616 GLY B C 1
ATOM 2692 O O . GLY B 1 158 ? 40.666 50.242 28.787 1.00 89.64 616 GLY B O 1
ATOM 2693 N N . ILE B 1 159 ? 42.631 51.323 28.962 1.00 88.18 617 ILE B N 1
ATOM 2694 C CA . ILE B 1 159 ? 43.428 50.264 28.345 1.00 84.74 617 ILE B CA 1
ATOM 2695 C C . ILE B 1 159 ? 44.482 49.800 29.358 1.00 82.52 617 ILE B C 1
ATOM 2696 O O . ILE B 1 159 ? 44.749 50.486 30.371 1.00 80.17 617 ILE B O 1
ATOM 2701 N N . TRP B 1 160 ? 45.010 48.599 29.124 1.00 77.00 618 TRP B N 1
ATOM 2702 C CA . TRP B 1 160 ? 46.180 48.119 29.845 1.00 73.57 618 TRP B CA 1
ATOM 2703 C C . TRP B 1 160 ? 47.436 48.685 29.175 1.00 72.06 618 TRP B C 1
ATOM 2704 O O . TRP B 1 160 ? 47.768 48.325 28.040 1.00 69.06 618 TRP B O 1
ATOM 2715 N N . THR B 1 161 ? 48.109 49.579 29.900 1.00 72.99 619 THR B N 1
ATOM 2716 C CA . THR B 1 161 ? 49.362 50.196 29.460 1.00 73.68 619 THR B CA 1
ATOM 2717 C C . THR B 1 161 ? 50.454 49.131 29.383 1.00 72.90 619 THR B C 1
ATOM 2718 O O . THR B 1 161 ? 50.470 48.215 30.220 1.00 72.40 619 THR B O 1
ATOM 2722 N N . PRO B 1 162 ? 51.401 49.266 28.434 1.00 71.86 620 PRO B N 1
ATOM 2723 C CA . PRO B 1 162 ? 52.514 48.305 28.363 1.00 72.29 620 PRO B CA 1
ATOM 2724 C C . PRO B 1 162 ? 53.233 48.064 29.713 1.00 74.49 620 PRO B C 1
ATOM 2725 O O . PRO B 1 162 ? 53.652 46.943 29.993 1.00 72.71 620 PRO B O 1
ATOM 2729 N N . GLU B 1 163 ? 53.348 49.110 30.533 1.00 77.51 621 GLU B N 1
ATOM 2730 C CA . GLU B 1 163 ? 53.991 49.013 31.854 1.00 79.34 621 GLU B CA 1
ATOM 2731 C C . GLU B 1 163 ? 53.207 48.115 32.808 1.00 75.99 621 GLU B C 1
ATOM 2732 O O . GLU B 1 163 ? 53.810 47.349 33.557 1.00 74.43 621 GLU B O 1
ATOM 2738 N N . ALA B 1 164 ? 51.875 48.236 32.775 1.00 73.62 622 ALA B N 1
ATOM 2739 C CA . ALA B 1 164 ? 50.965 47.386 33.555 1.00 70.77 622 ALA B CA 1
ATOM 2740 C C . ALA B 1 164 ? 51.107 45.891 33.207 1.00 67.63 622 ALA B C 1
ATOM 2741 O O . ALA B 1 164 ? 51.259 45.047 34.114 1.00 64.50 622 ALA B O 1
ATOM 2743 N N . ILE B 1 165 ? 51.068 45.592 31.905 1.00 62.17 623 ILE B N 1
ATOM 2744 C CA . ILE B 1 165 ? 51.136 44.221 31.390 1.00 59.63 623 ILE B CA 1
ATOM 2745 C C . ILE B 1 165 ? 52.519 43.606 31.632 1.00 59.68 623 ILE B C 1
ATOM 2746 O O . ILE B 1 165 ? 52.641 42.390 31.934 1.00 56.45 623 ILE B O 1
ATOM 2751 N N . CYS B 1 166 ? 53.545 44.451 31.461 1.00 59.10 624 CYS B N 1
ATOM 2752 C CA . CYS B 1 166 ? 54.928 44.095 31.745 1.00 59.23 624 CYS B CA 1
ATOM 2753 C C . CYS B 1 166 ? 55.189 43.881 33.264 1.00 58.22 624 CYS B C 1
ATOM 2754 O O . CYS B 1 166 ? 55.928 42.970 33.635 1.00 57.37 624 CYS B O 1
ATOM 2757 N N . LEU B 1 167 ? 54.603 44.717 34.128 1.00 55.88 625 LEU B N 1
ATOM 2758 C CA . LEU B 1 167 ? 54.613 44.465 35.565 1.00 55.79 625 LEU B CA 1
ATOM 2759 C C . LEU B 1 167 ? 53.926 43.117 35.857 1.00 53.52 625 LEU B C 1
ATOM 2760 O O . LEU B 1 167 ? 54.452 42.328 36.616 1.00 53.43 625 LEU B O 1
ATOM 2765 N N . MET B 1 168 ? 52.778 42.835 35.236 1.00 52.18 626 MET B N 1
ATOM 2766 C CA . MET B 1 168 ? 52.099 41.565 35.485 1.00 49.19 626 MET B CA 1
ATOM 2767 C C . MET B 1 168 ? 53.008 40.378 35.179 1.00 48.04 626 MET B C 1
ATOM 2768 O O . MET B 1 168 ? 53.172 39.450 36.024 1.00 46.23 626 MET B O 1
ATOM 2773 N N . LYS B 1 169 ? 53.625 40.436 34.003 1.00 46.38 627 LYS B N 1
ATOM 2774 C CA . LYS B 1 169 ? 54.578 39.413 33.576 1.00 46.85 627 LYS B CA 1
ATOM 2775 C C . LYS B 1 169 ? 55.708 39.247 34.575 1.00 47.24 627 LYS B C 1
ATOM 2776 O O . LYS B 1 169 ? 56.042 38.130 34.939 1.00 46.08 627 LYS B O 1
ATOM 2782 N N . LYS B 1 170 ? 56.292 40.367 34.991 1.00 48.38 628 LYS B N 1
ATOM 2783 C CA . LYS B 1 170 ? 57.398 40.367 35.957 1.00 50.06 628 LYS B CA 1
ATOM 2784 C C . LYS B 1 170 ? 57.005 39.661 37.239 1.00 48.90 628 LYS B C 1
ATOM 2785 O O . LYS B 1 170 ? 57.819 38.939 37.789 1.00 50.73 628 LYS B O 1
ATOM 2791 N N . LEU B 1 171 ? 55.775 39.866 37.712 1.00 47.14 629 LEU B N 1
ATOM 2792 C CA . LEU B 1 171 ? 55.362 39.323 39.014 1.00 47.67 629 LEU B CA 1
ATOM 2793 C C . LEU B 1 171 ? 55.191 37.824 38.957 1.00 46.64 629 LEU B C 1
ATOM 2794 O O . LEU B 1 171 ? 55.385 37.159 39.952 1.00 45.11 629 LEU B O 1
ATOM 2799 N N . VAL B 1 172 ? 54.868 37.266 37.787 1.00 44.07 630 VAL B N 1
ATOM 2800 C CA . VAL B 1 172 ? 54.601 35.838 37.730 1.00 43.86 630 VAL B CA 1
ATOM 2801 C C . VAL B 1 172 ? 55.684 35.035 37.017 1.00 45.74 630 VAL B C 1
ATOM 2802 O O . VAL B 1 172 ? 55.614 33.802 37.020 1.00 43.94 630 VAL B O 1
ATOM 2806 N N . GLN B 1 173 ? 56.692 35.719 36.462 1.00 48.94 631 GLN B N 1
ATOM 2807 C CA . GLN B 1 173 ? 57.715 35.083 35.614 1.00 51.44 631 GLN B CA 1
ATOM 2808 C C . GLN B 1 173 ? 58.585 34.126 36.401 1.00 51.46 631 GLN B C 1
ATOM 2809 O O . GLN B 1 173 ? 59.054 34.468 37.497 1.00 51.77 631 GLN B O 1
ATOM 2815 N N . ASN B 1 174 ? 58.798 32.928 35.848 1.00 51.18 632 ASN B N 1
ATOM 2816 C CA . ASN B 1 174 ? 59.603 31.880 36.512 1.00 53.48 632 ASN B CA 1
ATOM 2817 C C . ASN B 1 174 ? 59.153 31.582 37.946 1.00 50.70 632 ASN B C 1
ATOM 2818 O O . ASN B 1 174 ? 59.973 31.269 38.794 1.00 52.88 632 ASN B O 1
ATOM 2823 N N . LYS B 1 175 ? 57.859 31.685 38.228 1.00 47.95 633 LYS B N 1
ATOM 2824 C CA . LYS B 1 175 ? 57.395 31.472 39.604 1.00 47.45 633 LYS B CA 1
ATOM 2825 C C . LYS B 1 175 ? 56.250 30.520 39.644 1.00 44.28 633 LYS B C 1
ATOM 2826 O O . LYS B 1 175 ? 55.393 30.563 38.804 1.00 39.72 633 LYS B O 1
ATOM 2832 N N . ILE B 1 176 ? 56.223 29.728 40.709 1.00 42.01 634 ILE B N 1
ATOM 2833 C CA . ILE B 1 176 ? 55.082 28.895 41.058 1.00 40.76 634 ILE B CA 1
ATOM 2834 C C . ILE B 1 176 ? 54.118 29.769 41.831 1.00 40.39 634 ILE B C 1
ATOM 2835 O O . ILE B 1 176 ? 54.447 30.183 42.970 1.00 40.67 634 ILE B O 1
ATOM 2840 N N . ILE B 1 177 ? 52.912 29.933 41.294 1.00 37.53 635 ILE B N 1
ATOM 2841 C CA . ILE B 1 177 ? 51.948 30.893 41.773 1.00 37.82 635 ILE B CA 1
ATOM 2842 C C . ILE B 1 177 ? 50.805 30.098 42.312 1.00 37.52 635 ILE B C 1
ATOM 2843 O O . ILE B 1 177 ? 50.520 29.055 41.755 1.00 36.72 635 ILE B O 1
ATOM 2848 N N . THR B 1 178 ? 50.184 30.557 43.414 1.00 38.02 636 THR B N 1
ATOM 2849 C CA . THR B 1 178 ? 48.954 29.963 43.903 1.00 38.16 636 THR B CA 1
ATOM 2850 C C . THR B 1 178 ? 47.771 30.632 43.241 1.00 38.05 636 THR B C 1
ATOM 2851 O O . THR B 1 178 ? 47.568 31.855 43.379 1.00 37.94 636 THR B O 1
ATOM 2855 N N . VAL B 1 179 ? 47.017 29.810 42.496 1.00 36.99 637 VAL B N 1
ATOM 2856 C CA . VAL B 1 179 ? 45.863 30.252 41.769 1.00 37.52 637 VAL B CA 1
ATOM 2857 C C . VAL B 1 179 ? 44.634 29.839 42.512 1.00 38.21 637 VAL B C 1
ATOM 2858 O O . VAL B 1 179 ? 44.453 28.672 42.813 1.00 38.08 637 VAL B O 1
ATOM 2862 N N . LYS B 1 180 ? 43.783 30.806 42.783 1.00 39.97 638 LYS B N 1
ATOM 2863 C CA . LYS B 1 180 ? 42.535 30.551 43.471 1.00 42.57 638 LYS B CA 1
ATOM 2864 C C . LYS B 1 180 ? 41.363 30.920 42.557 1.00 41.60 638 LYS B C 1
ATOM 2865 O O . LYS B 1 180 ? 41.250 32.037 42.126 1.00 41.75 638 LYS B O 1
ATOM 2871 N N . VAL B 1 181 ? 40.469 29.980 42.323 1.00 43.23 639 VAL B N 1
ATOM 2872 C CA . VAL B 1 181 ? 39.275 30.246 41.493 1.00 44.68 639 VAL B CA 1
ATOM 2873 C C . VAL B 1 181 ? 38.247 30.939 42.380 1.00 47.01 639 VAL B C 1
ATOM 2874 O O . VAL B 1 181 ? 37.824 30.362 43.382 1.00 46.51 639 VAL B O 1
ATOM 2878 N N . VAL B 1 182 ? 37.893 32.180 42.024 1.00 48.94 640 VAL B N 1
ATOM 2879 C CA . VAL B 1 182 ? 36.870 32.959 42.748 1.00 51.72 640 VAL B CA 1
ATOM 2880 C C . VAL B 1 182 ? 35.541 33.126 41.999 1.00 53.55 640 VAL B C 1
ATOM 2881 O O . VAL B 1 182 ? 34.541 33.444 42.613 1.00 54.92 640 VAL B O 1
ATOM 2885 N N . ASP B 1 183 ? 35.522 32.931 40.682 1.00 55.10 641 ASP B N 1
ATOM 2886 C CA . ASP B 1 183 ? 34.268 32.888 39.933 1.00 57.04 641 ASP B CA 1
ATOM 2887 C C . ASP B 1 183 ? 34.437 32.083 38.643 1.00 55.79 641 ASP B C 1
ATOM 2888 O O . ASP B 1 183 ? 35.547 31.912 38.158 1.00 53.64 641 ASP B O 1
ATOM 2893 N N . LYS B 1 184 ? 33.326 31.556 38.139 1.00 56.86 642 LYS B N 1
ATOM 2894 C CA . LYS B 1 184 ? 33.262 30.929 36.831 1.00 58.83 642 LYS B CA 1
ATOM 2895 C C . LYS B 1 184 ? 32.675 31.970 35.913 1.00 60.72 642 LYS B C 1
ATOM 2896 O O . LYS B 1 184 ? 31.688 32.616 36.261 1.00 59.67 642 LYS B O 1
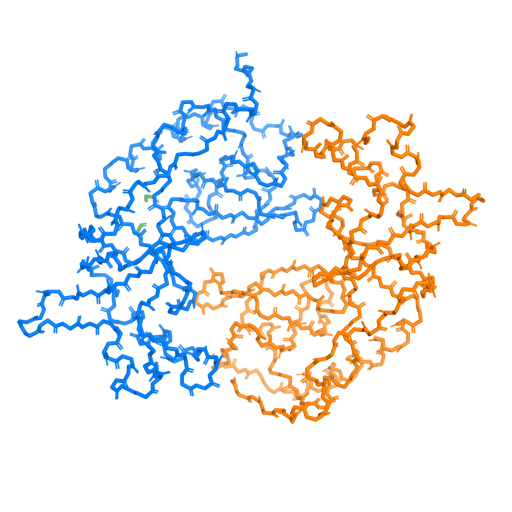ATOM 2902 N N . LEU B 1 185 ? 33.310 32.157 34.764 1.00 60.81 643 LEU B N 1
ATOM 2903 C CA . LEU B 1 185 ? 32.781 33.019 33.749 1.00 63.21 643 LEU B CA 1
ATOM 2904 C C . LEU B 1 185 ? 32.466 32.111 32.586 1.00 62.87 643 LEU B C 1
ATOM 2905 O O . LEU B 1 185 ? 32.648 30.892 32.682 1.00 61.49 643 LEU B O 1
ATOM 2910 N N . GLU B 1 186 ? 31.983 32.700 31.495 1.00 64.55 644 GLU B N 1
ATOM 2911 C CA . GLU B 1 186 ? 31.770 31.957 30.255 1.00 64.97 644 GLU B CA 1
ATOM 2912 C C . GLU B 1 186 ? 33.174 31.785 29.657 1.00 62.67 644 GLU B C 1
ATOM 2913 O O . GLU B 1 186 ? 33.905 32.768 29.472 1.00 63.29 644 GLU B O 1
ATOM 2919 N N . ASN B 1 187 ? 33.571 30.535 29.410 1.00 60.63 645 ASN B N 1
ATOM 2920 C CA . ASN B 1 187 ? 34.875 30.201 28.779 1.00 57.66 645 ASN B CA 1
ATOM 2921 C C . ASN B 1 187 ? 36.149 30.410 29.627 1.00 52.27 645 ASN B C 1
ATOM 2922 O O . ASN B 1 187 ? 37.232 30.092 29.153 1.00 46.45 645 ASN B O 1
ATOM 2927 N N . SER B 1 188 ? 36.020 30.878 30.876 1.00 51.03 646 SER B N 1
ATOM 2928 C CA . SER B 1 188 ? 37.176 31.187 31.701 1.00 48.24 646 SER B CA 1
ATOM 2929 C C . SER B 1 188 ? 36.910 31.219 33.208 1.00 48.24 646 SER B C 1
ATOM 2930 O O . SER B 1 188 ? 35.775 31.317 33.668 1.00 49.31 646 SER B O 1
ATOM 2933 N N . SER B 1 189 ? 37.997 31.160 33.955 1.00 44.54 647 SER B N 1
ATOM 2934 C CA . SER B 1 189 ? 37.938 31.266 35.380 1.00 44.60 647 SER B CA 1
ATOM 2935 C C . SER B 1 189 ? 38.438 32.638 35.797 1.00 44.39 647 SER B C 1
ATOM 2936 O O . SER B 1 189 ? 39.498 33.089 35.370 1.00 42.93 647 SER B O 1
ATOM 2939 N N . LEU B 1 190 ? 37.683 33.275 36.687 1.00 46.00 648 LEU B N 1
ATOM 2940 C CA . LEU B 1 190 ? 38.128 34.495 37.369 1.00 45.53 648 LEU B CA 1
ATOM 2941 C C . LEU B 1 190 ? 38.967 34.023 38.578 1.00 44.53 648 LEU B C 1
ATOM 2942 O O . LEU B 1 190 ? 38.547 33.116 39.313 1.00 44.22 648 LEU B O 1
ATOM 2947 N N . VAL B 1 191 ? 40.167 34.587 38.747 1.00 43.06 649 VAL B N 1
ATOM 2948 C CA . VAL B 1 191 ? 41.154 34.011 39.658 1.00 42.06 649 VAL B CA 1
ATOM 2949 C C . VAL B 1 191 ? 41.911 35.046 40.456 1.00 42.55 649 VAL B C 1
ATOM 2950 O O . VAL B 1 191 ? 42.081 36.172 40.017 1.00 43.33 649 VAL B O 1
ATOM 2954 N N . GLU B 1 192 ? 42.348 34.639 41.649 1.00 42.76 650 GLU B N 1
ATOM 2955 C CA . GLU B 1 192 ? 43.340 35.368 42.397 1.00 42.81 650 GLU B CA 1
ATOM 2956 C C . GLU B 1 192 ? 44.663 34.666 42.137 1.00 40.52 650 GLU B C 1
ATOM 2957 O O . GLU B 1 192 ? 44.742 33.429 42.048 1.00 39.65 650 GLU B O 1
ATOM 2963 N N . LEU B 1 193 ? 45.714 35.450 42.069 1.00 39.97 651 LEU B N 1
ATOM 2964 C CA . LEU B 1 193 ? 47.049 34.919 41.872 1.00 39.16 651 LEU B CA 1
ATOM 2965 C C . LEU B 1 193 ? 47.858 35.343 43.083 1.00 39.81 651 LEU B C 1
ATOM 2966 O O . LEU B 1 193 ? 48.013 36.540 43.332 1.00 40.95 651 LEU B O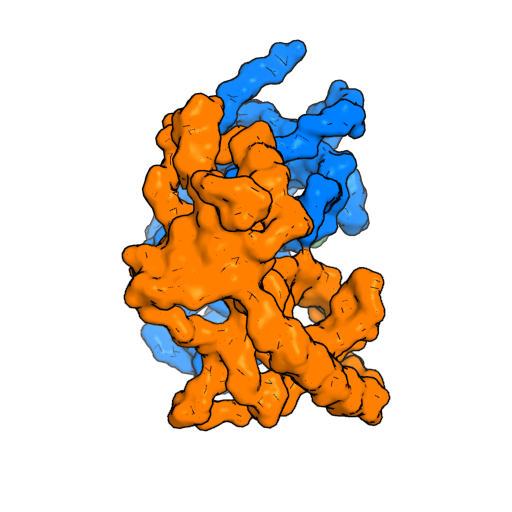 1
ATOM 2971 N N . ILE B 1 194 ? 48.403 34.371 43.789 1.00 39.56 652 ILE B N 1
ATOM 2972 C CA . ILE B 1 194 ? 49.191 34.681 45.007 1.00 40.53 652 ILE B CA 1
ATOM 2973 C C . ILE B 1 194 ? 50.579 34.140 44.832 1.00 40.32 652 ILE B C 1
ATOM 2974 O O . ILE B 1 194 ? 50.749 32.978 44.553 1.00 40.06 652 ILE B O 1
ATOM 2979 N N . ASP B 1 195 ? 51.568 35.015 44.916 1.00 41.95 653 ASP B N 1
ATOM 2980 C CA . ASP B 1 195 ? 52.951 34.581 44.951 1.00 43.86 653 ASP B CA 1
ATOM 2981 C C . ASP B 1 195 ? 53.378 34.329 46.410 1.00 45.64 653 ASP B C 1
ATOM 2982 O O . ASP B 1 195 ? 53.407 35.260 47.198 1.00 45.27 653 ASP B O 1
ATOM 2987 N N . LYS B 1 196 ? 53.721 33.078 46.709 1.00 47.09 654 LYS B N 1
ATOM 2988 C CA . LYS B 1 196 ? 54.246 32.668 48.020 1.00 49.77 654 LYS B CA 1
ATOM 2989 C C . LYS B 1 196 ? 55.788 32.509 48.051 1.00 51.90 654 LYS B C 1
ATOM 2990 O O . LYS B 1 196 ? 56.341 31.839 48.943 1.00 51.45 654 LYS B O 1
ATOM 2996 N N . SER B 1 197 ? 56.453 33.065 47.036 1.00 54.41 655 SER B N 1
ATOM 2997 C CA . SER B 1 197 ? 57.908 33.274 47.005 1.00 56.96 655 SER B CA 1
ATOM 2998 C C . SER B 1 197 ? 58.357 34.163 48.120 1.00 60.29 655 SER B C 1
ATOM 2999 O O . SER B 1 197 ? 59.459 33.966 48.614 1.00 61.66 655 SER B O 1
ATOM 3002 N N . GLU B 1 198 ? 57.535 35.165 48.455 1.00 63.33 656 GLU B N 1
ATOM 3003 C CA . GLU B 1 198 ? 57.741 36.029 49.627 1.00 67.78 656 GLU B CA 1
ATOM 3004 C C . GLU B 1 198 ? 56.802 35.613 50.768 1.00 67.26 656 GLU B C 1
ATOM 3005 O O . GLU B 1 198 ? 55.770 36.255 51.010 1.00 66.37 656 GLU B O 1
ATOM 3011 N N . HIS B 1 201 ? 53.663 37.282 51.239 1.00 60.04 659 HIS B N 1
ATOM 3012 C CA . HIS B 1 201 ? 52.800 36.795 50.155 1.00 58.71 659 HIS B CA 1
ATOM 3013 C C . HIS B 1 201 ? 52.265 37.935 49.304 1.00 59.48 659 HIS B C 1
ATOM 3014 O O . HIS B 1 201 ? 51.572 38.829 49.805 1.00 60.93 659 HIS B O 1
ATOM 3021 N N . VAL B 1 202 ? 52.553 37.876 48.000 1.00 59.22 660 VAL B N 1
ATOM 3022 C CA . VAL B 1 202 ? 52.234 38.976 47.088 1.00 58.33 660 VAL B CA 1
ATOM 3023 C C . VAL B 1 202 ? 51.021 38.554 46.233 1.00 57.16 660 VAL B C 1
ATOM 3024 O O . VAL B 1 202 ? 51.092 37.547 45.517 1.00 55.45 660 VAL B O 1
ATOM 3028 N N . SER B 1 203 ? 49.901 39.271 46.399 1.00 57.02 661 SER B N 1
ATOM 3029 C CA . SER B 1 203 ? 48.730 39.150 45.527 1.00 57.06 661 SER B CA 1
ATOM 3030 C C . SER B 1 203 ? 48.958 40.002 44.298 1.00 55.86 661 SER B C 1
ATOM 3031 O O . SER B 1 203 ? 49.346 41.163 44.428 1.00 56.32 661 SER B O 1
ATOM 3034 N N . VAL B 1 204 ? 48.674 39.447 43.117 1.00 54.61 662 VAL B N 1
ATOM 3035 C CA . VAL B 1 204 ? 49.015 40.125 41.862 1.00 53.23 662 VAL B CA 1
ATOM 3036 C C . VAL B 1 204 ? 48.141 41.339 41.651 1.00 53.72 662 VAL B C 1
ATOM 3037 O O . VAL B 1 204 ? 48.648 42.387 41.305 1.00 54.80 662 VAL B O 1
ATOM 3041 N N . SER B 1 205 ? 46.835 41.185 41.815 1.00 54.92 663 SER B N 1
ATOM 3042 C CA . SER B 1 205 ? 45.904 42.310 41.672 1.00 58.39 663 SER B CA 1
ATOM 3043 C C . SER B 1 205 ? 46.223 43.479 42.637 1.00 62.53 663 SER B C 1
ATOM 3044 O O . SER B 1 205 ? 46.078 44.656 42.282 1.00 63.95 663 SER B O 1
ATOM 3047 N N . LYS B 1 206 ? 46.689 43.128 43.833 1.00 65.00 664 LYS B N 1
ATOM 3048 C CA . LYS B 1 206 ? 47.016 44.088 44.873 1.00 68.70 664 LYS B CA 1
ATOM 3049 C C . LYS B 1 206 ? 48.202 44.973 44.494 1.00 69.58 664 LYS B C 1
ATOM 3050 O O . LYS B 1 206 ? 48.160 46.171 44.728 1.00 71.60 664 LYS B O 1
ATOM 3056 N N . VAL B 1 207 ? 49.250 44.384 43.918 1.00 69.44 665 VAL B N 1
ATOM 3057 C CA . VAL B 1 207 ? 50.434 45.141 43.459 1.00 70.16 665 VAL B CA 1
ATOM 3058 C C . VAL B 1 207 ? 50.080 46.152 42.348 1.00 72.17 665 VAL B C 1
ATOM 3059 O O . VAL B 1 207 ? 50.652 47.251 42.280 1.00 73.27 665 VAL B O 1
ATOM 3063 N N . LEU B 1 208 ? 49.143 45.760 41.491 1.00 73.73 666 LEU B N 1
ATOM 3064 C CA . LEU B 1 208 ? 48.688 46.582 40.363 1.00 74.40 666 LEU B CA 1
ATOM 3065 C C . LEU B 1 208 ? 47.868 47.813 40.787 1.00 77.28 666 LEU B C 1
ATOM 3066 O O . LEU B 1 208 ? 47.981 48.894 40.181 1.00 77.35 666 LEU B O 1
ATOM 3071 N N . LEU B 1 209 ? 47.042 47.647 41.820 1.00 78.81 667 LEU B N 1
ATOM 3072 C CA . LEU B 1 209 ? 46.263 48.763 42.372 1.00 79.34 667 LEU B CA 1
ATOM 3073 C C . LEU B 1 209 ? 47.178 49.805 43.044 1.00 79.91 667 LEU B C 1
ATOM 3074 O O . LEU B 1 209 ? 46.964 51.009 42.889 1.00 81.58 667 LEU B O 1
ATOM 3079 N N . ASP B 1 210 ? 48.229 49.338 43.719 1.00 79.76 668 ASP B N 1
ATOM 3080 C CA . ASP B 1 210 ? 49.125 50.210 44.497 1.00 80.54 668 ASP B CA 1
ATOM 3081 C C . ASP B 1 210 ? 50.189 50.853 43.623 1.00 81.49 668 ASP B C 1
ATOM 3082 O O . ASP B 1 210 ? 50.702 51.927 43.951 1.00 82.49 668 ASP B O 1
ATOM 3087 N N . ALA B 1 211 ? 50.522 50.192 42.517 1.00 80.89 669 ALA B N 1
ATOM 3088 C CA . ALA B 1 211 ? 51.271 50.833 41.431 1.00 81.69 669 ALA B CA 1
ATOM 3089 C C . ALA B 1 211 ? 50.399 51.772 40.565 1.00 82.06 669 ALA B C 1
ATOM 3090 O O . ALA B 1 211 ? 50.921 52.442 39.671 1.00 82.04 669 ALA B O 1
ATOM 3092 N N . GLY B 1 212 ? 49.089 51.810 40.821 1.00 81.92 670 GLY B N 1
ATOM 3093 C CA . GLY B 1 212 ? 48.183 52.755 40.179 1.00 83.22 670 GLY B CA 1
ATOM 3094 C C . GLY B 1 212 ? 47.797 52.378 38.764 1.00 83.16 670 GLY B C 1
ATOM 3095 O O . GLY B 1 212 ? 47.505 53.255 37.948 1.00 85.41 670 GLY B O 1
ATOM 3096 N N . PHE B 1 213 ? 47.786 51.078 38.471 1.00 83.52 671 PHE B N 1
ATOM 3097 C CA . PHE B 1 213 ? 47.451 50.564 37.135 1.00 83.73 671 PHE B CA 1
ATOM 3098 C C . PHE B 1 213 ? 46.041 49.916 37.057 1.00 82.57 671 PHE B C 1
ATOM 3099 O O . PHE B 1 213 ? 45.677 49.322 36.033 1.00 77.69 671 PHE B O 1
ATOM 3107 N N . ALA B 1 214 ? 45.250 50.052 38.129 1.00 82.85 672 ALA B N 1
ATOM 3108 C CA . ALA B 1 214 ? 43.868 49.577 38.153 1.00 81.36 672 ALA B CA 1
ATOM 3109 C C . ALA B 1 214 ? 43.047 50.374 39.165 1.00 83.07 672 ALA B C 1
ATOM 3110 O O . ALA B 1 214 ? 41.933 49.995 39.525 1.00 83.87 672 ALA B O 1
ATOM 3112 N N . GLY C 2 7 ? 43.920 39.575 -5.183 1.00 80.31 7 GLY C N 1
ATOM 3113 C CA . GLY C 2 7 ? 44.555 40.519 -6.155 1.00 81.61 7 GLY C CA 1
ATOM 3114 C C . GLY C 2 7 ? 45.422 41.597 -5.513 1.00 82.92 7 GLY C C 1
ATOM 3115 O O . GLY C 2 7 ? 46.615 41.377 -5.278 1.00 85.18 7 GLY C O 1
ATOM 3129 N N . GLY C 2 9 ? 47.496 45.326 -4.678 1.00 76.30 9 GLY C N 1
ATOM 3130 C CA . GLY C 2 9 ? 48.742 45.882 -5.234 1.00 74.34 9 GLY C CA 1
ATOM 3131 C C . GLY C 2 9 ? 50.042 45.325 -4.662 1.00 77.11 9 GLY C C 1
ATOM 3132 O O . GLY C 2 9 ? 50.044 44.353 -3.895 1.00 67.19 9 GLY C O 1
#

Organism: Homo sapiens (NCBI:txid9606)

Sequence (402 aa):
NIVVDKSDLIPKVLTLNVGDEFCGVVAHHIQTPEDFFCQQLQSGRKLAELQASLSKYCDQLPPRSDFYPAIGDICCAQFSEDDQWYRASVLAYASEESVLVGYVDYGNFEILSLMRLCPIIPKLLELPMQAIKKCVLAGVKPSLGIWTPEAICLMKKLVQNKIITVKVVDKLENSSLVELIDKSETPHVSVSKVLLDAGFAVGENNIVVDKSDLIPKVLTLNVGDEFCGVVAHIQTPEDFFCQQLQSGRKLAELQASLSKYCDQLPPRSDFYPAIGDICCAQFSEDDQWYRASVLAYASEESVLVGYVDYGNFEILSLMRLCPIIPKLLELPMQAIKCVLAGVKPSLGIWTPEAICLMKKLVQNKIITVKVVDKLENSSLVELIDKSEHVSVSKVLLDAGFAGG

InterPro domains:
  IPR002893 Zinc finger, MYND-type [PF01753] (170-206)
  IPR002893 Zinc finger, MYND-type [PS01360] (170-206)
  IPR002893 Zinc finger, MYND-type [PS50865] (170-206)
  IPR002999 Tudor domain [PF00567] (261-382)
  IPR002999 Tudor domain [PF00567] (492-611)
  IPR002999 Tudor domain [PF00567] (712-831)
  IPR002999 Tudor domain [PF00567] (937-1059)
  IPR002999 Tudor domain [PS50304] (312-372)
  IPR002999 Tudor domain [PS50304] (541-600)
  IPR002999 Tudor domain [PS50304] (762-821)
  IPR002999 Tudor domain [PS50304] (990-1048)
  IPR002999 Tudor domain [SM00333] (311-370)
  IPR002999 Tudor domain [SM00333] (542-598)
  IPR002999 Tudor domain [SM00333] (761-819)
  IPR002999 Tudor domain [SM00333] (989-1046)
  IPR035437 SNase-like, OB-fold superfamily [G3DSA:2.40.50.90] (270-431)
  IPR035437 SNase-like, OB-fold superfamily [G3DSA:2.40.50.90] (500-673)
  IPR035437 SNase-like, OB-fold superfamily [G3DSA:2.40.50.90] (698-761)
  IPR035437 SNase-like, OB-fold superfamily [G3DSA:2.40.50.90] (821-869)
  IPR035437 SNase-like, OB-fold superfamily [G3DSA:2.40.50.90] (948-1121)

GO terms:
  GO:0005515 protein binding (F, IPI)

Foldseek 3Di:
DDDDDLVLQDAAADDDDAFDKAKWAFQADPDLFWTWIFGPVCPVVVVVLQVVQQVVQVPDPLDDPDDDDQQGWWWFQDPPPRTIAIWGFHAAPDPFKTWIARQQRGDIDIDGPSRTGGDHSVSRPDHRGIAIEHEPFWAFLVNDQDVVLVVLLCVVRPPATWIWGFNDDDDRHTHTWTWGVPDVPIDTSRVVCCVVNGIDGD/DDDDDDVVLCFLDADDDDAQDKAWWAWDDPPDLFWTWIFGPVCPVVVVVLQVVQCVVVVPDDFDDDDDDDQQDWWWFQDPPPRTIAIWGFHAAPDPFKTWTARQQDGDIDIGGVRRIGGDHPVSSNDHRGIAIEHEPDDDQQVHDQDPVNSVLLCVVRPPATWMWGFRDDDVRHTHIWTAGPPPGDISRVVCVVVPRD

Radius of gyration: 22.96 Å; Cα contacts (8 Å, |Δi|>4): 809; chains: 3; bounding box: 46×60×67 Å

Solvent-accessible surface area: 21384 Å² total

Secondary structure (DSSP, 8-state):
-----GGG----B----TT-EEEEEEEEEEETTEEEEEEGGGHHHHHHHHHHHHHHHHTS---S---PPTT-EEEEE-TTT--EEEEEEEEEEETTEEEEEETTT--EEEEEGGGEE---GGGG-SPB--EEEEETTEEETTSS--HHHHHHHHHHHTT--EEEEEEEE-SSSEEEEEEETTSSS-EEHHHHHHHTSSEEE-/------GGG--S-BPP--TT-EEEEEEEEEEETTEEEEEETTHHHHHHHHHHHHHHHHHHSPP-S---PPTT-EEEEE-TTT--EEEEEEEEEEETTEEEEEETTT--EEEEEGGGEE---GGGG-SPB-PEEEEETT---TBSB--HHHHHHHHHHHTT--EEEEEEEE-SSSEEEEEEE----EEHHHHHHHTT--/--